Protein AF-A0A6M2ABF3-F1 (afdb_monomer_lite)

Sequence (379 aa):
MICTHTTIELETRDGAFVCQGKQFASQEKVHEYLRSSCLFDTIKVVEETKTYFLHQNEAEFTRYETRGSLRKALAREIGGAWVELSGKKVQYLVDKGWILSSIRKVSKEEYLSRLEPQAAKVAGVVLGMLAVAPGAMELGRLLGYSQVVTGLALYKYPTLGLALTMMTKVEAQAVGSEFQVNTYTTSNQGRPSVAPLNDGGLVVTWGSSGQDGDSYGIYGQRYESNGVKSGIEFQVNTYTTSSQDTPSVAPLNDGGFVVTWQSNGPDGDRYGVYGQRYDSSGVKSGVEFQVNTYTTSYQWNPSVAPLNDGGFVVTWQSNVQDGDLYGVYGQGYGSSGVRSGVEFQVNTYTTSDQQDPSVAPLNDGGFVVTWGSSGQDGD

Foldseek 3Di:
DPLDADAWEWEQDPNWTATPNDIDNDPVRVLVVVVVDPRHQKYWYDYPHAIWIFGNPDPDTDTGRDPVVVVVLQVPACKDWDWDDDDPDIWTWIAHGGNDGDTDTDDPVVSVVVCVVVVVPDPDDADDDDDDDDCPVVVCVVPVDLDHDDDDDDDDDPDDDDDPPPPPPSDPDPPDDDDDFAPDDPDDKDQKEKEQFPQLKIKIKIWDQCPVNEGTFIKMWIAGNVRHTQDHIDTFDPDDYHHWGNKEKYYFPQRWIKIKTWDQAPVNEGIFIKMWIAGNSRHTDDDIDTFDPDRHYDWHQKEKEAFPQRKIKIKTWDQCPVPHGIFIKMWIAGNSRHTDDHIDTDDPDDYYDWHNKYKYADPVRRIDIDTDDPCPVPD

Radius of gyration: 32.05 Å; chains: 1; bounding box: 72×95×56 Å

Secondary structure (DSSP, 8-state):
------EEEEEEETTEEEETTEEESSHHHHHHHHHT----SEEEEEETTEEEEEETTSSS--EESSHHHHHHHHHHHT--EEEEEETTEEEEEE--SSTTPPPEEE-HHHHHHHHTTTTTT-----------SSTHHHHHHHH------------S--S---------------SS------S--SS-EEEEEEEE-TTS-EEEEEEEESTTSSSEEEEEEEE-TTS-EEEEEEE--S--SS-EEEEEEEE-TTS-EEEEEEEESTTSSSEEEEEEEE-TTS-EEEEEEE--S--SS-EEEEEEEE-TTS-EEEEEEEESTTSSSEEEEEEEE-TTS-EEEEEEE--S--SSBEEEEEEEE-TTS-EEEEEEESSTT--

Structure (mmCIF, N/CA/C/O backbone):
data_AF-A0A6M2ABF3-F1
#
_entry.id   AF-A0A6M2ABF3-F1
#
loop_
_atom_site.group_PDB
_atom_site.id
_atom_site.type_symbol
_atom_site.label_atom_id
_atom_site.label_alt_id
_atom_site.label_comp_id
_atom_site.label_asym_id
_atom_site.label_entity_id
_atom_site.label_seq_id
_atom_site.pdbx_PDB_ins_code
_atom_site.Cartn_x
_atom_site.Cartn_y
_atom_site.Cartn_z
_atom_site.occupancy
_atom_site.B_iso_or_equiv
_atom_site.auth_seq_id
_atom_site.auth_comp_id
_atom_site.auth_asym_id
_atom_site.auth_atom_id
_atom_site.pdbx_PDB_model_num
ATOM 1 N N . MET A 1 1 ? -35.199 35.692 -15.104 1.00 33.72 1 MET A N 1
ATOM 2 C CA . MET A 1 1 ? -34.736 37.089 -15.221 1.00 33.72 1 MET A CA 1
ATOM 3 C C . MET A 1 1 ? -33.589 37.229 -14.236 1.00 33.72 1 MET A C 1
ATOM 5 O O . MET A 1 1 ? -33.811 37.011 -13.053 1.00 33.72 1 MET A O 1
ATOM 9 N N . ILE A 1 2 ? -32.361 37.394 -14.731 1.00 30.02 2 ILE A N 1
ATOM 10 C CA . ILE A 1 2 ? -31.157 37.488 -13.896 1.00 30.02 2 ILE A CA 1
ATOM 11 C C . ILE A 1 2 ? -31.336 38.736 -13.027 1.00 30.02 2 ILE A C 1
ATOM 13 O O . ILE A 1 2 ? -31.245 39.848 -13.538 1.00 30.02 2 ILE A O 1
ATOM 17 N N . CYS A 1 3 ? -31.676 38.562 -11.748 1.00 33.06 3 CYS A N 1
ATOM 18 C CA . CYS A 1 3 ? -31.694 39.671 -10.802 1.00 33.06 3 CYS A CA 1
ATOM 19 C C . CYS A 1 3 ? -30.239 40.001 -10.485 1.00 33.06 3 CYS A C 1
ATOM 21 O O . CYS A 1 3 ? -29.618 39.422 -9.599 1.00 33.06 3 CYS A O 1
ATOM 23 N N . THR A 1 4 ? -29.661 40.885 -11.290 1.00 35.53 4 THR A N 1
ATOM 24 C CA . THR A 1 4 ? -28.394 41.527 -10.974 1.00 35.53 4 THR A CA 1
ATOM 25 C C . THR A 1 4 ? -28.585 42.350 -9.705 1.00 35.53 4 THR A C 1
ATOM 27 O O . THR A 1 4 ? -29.398 43.277 -9.686 1.00 35.53 4 THR A O 1
ATOM 30 N N . HIS A 1 5 ? -27.852 41.977 -8.652 1.00 49.44 5 HIS A N 1
ATOM 31 C CA . HIS A 1 5 ? -27.732 42.688 -7.379 1.00 49.44 5 HIS A CA 1
ATOM 32 C C . HIS A 1 5 ? -27.738 44.202 -7.600 1.00 49.44 5 HIS A C 1
ATOM 34 O O . HIS A 1 5 ? -26.795 44.755 -8.169 1.00 49.44 5 HIS A O 1
ATOM 40 N N . THR A 1 6 ? -28.806 44.873 -7.177 1.00 49.78 6 THR A N 1
ATOM 41 C CA . THR A 1 6 ? -28.914 46.324 -7.327 1.00 49.78 6 THR A CA 1
ATOM 42 C C . THR A 1 6 ? -28.580 46.967 -5.989 1.00 49.78 6 THR A C 1
ATOM 44 O O . THR A 1 6 ? -29.329 46.849 -5.023 1.00 49.78 6 THR A O 1
ATOM 47 N N . THR A 1 7 ? -27.423 47.628 -5.917 1.00 51.66 7 THR A N 1
ATOM 48 C CA . THR A 1 7 ? -27.146 48.597 -4.853 1.00 51.66 7 THR A CA 1
ATOM 49 C C . THR A 1 7 ? -27.881 49.878 -5.205 1.00 51.66 7 THR A C 1
ATOM 51 O O . THR A 1 7 ? -27.687 50.422 -6.291 1.00 51.66 7 THR A O 1
ATOM 54 N N . ILE A 1 8 ? -28.722 50.357 -4.295 1.00 56.78 8 ILE A N 1
ATOM 55 C CA . ILE A 1 8 ? -29.379 51.650 -4.461 1.00 56.78 8 ILE A CA 1
ATOM 56 C C . ILE A 1 8 ? -28.500 52.709 -3.800 1.00 56.78 8 ILE A C 1
ATOM 58 O O . ILE A 1 8 ? -28.174 52.594 -2.615 1.00 56.78 8 ILE A O 1
ATOM 62 N N . GLU A 1 9 ? -28.101 53.712 -4.582 1.00 57.19 9 GLU A N 1
ATOM 63 C CA . GLU A 1 9 ? -27.422 54.903 -4.078 1.00 57.19 9 GLU A CA 1
ATOM 64 C C . GLU A 1 9 ? -28.450 55.959 -3.673 1.00 57.19 9 GLU A C 1
ATOM 66 O O . GLU A 1 9 ? -29.359 56.294 -4.438 1.00 57.19 9 GLU A O 1
ATOM 71 N N . LEU A 1 10 ? -28.300 56.454 -2.446 1.00 60.19 10 LEU A N 1
ATOM 72 C CA . LEU A 1 10 ? -29.004 57.623 -1.939 1.00 60.19 10 LEU A CA 1
ATOM 73 C C . LEU A 1 10 ? -28.018 58.786 -1.891 1.00 60.19 10 LEU A C 1
ATOM 75 O O . LEU A 1 10 ? -27.021 58.711 -1.170 1.00 60.19 10 LEU A O 1
ATOM 79 N N . GLU A 1 11 ? -28.311 59.846 -2.640 1.00 59.47 11 GLU A N 1
ATOM 80 C CA . GLU A 1 11 ? -27.604 61.122 -2.531 1.00 59.47 11 GLU A CA 1
ATOM 81 C C . GLU A 1 11 ? -28.471 62.123 -1.768 1.00 59.47 11 GLU A C 1
ATOM 83 O O . GLU A 1 11 ? -29.656 62.306 -2.072 1.00 59.47 11 GLU A O 1
ATOM 88 N N . THR A 1 12 ? -27.862 62.801 -0.799 1.00 56.41 12 THR A N 1
ATOM 89 C CA . THR A 1 12 ? -28.439 63.980 -0.152 1.00 56.41 12 THR A CA 1
ATOM 90 C C . THR A 1 12 ? -27.781 65.224 -0.739 1.00 56.41 12 THR A C 1
ATOM 92 O O . THR A 1 12 ? -26.601 65.479 -0.491 1.00 56.41 12 THR A O 1
ATOM 95 N N . ARG A 1 13 ? -28.528 66.004 -1.524 1.00 57.09 13 ARG A N 1
ATOM 96 C CA . ARG A 1 13 ? -28.089 67.324 -2.009 1.00 57.09 13 ARG A CA 1
ATOM 97 C C . ARG A 1 13 ? -29.076 68.372 -1.528 1.00 57.09 13 ARG A C 1
ATOM 99 O O . ARG A 1 13 ? -30.277 68.194 -1.709 1.00 57.09 13 ARG A O 1
ATOM 106 N N . ASP A 1 14 ? -28.570 69.424 -0.890 1.00 53.91 14 ASP A N 1
ATOM 107 C CA . ASP A 1 14 ? -29.351 70.591 -0.457 1.00 53.91 14 ASP A CA 1
ATOM 108 C C . ASP A 1 14 ? -30.648 70.232 0.301 1.00 53.91 14 ASP A C 1
ATOM 110 O O . ASP A 1 14 ? -31.710 70.811 0.083 1.00 53.91 14 ASP A O 1
ATOM 114 N N . GLY A 1 15 ? -30.571 69.226 1.181 1.00 54.09 15 GLY A N 1
ATOM 115 C CA . GLY A 1 15 ? -31.694 68.779 2.015 1.00 54.09 15 GLY A CA 1
ATOM 116 C C . GLY A 1 15 ? -32.752 67.918 1.309 1.00 54.09 15 GLY A C 1
ATOM 117 O O . GLY A 1 15 ? -33.753 67.572 1.933 1.00 54.09 15 GLY A O 1
ATOM 118 N N . ALA A 1 16 ? -32.549 67.539 0.043 1.00 56.06 16 ALA A N 1
ATOM 119 C CA . ALA A 1 16 ? -33.427 66.626 -0.684 1.00 56.06 16 ALA A CA 1
ATOM 120 C C . ALA A 1 16 ? -32.850 65.203 -0.758 1.00 56.06 16 ALA A C 1
ATOM 122 O O . ALA A 1 16 ? -31.662 65.018 -1.027 1.00 56.06 16 ALA A O 1
ATOM 123 N N . PHE A 1 17 ? -33.710 64.193 -0.578 1.00 58.59 17 PHE A N 1
ATOM 124 C CA . PHE A 1 17 ? -33.339 62.783 -0.716 1.00 58.59 17 PHE A CA 1
ATOM 125 C C . PHE A 1 17 ? -33.664 62.290 -2.126 1.00 58.59 17 PHE A C 1
ATOM 127 O O . PHE A 1 17 ? -34.830 62.311 -2.532 1.00 58.59 17 PHE A O 1
ATOM 134 N N . VAL A 1 18 ? -32.659 61.825 -2.870 1.00 60.41 18 VAL A N 1
ATOM 135 C CA . VAL A 1 18 ? -32.857 61.249 -4.209 1.00 60.41 18 VAL A CA 1
ATOM 136 C C . VAL A 1 18 ? -32.583 59.749 -4.178 1.00 60.41 18 VAL A C 1
ATOM 138 O O . VAL A 1 18 ? -31.508 59.315 -3.777 1.00 60.41 18 VAL A O 1
ATOM 141 N N . CYS A 1 19 ? -33.560 58.955 -4.622 1.00 60.09 19 CYS A N 1
ATOM 142 C CA . CYS A 1 19 ? -33.479 57.497 -4.704 1.00 60.09 19 CYS A CA 1
ATOM 143 C C . CYS A 1 19 ? -33.893 57.040 -6.105 1.00 60.09 19 CYS A C 1
ATOM 145 O O . CYS A 1 19 ? -35.004 57.339 -6.547 1.00 60.09 19 CYS A O 1
ATOM 147 N N . GLN A 1 20 ? -32.998 56.348 -6.820 1.00 64.50 20 GLN A N 1
ATOM 148 C CA . GLN A 1 20 ? -33.223 55.894 -8.206 1.00 64.50 20 GLN A CA 1
ATOM 149 C C . GLN A 1 20 ? -33.736 57.010 -9.148 1.00 64.50 20 GLN A C 1
ATOM 151 O O . GLN A 1 20 ? -34.605 56.784 -9.988 1.00 64.50 20 GLN A O 1
ATOM 156 N N . GLY A 1 21 ? -33.238 58.241 -8.982 1.00 60.38 21 GLY A N 1
ATOM 157 C CA . GLY A 1 21 ? -33.630 59.399 -9.798 1.00 60.38 21 GLY A CA 1
ATOM 158 C C . GLY A 1 21 ? -34.967 60.058 -9.426 1.00 60.38 21 GLY A C 1
ATOM 159 O O . GLY A 1 21 ? -35.358 61.022 -10.080 1.00 60.38 21 GLY A O 1
ATOM 160 N N . LYS A 1 22 ? -35.665 59.592 -8.379 1.00 63.94 22 LYS A N 1
ATOM 161 C CA . LYS A 1 22 ? -36.856 60.256 -7.819 1.00 63.94 22 LYS A CA 1
ATOM 162 C C . LYS A 1 22 ? -36.495 61.048 -6.567 1.00 63.94 22 LYS A C 1
ATOM 164 O O . LYS A 1 22 ? -35.749 60.555 -5.724 1.00 63.94 22 LYS A O 1
ATOM 169 N N . GLN A 1 23 ? -37.044 62.254 -6.443 1.00 72.12 23 GLN A N 1
ATOM 170 C CA . GLN A 1 23 ? -36.829 63.140 -5.299 1.00 72.12 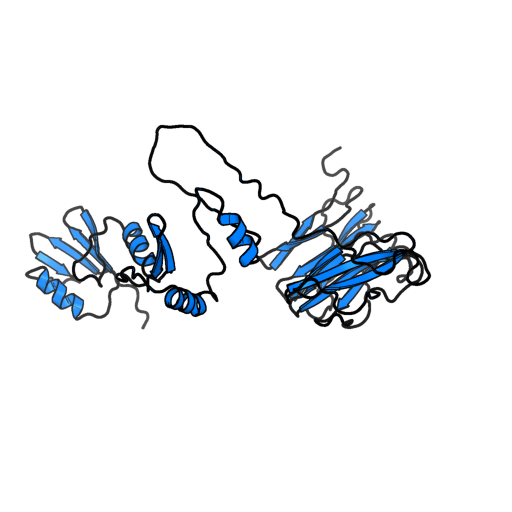23 GLN A CA 1
ATOM 171 C C . GLN A 1 23 ? -37.941 62.964 -4.260 1.00 72.12 23 GLN A C 1
ATOM 173 O O . GLN A 1 23 ? -39.121 62.892 -4.607 1.00 72.12 23 GLN A O 1
ATOM 178 N N . PHE A 1 24 ? -37.564 62.918 -2.985 1.00 65.31 24 PHE A N 1
ATOM 179 C CA . PHE A 1 24 ? -38.470 62.712 -1.860 1.00 65.31 24 PHE A CA 1
ATOM 180 C C . PHE A 1 24 ? -38.345 63.855 -0.852 1.00 65.31 24 PHE A C 1
ATOM 182 O O . PHE A 1 24 ? -37.255 64.365 -0.595 1.00 65.31 24 PHE A O 1
ATOM 189 N N . ALA A 1 25 ? -39.487 64.248 -0.281 1.00 59.44 25 ALA A N 1
ATOM 190 C CA . ALA A 1 25 ? -39.592 65.392 0.626 1.00 59.44 25 ALA A CA 1
ATOM 191 C C . ALA A 1 25 ? -39.067 65.112 2.047 1.00 59.44 25 ALA A C 1
ATOM 193 O O . ALA A 1 25 ? -38.802 66.049 2.791 1.00 59.44 25 ALA A O 1
ATOM 194 N N . SER A 1 26 ? -38.935 63.840 2.434 1.00 58.09 26 SER A N 1
ATOM 195 C CA . SER A 1 26 ? -38.343 63.432 3.710 1.00 58.09 26 SER A CA 1
ATOM 196 C C . SER A 1 26 ? -37.769 62.019 3.630 1.00 58.09 26 SER A C 1
ATOM 198 O O . SER A 1 26 ? -38.099 61.244 2.723 1.00 58.09 26 SER A O 1
ATOM 200 N N . GLN A 1 27 ? -36.940 61.675 4.614 1.00 52.72 27 GLN A N 1
ATOM 201 C CA . GLN A 1 27 ? -36.350 60.350 4.758 1.00 52.72 27 GLN A CA 1
ATOM 202 C C . GLN A 1 27 ? -37.420 59.257 4.931 1.00 52.72 27 GLN A C 1
ATOM 204 O O . GLN A 1 27 ? -37.331 58.209 4.290 1.00 52.72 27 GLN A O 1
ATOM 209 N N . GLU A 1 28 ? -38.490 59.502 5.700 1.00 53.06 28 GLU A N 1
ATOM 210 C CA . GLU A 1 28 ? -39.576 58.523 5.868 1.00 53.06 28 GLU A CA 1
ATOM 211 C C . GLU A 1 28 ? -40.266 58.167 4.544 1.00 53.06 28 GLU A C 1
ATOM 213 O O . GLU A 1 28 ? -40.663 57.018 4.340 1.00 53.06 28 GLU A O 1
ATOM 218 N N . LYS A 1 29 ? -40.381 59.119 3.608 1.00 59.62 29 LYS A N 1
ATOM 219 C CA . LYS A 1 29 ? -41.002 58.865 2.299 1.00 59.62 29 LYS A CA 1
ATOM 220 C C . LYS A 1 29 ? -40.133 58.002 1.387 1.00 59.62 29 LYS A C 1
ATOM 222 O O . LYS A 1 29 ? -40.669 57.203 0.620 1.00 59.62 29 LYS A O 1
ATOM 227 N N . VAL A 1 30 ? -38.809 58.093 1.517 1.00 60.56 30 VAL A N 1
ATOM 228 C CA . VAL A 1 30 ? -37.882 57.153 0.867 1.00 60.56 30 VAL A CA 1
ATOM 229 C C . VAL A 1 30 ? -38.064 55.748 1.444 1.00 60.56 30 VAL A C 1
ATOM 231 O O . VAL A 1 30 ? -38.101 54.774 0.694 1.00 60.56 30 VAL A O 1
ATOM 234 N N . HIS A 1 31 ? -38.231 55.631 2.766 1.00 54.56 31 HIS A N 1
ATOM 235 C CA . HIS A 1 31 ? -38.411 54.342 3.441 1.00 54.56 31 HIS A CA 1
ATOM 236 C C . HIS A 1 31 ? -39.697 53.633 2.998 1.00 54.56 31 HIS A C 1
ATOM 238 O O . HIS A 1 31 ? -39.689 52.424 2.768 1.00 54.56 31 HIS A O 1
ATOM 244 N N . GLU A 1 32 ? -40.796 54.374 2.852 1.00 58.03 32 GLU A N 1
ATOM 245 C CA . GLU A 1 32 ? -42.071 53.842 2.363 1.00 58.03 32 GLU A CA 1
ATOM 246 C C . GLU A 1 32 ? -41.945 53.324 0.916 1.00 58.03 32 GLU A C 1
ATOM 248 O O . GLU A 1 32 ? -42.371 52.208 0.613 1.00 58.03 32 GLU A O 1
ATOM 253 N N . TYR A 1 33 ? -41.257 54.078 0.047 1.00 63.78 33 TYR A N 1
ATOM 254 C CA . TYR A 1 33 ? -40.984 53.682 -1.338 1.00 63.78 33 TYR A CA 1
ATOM 255 C C . TYR A 1 33 ? -40.136 52.403 -1.429 1.00 63.78 33 TYR A C 1
ATOM 257 O O . TYR A 1 33 ? -40.490 51.462 -2.145 1.00 63.78 33 TYR A O 1
ATOM 265 N N . LEU A 1 34 ? -39.052 52.334 -0.657 1.00 58.22 34 LEU A N 1
ATOM 266 C CA . LEU A 1 34 ? -38.133 51.198 -0.633 1.00 58.22 34 LEU A CA 1
ATOM 267 C C . LEU A 1 34 ? -38.779 49.926 -0.061 1.00 58.22 34 LEU A C 1
ATOM 269 O O . LEU A 1 34 ? -38.572 48.847 -0.607 1.00 58.22 34 LEU A O 1
ATOM 273 N N . ARG A 1 35 ? -39.626 50.028 0.972 1.00 55.66 35 ARG A N 1
ATOM 274 C CA . ARG A 1 35 ? -40.362 48.867 1.516 1.00 55.66 35 ARG A CA 1
ATOM 275 C C . ARG A 1 35 ? -41.341 48.247 0.520 1.00 55.66 35 ARG A C 1
ATOM 277 O O . ARG A 1 35 ? -41.597 47.051 0.589 1.00 55.66 35 ARG A O 1
ATOM 284 N N . SER A 1 36 ? -41.878 49.046 -0.401 1.00 54.53 36 SER A N 1
ATOM 285 C CA . SER A 1 36 ? -42.794 48.566 -1.444 1.00 54.53 36 SER A CA 1
ATOM 286 C C . SER A 1 36 ? -42.091 47.954 -2.668 1.00 54.53 36 SER A C 1
ATOM 288 O O . SER A 1 36 ? -42.757 47.379 -3.525 1.00 54.53 36 SER A O 1
ATOM 290 N N . SER A 1 37 ? -40.756 48.052 -2.755 1.00 54.00 37 SER A N 1
ATOM 291 C CA . SER A 1 37 ? -39.960 47.606 -3.906 1.00 54.00 37 SER A CA 1
ATOM 292 C C . SER A 1 37 ? -39.114 46.377 -3.549 1.00 54.00 37 SER A C 1
ATOM 294 O O . SER A 1 37 ? -38.147 46.474 -2.804 1.00 54.00 37 SER A O 1
ATOM 296 N N . CYS A 1 38 ? -39.444 45.203 -4.092 1.00 48.97 38 CYS A N 1
ATOM 297 C CA . CYS A 1 38 ? -38.872 43.908 -3.684 1.00 48.97 38 CYS A CA 1
ATOM 298 C C . CYS A 1 38 ? -37.442 43.602 -4.197 1.00 48.97 38 CYS A C 1
ATOM 300 O O . CYS A 1 38 ? -37.109 42.431 -4.360 1.00 48.97 3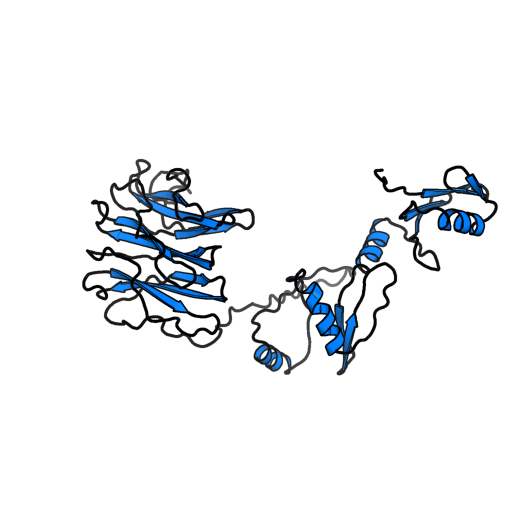8 CYS A O 1
ATOM 302 N N . LEU A 1 39 ? -36.620 44.598 -4.551 1.00 50.91 39 LEU A N 1
ATOM 303 C CA . LEU A 1 39 ? -35.443 44.371 -5.412 1.00 50.91 39 LEU A CA 1
ATOM 304 C C . LEU A 1 39 ? -34.172 45.139 -5.003 1.00 50.91 39 LEU A C 1
ATOM 306 O O . LEU A 1 39 ? -33.552 45.798 -5.837 1.00 50.91 39 LEU A O 1
ATOM 310 N N . PHE A 1 40 ? -33.747 45.046 -3.741 1.00 50.91 40 PHE A N 1
ATOM 311 C CA . PHE A 1 40 ? -32.390 45.448 -3.341 1.00 50.91 40 PHE A CA 1
ATOM 312 C C . PHE A 1 40 ? -31.966 44.787 -2.024 1.00 50.91 40 PHE A C 1
ATOM 314 O O . PHE A 1 40 ? -32.777 44.666 -1.115 1.00 50.91 40 PHE A O 1
ATOM 321 N N . ASP A 1 41 ? -30.682 44.426 -1.915 1.00 51.03 41 ASP A N 1
ATOM 322 C CA . ASP A 1 41 ? -30.125 43.736 -0.735 1.00 51.03 41 ASP A CA 1
ATOM 323 C C . ASP A 1 41 ? -29.358 44.683 0.210 1.00 51.03 41 ASP A C 1
ATOM 325 O O . ASP A 1 41 ? -29.138 44.384 1.382 1.00 51.03 41 ASP A O 1
ATOM 329 N N . THR A 1 42 ? -28.890 45.832 -0.297 1.00 52.84 42 THR A N 1
ATOM 330 C CA . THR A 1 42 ? -28.085 46.810 0.461 1.00 52.84 42 THR A CA 1
ATOM 331 C C . THR A 1 42 ? -28.328 48.234 -0.030 1.00 52.84 42 THR A C 1
ATOM 333 O O . THR A 1 42 ? -28.513 48.461 -1.228 1.00 52.84 42 THR A O 1
ATOM 336 N N . ILE A 1 43 ? -28.273 49.201 0.891 1.00 58.44 43 ILE A N 1
ATOM 337 C CA . ILE A 1 43 ? -28.374 50.631 0.571 1.00 58.44 43 ILE A CA 1
ATOM 338 C C . ILE A 1 43 ? -27.015 51.283 0.819 1.00 58.44 43 ILE A C 1
ATOM 340 O O . ILE A 1 43 ? -26.440 51.139 1.902 1.00 58.44 43 ILE A O 1
ATOM 344 N N . LYS A 1 44 ? -26.502 52.001 -0.184 1.00 62.59 44 LYS A N 1
ATOM 345 C CA . LYS A 1 44 ? -25.303 52.837 -0.070 1.00 62.59 44 LYS A CA 1
ATOM 346 C C . LYS A 1 44 ? -25.750 54.292 0.022 1.00 62.59 44 LYS A C 1
ATOM 348 O O . LYS A 1 44 ? -26.457 54.775 -0.857 1.00 62.59 44 LYS A O 1
ATOM 353 N N . VAL A 1 45 ? -25.334 54.987 1.072 1.00 57.31 45 VAL A N 1
ATOM 354 C CA . VAL A 1 45 ? -25.662 56.401 1.281 1.00 57.31 45 VAL A CA 1
ATOM 355 C C . VAL A 1 45 ? -24.409 57.234 1.074 1.00 57.31 45 VAL A C 1
ATOM 357 O O . VAL A 1 45 ? -23.355 56.918 1.635 1.00 57.31 45 VAL A O 1
ATOM 360 N N . VAL A 1 46 ? -24.534 58.275 0.253 1.00 59.38 46 VAL A N 1
ATOM 361 C CA . VAL A 1 46 ? -23.493 59.270 0.008 1.00 59.38 46 VAL A CA 1
ATOM 362 C C . VAL A 1 46 ? -24.013 60.625 0.471 1.00 59.38 46 VAL A C 1
ATOM 364 O O . VAL A 1 46 ? -24.961 61.175 -0.089 1.00 59.38 46 VAL A O 1
ATOM 367 N N . GLU A 1 47 ? -23.382 61.148 1.514 1.00 56.56 47 GLU A N 1
ATOM 368 C CA . GLU A 1 47 ? -23.731 62.417 2.144 1.00 56.56 47 GLU A CA 1
ATOM 369 C C . GLU A 1 47 ? -22.498 63.318 2.122 1.00 56.56 47 GLU A C 1
ATOM 371 O O . GLU A 1 47 ? -21.476 63.004 2.740 1.00 56.56 47 GLU A O 1
ATOM 376 N N . GLU A 1 48 ? -22.582 64.408 1.355 1.00 64.94 48 GLU A N 1
ATOM 377 C CA . GLU A 1 48 ? -21.465 65.306 1.039 1.00 64.94 48 GLU A CA 1
ATOM 378 C C . GLU A 1 48 ? -20.222 64.553 0.513 1.00 64.94 48 GLU A C 1
ATOM 380 O O . GLU A 1 48 ? -20.132 64.247 -0.673 1.00 64.94 48 GLU A O 1
ATOM 385 N N . THR A 1 49 ? -19.262 64.245 1.398 1.00 52.53 49 THR A N 1
ATOM 386 C CA . THR A 1 49 ? -17.997 63.540 1.106 1.00 52.53 49 THR A CA 1
ATOM 387 C C . THR A 1 49 ? -17.885 62.166 1.780 1.00 52.53 49 THR A C 1
ATOM 389 O O . THR A 1 49 ? -16.879 61.475 1.610 1.00 52.53 49 THR A O 1
ATOM 392 N N . LYS A 1 50 ? -18.895 61.737 2.551 1.00 50.41 50 LYS A N 1
ATOM 393 C CA . LYS A 1 50 ? -18.887 60.470 3.300 1.00 50.41 50 LYS A CA 1
ATOM 394 C C . LYS A 1 50 ? -19.769 59.427 2.624 1.00 50.41 50 LYS A C 1
ATOM 396 O O . LYS A 1 50 ? -20.874 59.721 2.186 1.00 50.41 50 LYS A O 1
ATOM 401 N N . THR A 1 51 ? -19.285 58.187 2.579 1.00 53.97 51 THR A N 1
ATOM 402 C CA . THR A 1 51 ? -20.020 57.031 2.047 1.00 53.97 51 THR A CA 1
ATOM 403 C C . THR A 1 51 ? -20.155 55.956 3.118 1.00 53.97 51 THR A C 1
ATOM 405 O O . THR A 1 51 ? -19.150 55.547 3.693 1.00 53.97 51 THR A O 1
ATOM 408 N N . TYR A 1 52 ? -21.371 55.464 3.349 1.00 54.84 52 TYR A N 1
ATOM 409 C CA . TYR A 1 52 ? -21.653 54.390 4.308 1.00 54.84 52 TYR A CA 1
ATOM 410 C C . TYR A 1 52 ? -22.750 53.440 3.803 1.00 54.84 52 TYR A C 1
ATOM 412 O O . TYR A 1 52 ? -23.448 53.731 2.831 1.00 54.84 52 TYR A O 1
ATOM 420 N N . PHE A 1 53 ? -22.870 52.272 4.439 1.00 57.72 53 PHE A N 1
ATOM 421 C CA . PHE A 1 53 ? -23.791 51.203 4.038 1.00 57.72 53 PHE A CA 1
ATOM 422 C C . PHE A 1 53 ? -24.784 50.870 5.149 1.00 57.72 53 PHE A C 1
ATOM 424 O O . PHE A 1 53 ? -24.418 50.888 6.325 1.00 57.72 53 PHE A O 1
ATOM 431 N N . LEU A 1 54 ? -26.012 50.524 4.760 1.00 50.06 54 LEU A N 1
ATOM 432 C CA . LEU A 1 54 ? -27.111 50.162 5.657 1.00 50.06 54 LEU A CA 1
ATOM 433 C C . LEU A 1 54 ? -27.715 48.803 5.264 1.00 50.06 54 LEU A C 1
ATOM 435 O O . LEU A 1 54 ? -27.759 48.456 4.078 1.00 50.06 54 LEU A O 1
ATOM 439 N N . HIS A 1 55 ? -28.185 48.048 6.263 1.00 53.44 55 HIS A N 1
ATOM 440 C CA . HIS A 1 55 ? -28.824 46.739 6.091 1.00 53.44 55 HIS A CA 1
ATOM 441 C C . HIS A 1 55 ? -30.356 46.839 6.183 1.00 53.44 55 HIS A C 1
ATOM 443 O O . HIS A 1 55 ? -30.877 47.564 7.025 1.00 53.44 55 HIS A O 1
ATOM 449 N N . GLN A 1 56 ? -31.077 46.122 5.317 1.00 49.41 56 GLN A N 1
ATOM 450 C CA . GLN A 1 56 ? -32.514 46.324 5.078 1.00 49.41 56 GLN A CA 1
ATOM 451 C C . GLN A 1 56 ? -33.433 45.817 6.205 1.00 49.41 56 GLN A C 1
ATOM 453 O O . GLN A 1 56 ? -34.527 46.352 6.372 1.00 49.41 56 GLN A O 1
ATOM 458 N N . ASN A 1 57 ? -33.015 44.801 6.969 1.00 45.16 57 ASN A N 1
ATOM 459 C CA . ASN A 1 57 ? -33.919 44.066 7.867 1.00 45.16 57 ASN A CA 1
ATOM 460 C C . ASN A 1 57 ? -33.935 44.536 9.329 1.00 45.16 57 ASN A C 1
ATOM 462 O O . ASN A 1 57 ? -34.640 43.931 10.131 1.00 45.16 57 ASN A O 1
ATOM 466 N N . GLU A 1 58 ? -33.223 45.604 9.695 1.00 41.88 58 GLU A N 1
ATOM 467 C CA . GLU A 1 58 ? -33.290 46.140 11.061 1.00 41.88 58 GLU A CA 1
ATOM 468 C C . GLU A 1 58 ? -34.343 47.249 11.192 1.00 41.88 58 GLU A C 1
ATOM 470 O O . GLU A 1 58 ? -34.498 48.097 10.314 1.00 41.88 58 GLU A O 1
ATOM 475 N N . ALA A 1 59 ? -35.099 47.228 12.297 1.00 38.19 59 ALA A N 1
ATOM 476 C CA . ALA A 1 59 ? -36.115 48.240 12.600 1.00 38.19 59 ALA A CA 1
ATOM 477 C C . ALA A 1 59 ? -35.513 49.657 12.721 1.00 38.19 59 ALA A C 1
ATOM 479 O O . ALA A 1 59 ? -36.216 50.642 12.494 1.00 38.19 59 ALA A O 1
ATOM 480 N N . GLU A 1 60 ? -34.209 49.737 12.999 1.00 42.62 60 GLU A N 1
ATOM 481 C CA . GLU A 1 60 ? -33.376 50.932 12.923 1.00 42.62 60 GLU A CA 1
ATOM 482 C C . GLU A 1 60 ? -32.147 50.620 12.057 1.00 42.62 60 GLU A C 1
ATOM 484 O O . GLU A 1 60 ? -31.505 49.586 12.224 1.00 42.62 60 GLU A O 1
ATOM 489 N N . PHE A 1 61 ? -31.823 51.485 11.093 1.00 50.53 61 PHE A N 1
ATOM 490 C CA . PHE A 1 61 ? -30.724 51.237 10.160 1.00 50.53 61 PHE A CA 1
ATOM 491 C C . PHE A 1 61 ? -29.365 51.393 10.853 1.00 50.53 61 PHE A C 1
ATOM 493 O O . PHE A 1 61 ? -28.885 52.508 11.061 1.00 50.53 61 PHE A O 1
ATOM 500 N N . THR A 1 62 ? -28.703 50.278 11.158 1.00 48.94 62 THR A N 1
ATOM 501 C CA . THR A 1 62 ? -27.330 50.307 11.673 1.00 48.94 62 THR A CA 1
ATOM 502 C C . THR A 1 62 ? -26.356 50.781 10.584 1.00 48.94 62 THR A C 1
ATOM 504 O O . THR A 1 62 ? -26.301 50.227 9.482 1.00 48.94 62 THR A O 1
ATOM 507 N N . ARG A 1 63 ? -25.577 51.827 10.893 1.00 51.59 63 ARG A N 1
ATOM 508 C CA . ARG A 1 63 ? -24.595 52.441 9.986 1.00 51.59 63 ARG A CA 1
ATOM 509 C C . ARG A 1 63 ? -23.276 51.677 9.978 1.00 51.59 63 ARG A C 1
ATOM 511 O O . ARG A 1 63 ? -22.636 51.514 11.015 1.00 51.59 63 ARG A O 1
ATOM 518 N N . TYR A 1 64 ? -22.820 51.293 8.786 1.00 55.88 64 TYR A N 1
ATOM 519 C CA . TYR A 1 64 ? -21.522 50.651 8.591 1.00 55.88 64 TYR A CA 1
ATOM 520 C C . TYR A 1 64 ? -20.611 51.506 7.712 1.00 55.88 64 TYR A C 1
ATOM 522 O O . TYR A 1 64 ? -20.900 51.758 6.544 1.00 55.88 64 TYR A O 1
ATOM 530 N N . GLU A 1 65 ? -19.461 51.891 8.266 1.00 55.47 65 GLU A N 1
ATOM 531 C CA . GLU A 1 65 ? -18.468 52.729 7.574 1.00 55.47 65 GLU A CA 1
ATOM 532 C C . GLU A 1 65 ? -17.749 51.996 6.424 1.00 55.47 65 GLU A C 1
ATOM 534 O O . GLU A 1 65 ? -17.130 52.627 5.575 1.00 55.47 65 GLU A O 1
ATOM 539 N N . THR A 1 66 ? -17.808 50.656 6.359 1.00 50.81 66 THR A N 1
ATOM 540 C CA . THR A 1 66 ? -17.201 49.880 5.264 1.00 50.81 66 THR A CA 1
ATOM 541 C C . THR A 1 66 ? -18.052 48.673 4.865 1.00 50.81 66 THR A C 1
ATOM 543 O O . THR A 1 66 ? -18.776 48.094 5.675 1.00 50.81 66 THR A O 1
ATOM 546 N N . ARG A 1 67 ? -17.888 48.200 3.624 1.00 44.12 67 ARG A N 1
ATOM 547 C CA . ARG A 1 67 ? -18.538 46.967 3.138 1.00 44.12 67 ARG A CA 1
ATOM 548 C C . ARG A 1 67 ? -18.050 45.706 3.874 1.00 44.12 67 ARG A C 1
ATOM 550 O O . ARG A 1 67 ? -18.778 44.723 3.965 1.00 44.12 67 ARG A O 1
ATOM 557 N N . GLY A 1 68 ? -16.826 45.725 4.411 1.00 46.00 68 GLY A N 1
ATOM 558 C CA . GLY A 1 68 ? -16.240 44.611 5.164 1.00 46.00 68 GLY A CA 1
ATOM 559 C C . GLY A 1 68 ? -16.833 44.433 6.567 1.00 46.00 68 GLY A C 1
ATOM 560 O O . GLY A 1 68 ? -17.052 43.300 6.993 1.00 46.00 68 GLY A O 1
ATOM 561 N N . SER A 1 69 ? -17.143 45.527 7.272 1.00 49.56 69 SER A N 1
ATOM 562 C CA . SER A 1 69 ? -17.807 45.466 8.584 1.00 49.56 69 SER A CA 1
ATOM 563 C C . SER A 1 69 ? -19.260 45.005 8.470 1.00 49.56 69 SER A C 1
ATOM 565 O O . SER A 1 69 ? -19.697 44.200 9.288 1.00 49.56 69 SER A O 1
ATOM 567 N N . LEU A 1 70 ? -19.958 45.413 7.406 1.00 45.28 70 LEU A N 1
ATOM 568 C CA . LEU A 1 70 ? -21.290 44.906 7.071 1.00 45.28 70 LEU A CA 1
ATOM 569 C C . LEU A 1 70 ? -21.270 43.388 6.798 1.00 45.28 70 LEU A C 1
ATOM 571 O O . LEU A 1 70 ? -22.068 42.651 7.363 1.00 45.28 70 LEU A O 1
ATOM 575 N N . ARG A 1 71 ? -20.307 42.884 6.011 1.00 48.41 71 ARG A N 1
ATOM 576 C CA . ARG A 1 71 ? -20.164 41.438 5.733 1.00 48.41 71 ARG A CA 1
ATOM 577 C C . ARG A 1 71 ? -19.876 40.594 6.978 1.00 48.41 71 ARG A C 1
ATOM 579 O O . ARG A 1 71 ? -20.374 39.482 7.083 1.00 48.41 71 ARG A O 1
ATOM 586 N N . LYS A 1 72 ? -19.088 41.107 7.930 1.00 51.31 72 LYS A N 1
ATOM 587 C CA . LYS A 1 72 ? -18.854 40.424 9.217 1.00 51.31 72 LYS A CA 1
ATOM 588 C C . LYS A 1 72 ? -20.099 40.391 10.100 1.00 51.31 72 LYS A C 1
ATOM 590 O O . LYS A 1 72 ? -20.246 39.446 10.868 1.00 51.31 72 LYS A O 1
ATOM 595 N N . ALA A 1 73 ? -20.960 41.404 10.019 1.00 48.41 73 ALA A N 1
ATOM 596 C CA . ALA A 1 73 ? -22.265 41.365 10.669 1.00 48.41 73 ALA A CA 1
ATOM 597 C C . ALA A 1 73 ? -23.150 40.299 10.001 1.00 48.41 73 ALA A C 1
ATOM 599 O O . ALA A 1 73 ? -23.639 39.423 10.705 1.00 48.41 73 ALA A O 1
ATOM 600 N N . LEU A 1 74 ? -23.184 40.277 8.659 1.00 41.78 74 LEU A N 1
ATOM 601 C CA . LEU A 1 74 ? -23.947 39.324 7.836 1.00 41.78 74 LEU A CA 1
ATOM 602 C C . LEU A 1 74 ? -23.523 37.851 7.937 1.00 41.78 74 LEU A C 1
ATOM 604 O O . LEU A 1 74 ? -24.243 36.968 7.491 1.00 41.78 74 LEU A O 1
ATOM 608 N N . ALA A 1 75 ? -22.335 37.567 8.465 1.00 44.16 75 ALA A N 1
ATOM 609 C CA . ALA A 1 75 ? -21.844 36.201 8.640 1.00 44.16 75 ALA A CA 1
ATOM 610 C C . ALA A 1 75 ? -22.166 35.620 10.028 1.00 44.16 75 ALA A C 1
ATOM 612 O O . ALA A 1 75 ? -22.198 34.403 10.175 1.00 44.16 75 ALA A O 1
ATOM 613 N N . ARG A 1 76 ? -22.385 36.470 11.047 1.00 46.09 76 ARG A N 1
ATOM 614 C CA . ARG A 1 76 ? -22.737 36.022 12.413 1.00 46.09 76 ARG A CA 1
ATOM 615 C C . ARG A 1 76 ? -24.131 35.471 12.503 1.00 46.09 76 ARG A C 1
ATOM 617 O O . ARG A 1 76 ? -24.339 34.507 13.212 1.00 46.09 76 ARG A O 1
ATOM 624 N N . GLU A 1 77 ? -25.004 36.131 11.771 1.00 39.03 77 GLU A N 1
ATOM 625 C CA . GLU A 1 77 ? -26.177 35.589 11.135 1.00 39.03 77 GLU A CA 1
ATOM 626 C C . GLU A 1 77 ? -26.111 34.098 10.896 1.00 39.03 77 GLU A C 1
ATOM 628 O O . GLU A 1 77 ? -26.325 33.448 11.883 1.00 39.03 77 GLU A O 1
ATOM 633 N N . ILE A 1 78 ? -25.881 33.542 9.694 1.00 45.03 78 ILE A N 1
ATOM 634 C CA . ILE A 1 78 ? -26.290 32.202 9.181 1.00 45.03 78 ILE A CA 1
ATOM 635 C C . ILE A 1 78 ? -26.200 30.942 10.094 1.00 45.03 78 ILE A C 1
ATOM 637 O O . ILE A 1 78 ? -26.699 29.890 9.706 1.00 45.03 78 ILE A O 1
ATOM 641 N N . GLY A 1 79 ? -25.691 31.047 11.319 1.00 40.72 79 GLY A N 1
ATOM 642 C CA . GLY A 1 79 ? -26.261 30.397 12.502 1.00 40.72 79 GLY A CA 1
ATOM 643 C C . GLY A 1 79 ? -25.294 29.419 13.150 1.00 40.72 79 GLY A C 1
ATOM 644 O O . GLY A 1 79 ? -25.025 28.369 12.578 1.00 40.72 79 GLY A O 1
ATOM 645 N N . GLY A 1 80 ? -24.779 29.743 14.342 1.00 47.62 80 GLY A N 1
ATOM 646 C CA . GLY A 1 80 ? -23.866 28.889 15.115 1.00 47.62 80 GLY A CA 1
ATOM 647 C C . GLY A 1 80 ? -24.374 28.599 16.532 1.00 47.62 80 GLY A C 1
ATOM 648 O O . GLY A 1 80 ? -25.109 29.393 17.112 1.00 47.62 80 GLY A O 1
ATOM 649 N N . ALA A 1 81 ? -23.982 27.463 17.116 1.00 40.72 81 ALA A N 1
ATOM 650 C CA . ALA A 1 81 ? -24.300 27.086 18.497 1.00 40.72 81 ALA A CA 1
ATOM 651 C C . ALA A 1 81 ? -23.016 26.995 19.340 1.00 40.72 81 ALA A C 1
ATOM 653 O O . ALA A 1 81 ? -22.036 26.400 18.898 1.00 40.72 81 ALA A O 1
ATOM 654 N N . TRP A 1 82 ? -23.003 27.548 20.557 1.00 41.75 82 TRP A N 1
ATOM 655 C CA . TRP A 1 82 ? -21.832 27.512 21.448 1.00 41.75 82 TRP A CA 1
ATOM 656 C C . TRP A 1 82 ? -22.212 27.467 22.935 1.00 41.75 82 TRP A C 1
ATOM 658 O O . TRP A 1 82 ? -23.368 27.646 23.316 1.00 41.75 82 TRP A O 1
ATOM 668 N N . VAL A 1 83 ? -21.226 27.193 23.790 1.00 34.44 83 VAL A N 1
ATOM 669 C CA . VAL A 1 83 ? -21.391 27.051 25.243 1.00 34.44 83 VAL A CA 1
ATOM 670 C C . VAL A 1 83 ? -20.586 28.135 25.952 1.00 34.44 83 VAL A C 1
ATOM 672 O O . VAL A 1 83 ? -19.431 28.371 25.608 1.00 34.44 83 VAL A O 1
ATOM 675 N N . GLU A 1 84 ? -21.181 28.780 26.954 1.00 37.41 84 GLU A N 1
ATOM 676 C CA . GLU A 1 84 ? -20.536 29.814 27.766 1.00 37.41 84 GLU A CA 1
ATOM 677 C C . GLU A 1 84 ? -20.493 29.400 29.245 1.00 37.41 84 GLU A C 1
ATOM 679 O O . GLU A 1 84 ? -21.472 28.903 29.812 1.00 37.41 84 GLU A O 1
ATOM 684 N N . LEU A 1 85 ? -19.342 29.608 29.885 1.00 29.78 85 LEU A N 1
ATOM 685 C CA . LEU A 1 85 ? -19.132 29.377 31.312 1.00 29.78 85 LEU A CA 1
ATOM 686 C C . LEU A 1 85 ? -19.083 30.719 32.041 1.00 29.78 85 LEU A C 1
ATOM 688 O O . LEU A 1 85 ? -18.204 31.539 31.795 1.00 29.78 85 LEU A O 1
ATOM 692 N N . SER A 1 86 ? -20.000 30.918 32.988 1.00 38.06 86 SER A N 1
ATOM 693 C CA . SER A 1 86 ? -19.975 32.062 33.902 1.00 38.06 86 SER A CA 1
ATOM 694 C C . SER A 1 86 ? -19.848 31.532 35.331 1.00 38.06 86 SER A C 1
ATOM 696 O O . SER A 1 86 ? -20.812 31.047 35.934 1.00 38.06 86 SER A O 1
ATOM 698 N N . GLY A 1 87 ? -18.617 31.514 35.852 1.00 48.66 87 GLY A N 1
ATOM 699 C CA . GLY A 1 87 ? -18.286 30.841 37.113 1.00 48.66 87 GLY A CA 1
ATOM 700 C C . GLY A 1 87 ? -18.442 29.312 37.025 1.00 48.66 87 GLY A C 1
ATOM 701 O O . GLY A 1 87 ? -17.956 28.695 36.085 1.00 48.66 87 GLY A O 1
ATOM 702 N N . LYS A 1 88 ? -19.130 28.681 37.995 1.00 37.78 88 LYS A N 1
ATOM 703 C CA . LYS A 1 88 ? -19.387 27.217 38.025 1.00 37.78 88 LYS A CA 1
ATOM 704 C C . LYS A 1 88 ? -20.620 26.761 37.219 1.00 37.78 88 LYS A C 1
ATOM 706 O O . LYS A 1 88 ? -20.988 25.592 37.291 1.00 37.78 88 LYS A O 1
ATOM 711 N N . LYS A 1 89 ? -21.315 27.660 36.510 1.00 36.31 89 LYS A N 1
ATOM 712 C CA . LYS A 1 89 ? -22.551 27.336 35.771 1.00 36.31 89 LYS A CA 1
ATOM 713 C C . LYS A 1 89 ? -22.309 27.348 34.260 1.00 36.31 89 LYS A C 1
ATOM 715 O O . LYS A 1 89 ? -21.840 28.347 33.720 1.00 36.31 89 LYS A O 1
ATOM 720 N N . VAL A 1 90 ? -22.691 26.252 33.600 1.00 40.56 90 VAL A N 1
ATOM 721 C CA . VAL A 1 90 ? -22.661 26.083 32.137 1.00 40.56 90 VAL A CA 1
ATOM 722 C C . VAL A 1 90 ? -23.943 26.646 31.522 1.00 40.56 90 VAL A C 1
ATOM 724 O O . VAL A 1 90 ? -25.040 26.387 32.027 1.00 40.56 90 VAL A O 1
ATOM 727 N N . GLN A 1 91 ? -23.820 27.413 30.440 1.00 43.72 91 GLN A N 1
ATOM 728 C CA . GLN A 1 91 ? -24.940 27.948 29.665 1.00 43.72 91 GLN A CA 1
ATOM 729 C C . GLN A 1 91 ? -24.820 27.527 28.194 1.00 43.72 91 GLN A C 1
ATOM 731 O O . GLN A 1 91 ? -23.754 27.674 27.606 1.00 43.72 91 GLN A O 1
ATOM 736 N N . TYR A 1 92 ? -25.904 27.019 27.602 1.00 45.91 92 TYR A N 1
ATOM 737 C CA . TYR A 1 92 ? -25.952 26.586 26.199 1.00 45.91 92 TYR A CA 1
ATOM 738 C C . TYR A 1 92 ? -26.666 27.643 25.360 1.00 45.91 92 TYR A C 1
ATOM 740 O O . TYR A 1 92 ? -27.758 28.074 25.736 1.00 45.91 92 TYR A O 1
ATOM 748 N N . LEU A 1 93 ? -26.052 28.071 24.258 1.00 45.06 93 LEU A N 1
ATOM 749 C CA . LEU A 1 93 ? -26.490 29.208 23.452 1.00 45.06 93 LEU A CA 1
ATOM 750 C C . LEU A 1 93 ? -26.590 28.811 21.971 1.00 45.06 93 LEU A C 1
ATOM 752 O O . LEU A 1 93 ? -25.764 28.051 21.465 1.00 45.06 93 LEU A O 1
ATOM 756 N N . VAL A 1 94 ? -27.606 29.319 21.271 1.00 46.03 94 VAL A N 1
ATOM 757 C CA . VAL A 1 94 ? -27.819 29.065 19.835 1.00 46.03 94 VAL A CA 1
ATOM 758 C C . VAL A 1 94 ? -28.129 30.368 19.105 1.00 46.03 94 VAL A C 1
ATOM 760 O O . VAL A 1 94 ? -28.909 31.185 19.604 1.00 46.03 94 VAL A O 1
ATOM 763 N N . ASP A 1 95 ? -27.562 30.510 17.907 1.00 48.91 95 ASP A N 1
ATOM 764 C CA . ASP A 1 95 ? -27.815 31.571 16.939 1.00 48.91 95 ASP A CA 1
ATOM 765 C C . ASP A 1 95 ? -28.361 30.967 15.629 1.00 48.91 95 ASP A C 1
ATOM 767 O O . ASP A 1 95 ? -27.870 29.946 15.150 1.00 48.91 95 ASP A O 1
ATOM 771 N N . LYS A 1 96 ? -29.453 31.518 15.091 1.00 43.22 96 LYS A N 1
ATOM 772 C CA . LYS A 1 96 ? -30.264 30.872 14.027 1.00 43.22 96 LYS A CA 1
ATOM 773 C C . LYS A 1 96 ? -29.913 31.287 12.616 1.00 43.22 96 LYS A C 1
ATOM 775 O O . LYS A 1 96 ? -30.271 30.612 11.660 1.00 43.22 96 LYS A O 1
ATOM 780 N N . GLY A 1 97 ? -29.332 32.449 12.514 1.00 46.81 97 GLY A N 1
ATOM 781 C CA . GLY A 1 97 ? -28.800 32.955 11.308 1.00 46.81 97 GLY A CA 1
ATOM 782 C C . GLY A 1 97 ? -29.641 33.370 10.161 1.00 46.81 97 GLY A C 1
ATOM 783 O O . GLY A 1 97 ? -29.711 32.664 9.166 1.00 46.81 97 GLY A O 1
ATOM 784 N N . TRP A 1 98 ? -30.107 34.609 10.311 1.00 33.56 98 TRP A N 1
ATOM 785 C CA . TRP A 1 98 ? -29.797 35.763 9.461 1.00 33.56 98 TRP A CA 1
ATOM 786 C C . TRP A 1 98 ? -29.791 37.059 10.346 1.00 33.56 98 TRP A C 1
ATOM 788 O O . TRP A 1 98 ? -29.851 36.896 11.566 1.00 33.56 98 TRP A O 1
ATOM 798 N N . ILE A 1 99 ? -29.630 38.309 9.839 1.00 36.44 99 ILE A N 1
ATOM 799 C CA . ILE A 1 99 ? -29.241 39.519 10.642 1.00 36.44 99 ILE A CA 1
ATOM 800 C C . ILE A 1 99 ? -30.480 39.712 11.439 1.00 36.44 99 ILE A C 1
ATOM 802 O O . ILE A 1 99 ? -31.555 39.864 10.858 1.00 36.44 99 ILE A O 1
ATOM 806 N N . LEU A 1 100 ? -30.285 39.643 12.756 1.00 36.06 100 LEU A N 1
ATOM 807 C CA . LEU A 1 100 ? -31.293 39.572 13.805 1.00 36.06 100 LEU A CA 1
ATOM 808 C C . LEU A 1 100 ? -31.716 38.177 14.286 1.00 36.06 100 LEU A C 1
ATOM 810 O O . LEU A 1 100 ? -32.873 37.985 14.664 1.00 36.06 100 LEU A O 1
ATOM 814 N N . SER A 1 101 ? -30.804 37.220 14.438 1.00 39.06 101 SER A N 1
ATOM 815 C CA . SER A 1 101 ? -31.008 36.193 15.465 1.00 39.06 101 SER A CA 1
ATOM 816 C C . SER A 1 101 ? -30.372 36.614 16.798 1.00 39.06 101 SER A C 1
ATOM 818 O O . SER A 1 101 ? -29.196 36.944 16.894 1.00 39.06 101 SER A O 1
ATOM 820 N N . SER A 1 102 ? -31.195 36.674 17.851 1.00 38.41 102 SER A N 1
ATOM 821 C CA . SER A 1 102 ? -30.740 36.926 19.220 1.00 38.41 102 SER A CA 1
ATOM 822 C C . SER A 1 102 ? -30.269 35.621 19.852 1.00 38.41 102 SER A C 1
ATOM 824 O O . SER A 1 102 ? -31.032 34.648 19.881 1.00 38.41 102 SER A O 1
ATOM 826 N N . ILE A 1 103 ? -29.072 35.646 20.432 1.00 45.84 103 ILE A N 1
ATOM 827 C CA . ILE A 1 103 ? -28.504 34.554 21.222 1.00 45.84 103 ILE A CA 1
ATOM 828 C C . ILE A 1 103 ? -29.514 34.143 22.296 1.00 45.84 103 ILE A C 1
ATOM 830 O O . ILE A 1 103 ? -29.862 34.936 23.174 1.00 45.84 103 ILE A O 1
ATOM 834 N N . ARG A 1 104 ? -30.002 32.902 22.228 1.00 46.38 104 ARG A N 1
ATOM 835 C CA . ARG A 1 104 ? -30.966 32.382 23.201 1.00 46.38 104 ARG A CA 1
ATOM 836 C C . ARG A 1 104 ? -30.320 31.295 24.045 1.00 46.38 104 ARG A C 1
ATOM 838 O O . ARG A 1 104 ? -29.711 30.374 23.507 1.00 46.38 104 ARG A O 1
ATOM 845 N N . LYS A 1 105 ? -30.498 31.387 25.365 1.00 51.47 105 LYS A N 1
ATOM 846 C CA . LYS A 1 105 ? -30.158 30.301 26.282 1.00 51.47 105 LYS A CA 1
ATOM 847 C C . LYS A 1 105 ? -31.172 29.179 26.136 1.00 51.47 105 LYS A C 1
ATOM 849 O O . LYS A 1 105 ? -32.371 29.414 26.273 1.00 51.47 105 LYS A O 1
ATOM 854 N N . VAL A 1 106 ? -30.680 27.985 25.864 1.00 53.28 106 VAL A N 1
ATOM 855 C CA . VAL A 1 106 ? -31.494 26.791 25.631 1.00 53.28 106 VAL A CA 1
ATOM 856 C C . VAL A 1 106 ? -31.124 25.693 26.627 1.00 53.28 106 VAL A C 1
ATOM 858 O O . VAL A 1 106 ? -30.111 25.790 27.331 1.00 53.28 106 VAL A O 1
ATOM 861 N N . SER A 1 107 ? -31.961 24.659 26.731 1.00 53.84 107 SER A N 1
ATOM 862 C CA . SER A 1 107 ? -31.586 23.451 27.470 1.00 53.84 107 SER A CA 1
ATOM 863 C C . SER A 1 107 ? -30.466 22.707 26.738 1.00 53.84 107 SER A C 1
ATOM 865 O O . SER A 1 107 ? -30.244 22.897 25.538 1.00 53.84 107 SER A O 1
ATOM 867 N N . LYS A 1 108 ? -29.753 21.840 27.462 1.00 47.28 108 LYS A N 1
ATOM 868 C CA . LYS A 1 108 ? -28.702 20.995 26.883 1.00 47.28 108 LYS A CA 1
ATOM 869 C C . LYS A 1 108 ? -29.275 20.081 25.792 1.00 47.28 108 LYS A C 1
ATOM 871 O O . LYS A 1 108 ? -28.641 19.873 24.765 1.00 47.28 108 LYS A O 1
ATOM 876 N N . GLU A 1 109 ? -30.484 19.577 26.000 1.00 52.19 109 GLU A N 1
ATOM 877 C CA . GLU A 1 109 ? -31.185 18.673 25.091 1.00 52.19 109 GLU A CA 1
ATOM 878 C C . GLU A 1 109 ? -31.608 19.393 23.798 1.00 52.19 109 GLU A C 1
ATOM 880 O O . GLU A 1 109 ? -31.414 18.860 22.707 1.00 52.19 109 GLU A O 1
ATOM 885 N N . GLU A 1 110 ? -32.097 20.639 23.890 1.00 51.06 110 GLU A N 1
ATOM 886 C CA . GLU A 1 110 ? -32.409 21.449 22.703 1.00 51.06 110 GLU A CA 1
ATOM 887 C C . GLU A 1 110 ? -31.132 21.819 21.932 1.00 51.06 110 GLU A C 1
ATOM 889 O O . GLU A 1 110 ? -31.112 21.737 20.703 1.00 51.06 110 GLU A O 1
ATOM 894 N N . TYR A 1 111 ? -30.053 22.171 22.637 1.00 48.94 111 TYR A N 1
ATOM 895 C CA . TYR A 1 111 ? -28.744 22.444 22.038 1.00 48.94 111 TYR A CA 1
ATOM 896 C C . TYR A 1 111 ? -28.228 21.252 21.212 1.00 48.94 111 TYR A C 1
ATOM 898 O O . TYR A 1 111 ? -27.859 21.424 20.051 1.00 48.94 111 TYR A O 1
ATOM 906 N N . LEU A 1 112 ? -28.274 20.037 21.771 1.00 46.50 112 LEU A N 1
ATOM 907 C CA . LEU A 1 112 ? -27.832 18.813 21.093 1.00 46.50 112 LEU A CA 1
ATOM 908 C C . LEU A 1 112 ? -28.711 18.461 19.881 1.00 46.50 112 LEU A C 1
ATOM 910 O O . LEU A 1 112 ? -28.184 18.134 18.822 1.00 46.50 112 LEU A O 1
ATOM 914 N N . SER A 1 113 ? -30.034 18.629 19.982 1.00 52.09 113 SER A N 1
ATOM 915 C CA . SER A 1 113 ? -30.960 18.350 18.869 1.00 52.09 113 SER A CA 1
ATOM 916 C C . SER A 1 113 ? -30.749 19.239 17.635 1.00 52.09 113 SER A C 1
ATOM 918 O O . SER A 1 113 ? -31.110 18.865 16.523 1.00 52.09 113 SER A O 1
ATOM 920 N N . ARG A 1 114 ? -30.162 20.432 17.810 1.00 51.53 114 ARG A N 1
ATOM 921 C CA . ARG A 1 114 ? -29.862 21.371 16.716 1.00 51.53 114 ARG A CA 1
ATOM 922 C C . ARG A 1 114 ? -28.489 21.148 16.091 1.00 51.53 114 ARG A C 1
ATOM 924 O O . ARG A 1 114 ? -28.253 21.637 14.987 1.00 51.53 114 ARG A O 1
ATOM 931 N N . LEU A 1 115 ? -27.611 20.416 16.772 1.00 45.75 115 LEU A N 1
ATOM 932 C CA . LEU A 1 115 ? -26.365 19.937 16.191 1.00 45.75 115 LEU A CA 1
ATOM 933 C C . LEU A 1 115 ? -26.636 18.799 15.208 1.00 45.75 115 LEU A C 1
ATOM 935 O O . LEU A 1 115 ? -25.990 18.775 14.175 1.00 45.75 115 LEU A O 1
ATOM 939 N N . GLU A 1 116 ? -27.618 17.922 15.431 1.00 40.38 116 GLU A N 1
ATOM 940 C CA . GLU A 1 116 ? -27.846 16.764 14.545 1.00 40.38 116 GLU A CA 1
ATOM 941 C C . GLU A 1 116 ? -28.116 17.102 13.059 1.00 40.38 116 GLU A C 1
ATOM 943 O O . GLU A 1 116 ? -27.546 16.433 12.198 1.00 40.38 116 GLU A O 1
ATOM 948 N N . PRO A 1 117 ? -28.863 18.166 12.692 1.00 38.84 117 PRO A N 1
ATOM 949 C CA . PRO A 1 117 ? -29.019 18.555 11.287 1.00 38.84 117 PRO A CA 1
ATOM 950 C C . PRO A 1 117 ? -27.789 19.259 10.680 1.00 38.84 117 PRO A C 1
ATOM 952 O O . PRO A 1 117 ? -27.659 19.307 9.458 1.00 38.84 117 PRO A O 1
ATOM 955 N N . GLN A 1 118 ? -26.897 19.834 11.500 1.00 36.66 118 GLN A N 1
ATOM 956 C CA . GLN A 1 118 ? -25.700 20.578 11.058 1.00 36.66 118 GLN A CA 1
ATOM 957 C C . GLN A 1 118 ? -24.381 19.800 11.228 1.00 36.66 118 GLN A C 1
ATOM 959 O O . GLN A 1 118 ? -23.384 20.119 1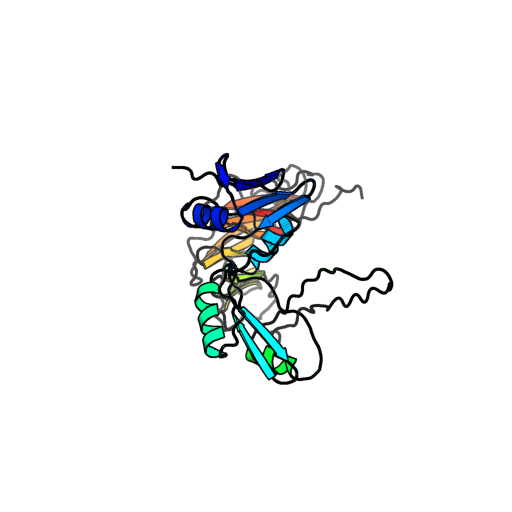0.577 1.00 36.66 118 GLN A O 1
ATOM 964 N N . ALA A 1 119 ? -24.382 18.736 12.029 1.00 35.12 119 ALA A N 1
ATOM 965 C CA . ALA A 1 119 ? -23.267 17.818 12.245 1.00 35.12 119 ALA A CA 1
ATOM 966 C C . ALA A 1 119 ? -22.843 17.124 10.943 1.00 35.12 119 ALA A C 1
ATOM 968 O O . ALA A 1 119 ? -21.675 16.795 10.776 1.00 35.12 119 ALA A O 1
ATOM 969 N N . ALA A 1 120 ? -23.757 17.009 9.973 1.00 31.81 120 ALA A N 1
ATOM 970 C CA . ALA A 1 120 ? -23.456 16.522 8.630 1.00 31.81 120 ALA A CA 1
ATOM 971 C C . ALA A 1 120 ? -22.633 17.504 7.761 1.00 31.81 120 ALA A C 1
ATOM 973 O O . ALA A 1 120 ? -22.218 17.127 6.669 1.00 31.81 120 ALA A O 1
ATOM 974 N N . LYS A 1 121 ? -22.397 18.757 8.192 1.00 29.66 121 LYS A N 1
ATOM 975 C CA . LYS A 1 121 ? -21.659 19.766 7.400 1.00 29.66 121 LYS A CA 1
ATOM 976 C C . LYS A 1 121 ? -20.480 20.448 8.099 1.00 29.66 121 LYS A C 1
ATOM 978 O O . LYS A 1 121 ? -19.689 21.079 7.407 1.00 29.66 121 LYS A O 1
ATOM 983 N N . VAL A 1 122 ? -20.316 20.326 9.418 1.00 28.55 122 VAL A N 1
ATOM 984 C CA . VAL A 1 122 ? -19.230 21.000 10.164 1.00 28.55 122 VAL A CA 1
ATOM 985 C C . VAL A 1 122 ? -18.459 20.001 11.028 1.00 28.55 122 VAL A C 1
ATOM 987 O O . VAL A 1 122 ? -18.293 20.161 12.235 1.00 28.55 122 VAL A O 1
ATOM 990 N N . ALA A 1 123 ? -17.938 18.956 10.389 1.00 25.88 123 ALA A N 1
ATOM 991 C CA . ALA A 1 123 ? -16.745 18.283 10.886 1.00 25.88 123 ALA A CA 1
ATOM 992 C C . ALA A 1 123 ? -15.545 19.235 10.695 1.00 25.88 123 ALA A C 1
ATOM 994 O O . ALA A 1 123 ? -14.796 19.127 9.730 1.00 25.88 123 ALA A O 1
ATOM 995 N N . GLY A 1 124 ? -15.411 20.237 11.571 1.00 26.17 124 GLY A N 1
ATOM 996 C CA . GLY A 1 124 ? -14.263 21.147 11.581 1.00 26.17 124 GLY A CA 1
ATOM 997 C C . GLY A 1 124 ? -14.511 22.483 12.291 1.00 26.17 124 GLY A C 1
ATOM 998 O O . GLY A 1 124 ? -15.381 23.239 11.880 1.00 26.17 124 GLY A O 1
ATOM 999 N N . VAL A 1 125 ? -13.644 22.798 13.271 1.00 25.36 125 VAL A N 1
ATOM 1000 C CA . VAL A 1 125 ? -13.394 24.105 13.948 1.00 25.36 125 VAL A CA 1
ATOM 1001 C C . VAL A 1 125 ? -13.928 24.295 15.402 1.00 25.36 125 VAL A C 1
ATOM 1003 O O . VAL A 1 125 ? -14.855 25.050 15.662 1.00 25.36 125 VAL A O 1
ATOM 1006 N N . VAL A 1 126 ? -13.292 23.577 16.347 1.00 27.72 126 VAL A N 1
ATOM 1007 C CA . VAL A 1 126 ? -12.435 24.004 17.504 1.00 27.72 126 VAL A CA 1
ATOM 1008 C C . VAL A 1 126 ? -12.896 24.963 18.645 1.00 27.72 126 VAL A C 1
ATOM 1010 O O . VAL A 1 126 ? -13.250 26.119 18.436 1.00 27.72 126 VAL A O 1
ATOM 1013 N N . LEU A 1 127 ? -12.681 24.467 19.887 1.00 25.28 127 LEU A N 1
ATOM 1014 C CA . LEU A 1 127 ? -12.719 25.079 21.238 1.00 25.28 127 LEU A CA 1
ATOM 1015 C C . LEU A 1 127 ? -11.545 26.043 21.573 1.00 25.28 127 LEU A C 1
ATOM 1017 O O . LEU A 1 127 ? -10.399 25.782 21.215 1.00 25.28 127 LEU A O 1
ATOM 1021 N N . GLY A 1 128 ? -11.809 27.091 22.375 1.00 25.47 128 GLY A N 1
ATOM 1022 C CA . GLY A 1 128 ? -10.815 28.005 22.984 1.00 25.47 128 GLY A CA 1
ATOM 1023 C C . GLY A 1 128 ? -10.562 27.752 24.491 1.00 25.47 128 GLY A C 1
ATOM 1024 O O . GLY A 1 128 ? -11.472 27.366 25.218 1.00 25.47 128 GLY A O 1
ATOM 1025 N N . MET A 1 129 ? -9.314 27.950 24.941 1.00 28.48 129 MET A N 1
ATOM 1026 C CA . MET A 1 129 ? -8.638 27.331 26.108 1.00 28.48 129 MET A CA 1
ATOM 1027 C C . MET A 1 129 ? -8.820 27.939 27.529 1.00 28.48 129 MET A C 1
ATOM 1029 O O . MET A 1 129 ? -8.791 29.153 27.684 1.00 28.48 129 MET A O 1
ATOM 1033 N N . LEU A 1 130 ? -8.865 27.017 28.524 1.00 25.27 130 LEU A N 1
ATOM 1034 C CA . LEU A 1 130 ? -8.182 26.875 29.857 1.00 25.27 130 LEU A CA 1
ATOM 1035 C C . LEU A 1 130 ? -8.011 28.098 30.798 1.00 25.27 130 LEU A C 1
ATOM 1037 O O . LEU A 1 130 ? -7.622 29.170 30.367 1.00 25.27 130 LEU A O 1
ATOM 1041 N N . ALA A 1 131 ? -8.194 28.024 32.131 1.00 24.09 131 ALA A N 1
ATOM 1042 C CA . ALA A 1 131 ? -7.832 27.003 33.141 1.00 24.09 131 ALA A CA 1
ATOM 1043 C C . ALA A 1 131 ? -8.800 27.075 34.370 1.00 24.09 131 ALA A C 1
ATOM 1045 O O . ALA A 1 131 ? -9.484 28.081 34.526 1.00 24.09 131 ALA A O 1
ATOM 1046 N N . VAL A 1 132 ? -8.983 26.096 35.279 1.00 25.44 132 VAL A N 1
ATOM 1047 C CA . VAL A 1 132 ? -8.016 25.488 36.226 1.00 25.44 132 VAL A CA 1
ATOM 1048 C C . VAL A 1 132 ? -8.578 24.162 36.829 1.00 25.44 132 VAL A C 1
ATOM 1050 O O . VAL A 1 132 ? -9.679 24.159 37.373 1.00 25.44 132 VAL A O 1
ATOM 1053 N N . ALA A 1 133 ? -7.762 23.091 36.820 1.00 28.86 133 ALA A N 1
ATOM 1054 C CA . ALA A 1 133 ? -7.778 21.871 37.672 1.00 28.86 133 ALA A CA 1
ATOM 1055 C C . ALA A 1 133 ? -8.978 20.867 37.595 1.00 28.86 133 ALA A C 1
ATOM 1057 O O . ALA A 1 133 ? -9.938 21.061 36.855 1.00 28.86 133 ALA A O 1
ATOM 1058 N N . PRO A 1 134 ? -8.928 19.732 38.327 1.00 30.28 134 PRO A N 1
ATOM 1059 C CA . PRO A 1 134 ? -8.652 18.342 37.903 1.00 30.28 134 PRO A CA 1
ATOM 1060 C C . PRO A 1 134 ? -9.754 17.629 37.085 1.00 30.28 134 PRO A C 1
ATOM 1062 O O . PRO A 1 134 ? -9.646 16.437 36.816 1.00 30.28 134 PRO A O 1
ATOM 1065 N N . GLY A 1 135 ? -10.819 18.327 36.684 1.00 30.11 135 GLY A N 1
ATOM 1066 C CA . GLY A 1 135 ? -11.993 17.721 36.035 1.00 30.11 135 GLY A CA 1
ATOM 1067 C C . GLY A 1 135 ? -11.848 17.419 34.538 1.00 30.11 135 GLY A C 1
ATOM 1068 O O . GLY A 1 135 ? -12.689 16.727 33.973 1.00 30.11 135 GLY A O 1
ATOM 1069 N N . ALA A 1 136 ? -10.798 17.917 33.879 1.00 35.66 136 ALA A N 1
ATOM 1070 C CA . ALA A 1 136 ? -10.612 17.750 32.434 1.00 35.66 136 ALA A CA 1
ATOM 1071 C C . ALA A 1 136 ? -10.207 16.318 32.020 1.00 35.66 136 ALA A C 1
ATOM 1073 O O . ALA A 1 136 ? -10.527 15.899 30.911 1.00 35.66 136 ALA A O 1
ATOM 1074 N N . MET A 1 137 ? -9.567 15.543 32.907 1.00 34.53 137 MET A N 1
ATOM 1075 C CA . MET A 1 137 ? -9.196 14.145 32.622 1.00 34.53 137 MET A CA 1
ATOM 1076 C C . MET A 1 137 ? -10.396 13.187 32.655 1.00 34.53 137 MET A C 1
ATOM 1078 O O . MET A 1 137 ? -10.448 12.244 31.869 1.00 34.53 137 MET A O 1
ATOM 1082 N N . GLU A 1 138 ? -11.386 13.446 33.514 1.00 35.56 138 GLU A N 1
ATOM 1083 C CA . GLU A 1 138 ? -12.559 12.574 33.667 1.00 35.56 138 GLU A CA 1
ATOM 1084 C C . GLU A 1 138 ? -13.478 12.644 32.432 1.00 35.56 138 GLU A C 1
ATOM 1086 O O . GLU A 1 138 ? -14.025 11.633 31.996 1.00 35.56 138 GLU A O 1
ATOM 1091 N N . LEU A 1 139 ? -13.599 13.828 31.812 1.00 34.97 139 LEU A N 1
ATOM 1092 C CA . LEU A 1 139 ? -14.441 14.041 30.628 1.00 34.97 139 LEU A CA 1
ATOM 1093 C C . LEU A 1 139 ? -13.837 13.452 29.343 1.00 34.97 139 LEU A C 1
ATOM 1095 O O . LEU A 1 139 ? -14.576 12.933 28.511 1.00 34.97 139 LEU A O 1
ATOM 1099 N N . GLY A 1 140 ? -12.508 13.495 29.194 1.00 37.78 140 GLY A N 1
ATOM 1100 C CA . GLY A 1 140 ? -11.811 12.852 28.073 1.00 37.78 140 GLY A CA 1
ATOM 1101 C C . GLY A 1 140 ? -11.944 11.326 28.107 1.00 37.78 140 GLY A C 1
ATOM 1102 O O . GLY A 1 140 ? -12.182 10.696 27.080 1.00 37.78 140 GLY A O 1
ATOM 1103 N N . ARG A 1 141 ? -11.908 10.734 29.308 1.00 37.09 141 ARG A N 1
ATOM 1104 C CA . ARG A 1 141 ? -12.095 9.290 29.513 1.00 37.09 141 ARG A CA 1
ATOM 1105 C C . ARG A 1 141 ? -13.537 8.822 29.262 1.00 37.09 141 ARG A C 1
ATOM 1107 O O . ARG A 1 141 ? -13.737 7.690 28.836 1.00 37.09 141 ARG A O 1
ATOM 1114 N N . LEU A 1 142 ? -14.529 9.684 29.502 1.00 33.75 142 LEU A N 1
ATOM 1115 C CA . LEU A 1 142 ? -15.959 9.401 29.302 1.00 33.75 142 LEU A CA 1
ATOM 1116 C C . LEU A 1 142 ? -16.430 9.525 27.843 1.00 33.75 142 LEU A C 1
ATOM 1118 O O . LEU A 1 142 ? -17.490 8.998 27.516 1.00 33.75 142 LEU A O 1
ATOM 1122 N N . LEU A 1 143 ? -15.677 10.222 26.984 1.00 34.50 143 LEU A N 1
ATOM 1123 C CA . LEU A 1 143 ? -16.084 10.518 25.604 1.00 34.50 143 LEU A CA 1
ATOM 1124 C C . LEU A 1 143 ? -15.202 9.862 24.527 1.00 34.50 143 LEU A C 1
ATOM 1126 O O . LEU A 1 143 ? -15.542 9.952 23.356 1.00 34.50 143 LEU A O 1
ATOM 1130 N N . GLY A 1 144 ? -14.101 9.192 24.887 1.00 31.70 144 GLY A N 1
ATOM 1131 C CA . GLY A 1 144 ? -13.316 8.375 23.947 1.00 31.70 144 GLY A CA 1
ATOM 1132 C C . GLY A 1 144 ? -12.564 9.142 22.848 1.00 31.70 144 GLY A C 1
ATOM 1133 O O . GLY A 1 144 ? -12.089 8.523 21.902 1.00 31.70 144 GLY A O 1
ATOM 1134 N N . TYR A 1 145 ? -12.427 10.468 22.954 1.00 34.16 145 TYR A N 1
ATOM 1135 C CA . TYR A 1 145 ? -11.723 11.299 21.968 1.00 34.16 145 TYR A CA 1
ATOM 1136 C C . TYR A 1 145 ? -10.289 11.621 22.407 1.00 34.16 145 TYR A C 1
ATOM 1138 O O . TYR A 1 145 ? -10.063 12.037 23.543 1.00 34.16 145 TYR A O 1
ATOM 1146 N N . SER A 1 146 ? -9.329 11.479 21.486 1.00 31.38 146 SER A N 1
ATOM 1147 C CA . SER A 1 146 ? -7.893 11.683 21.736 1.00 31.38 146 SER A CA 1
ATOM 1148 C C . SER A 1 146 ? -7.345 13.061 21.341 1.00 31.38 146 SER A C 1
ATOM 1150 O O . SER A 1 146 ? -6.164 13.304 21.574 1.00 31.38 146 SER A O 1
ATOM 1152 N N . GLN A 1 147 ? -8.136 13.982 20.765 1.00 34.06 147 GLN A N 1
ATOM 1153 C CA . GLN A 1 147 ? -7.592 15.256 20.262 1.00 34.06 147 GLN A CA 1
ATOM 1154 C C . GLN A 1 147 ? -8.408 16.508 20.607 1.00 34.06 147 GLN A C 1
ATOM 1156 O O . GLN A 1 147 ? -9.612 16.589 20.374 1.00 34.06 147 GLN A O 1
ATOM 1161 N N . VAL A 1 148 ? -7.690 17.527 21.096 1.00 27.28 148 VAL A N 1
ATOM 1162 C CA . VAL A 1 148 ? -8.111 18.930 21.196 1.00 27.28 148 VAL A CA 1
ATOM 1163 C C . VAL A 1 148 ? -7.181 19.732 20.283 1.00 27.28 148 VAL A C 1
ATOM 1165 O O . VAL A 1 148 ? -5.989 19.833 20.554 1.00 27.28 148 VAL A O 1
ATOM 1168 N N . VAL A 1 149 ? -7.707 20.286 19.190 1.00 26.70 149 VAL A N 1
ATOM 1169 C CA . VAL A 1 149 ? -6.973 21.212 18.308 1.00 26.70 149 VAL A CA 1
ATOM 1170 C C . VAL A 1 149 ? -7.230 22.642 18.788 1.00 26.70 149 VAL A C 1
ATOM 1172 O O . VAL A 1 149 ? -8.351 22.943 19.179 1.00 26.70 149 VAL A O 1
ATOM 1175 N N . THR A 1 150 ? -6.226 23.522 18.741 1.00 28.30 150 THR A N 1
ATOM 1176 C CA . THR A 1 150 ? -6.352 24.976 18.977 1.00 28.30 150 THR A CA 1
ATOM 1177 C C . THR A 1 150 ? -5.819 25.796 17.807 1.00 28.30 150 THR A C 1
ATOM 1179 O O . THR A 1 150 ? -4.787 25.445 17.244 1.00 28.30 150 THR A O 1
ATOM 1182 N N . GLY A 1 151 ? -6.473 26.925 17.494 1.00 26.17 151 GLY A N 1
ATOM 1183 C CA . GLY A 1 151 ? -6.031 27.925 16.509 1.00 26.17 151 GLY A CA 1
ATOM 1184 C C . GLY A 1 151 ? -6.163 29.367 17.032 1.00 26.17 151 GLY A C 1
ATOM 1185 O O . GLY A 1 151 ? -7.076 29.673 17.795 1.00 26.17 151 GLY A O 1
ATOM 1186 N N . LEU A 1 152 ? -5.230 30.242 16.634 1.00 28.64 152 LEU A N 1
ATOM 1187 C CA . LEU A 1 152 ? -4.949 31.593 17.163 1.00 28.64 152 LEU A CA 1
ATOM 1188 C C . LEU A 1 152 ? -5.066 32.660 16.050 1.00 28.64 152 LEU A C 1
ATOM 1190 O O . LEU A 1 152 ? -4.609 32.393 14.943 1.00 28.64 152 LEU A O 1
ATOM 1194 N N . ALA A 1 153 ? -5.554 33.879 16.354 1.00 23.06 153 ALA A N 1
ATOM 1195 C CA . ALA A 1 153 ? -5.054 35.152 15.783 1.00 23.06 153 ALA A CA 1
ATOM 1196 C C . ALA A 1 153 ? -5.568 36.408 16.538 1.00 23.06 153 ALA A C 1
ATOM 1198 O O . ALA A 1 153 ? -6.750 36.539 16.848 1.00 23.06 153 ALA A O 1
ATOM 1199 N N . LEU A 1 154 ? -4.634 37.331 16.800 1.00 25.08 154 LEU A N 1
ATOM 1200 C CA . LEU A 1 154 ? -4.682 38.545 17.635 1.00 25.08 154 LEU A CA 1
ATOM 1201 C C . LEU A 1 154 ? -5.296 39.789 16.957 1.00 25.08 154 LEU A C 1
ATOM 1203 O O . LEU A 1 154 ? -5.145 39.969 15.751 1.00 25.08 154 LEU A O 1
ATOM 1207 N N . TYR A 1 155 ? -5.808 40.742 17.758 1.00 23.56 155 TYR A N 1
ATOM 1208 C CA . TYR A 1 155 ? -5.634 42.183 17.489 1.00 23.56 155 TYR A CA 1
ATOM 1209 C C . TYR A 1 155 ? -5.743 43.044 18.764 1.00 23.56 155 TYR A C 1
ATOM 1211 O O . TYR A 1 155 ? -6.659 42.856 19.558 1.00 23.56 155 TYR A O 1
ATOM 1219 N N . LYS A 1 156 ? -4.865 44.059 18.849 1.00 27.06 156 LYS A N 1
ATOM 1220 C CA . LYS A 1 156 ? -4.650 45.083 19.901 1.00 27.06 156 LYS A CA 1
ATOM 1221 C C . LYS A 1 156 ? -3.752 44.649 21.062 1.00 27.06 156 LYS A C 1
ATOM 1223 O O . LYS A 1 156 ? -4.223 43.985 21.960 1.00 27.06 156 LYS A O 1
ATOM 1228 N N . TYR A 1 157 ? -2.478 45.050 21.026 1.00 27.84 157 TYR A N 1
ATOM 1229 C CA . TYR A 1 157 ? -1.775 45.883 22.027 1.00 27.84 157 TYR A CA 1
ATOM 1230 C C . TYR A 1 157 ? -0.274 45.917 21.658 1.00 27.84 157 TYR A C 1
ATOM 1232 O O . TYR A 1 157 ? 0.405 44.900 21.785 1.00 27.84 157 TYR A O 1
ATOM 1240 N N . PRO A 1 158 ? 0.271 47.046 21.165 1.00 33.00 158 PRO A N 1
ATOM 1241 C CA . PRO A 1 158 ? 1.672 47.149 20.781 1.00 33.00 158 PRO A CA 1
ATOM 1242 C C . PRO A 1 158 ? 2.486 47.717 21.948 1.00 33.00 158 PRO A C 1
ATOM 1244 O O . PRO A 1 158 ? 2.752 48.902 21.946 1.00 33.00 158 PRO A O 1
ATOM 1247 N N . THR A 1 159 ? 2.823 46.912 22.958 1.00 30.91 159 THR A N 1
ATOM 1248 C CA . THR A 1 159 ? 3.944 47.134 23.907 1.00 30.91 159 THR A CA 1
ATOM 1249 C C . THR A 1 159 ? 3.845 46.100 25.024 1.00 30.91 159 THR A C 1
ATOM 1251 O O . THR A 1 159 ? 3.249 46.362 26.063 1.00 30.91 159 THR A O 1
ATOM 1254 N N . LEU A 1 160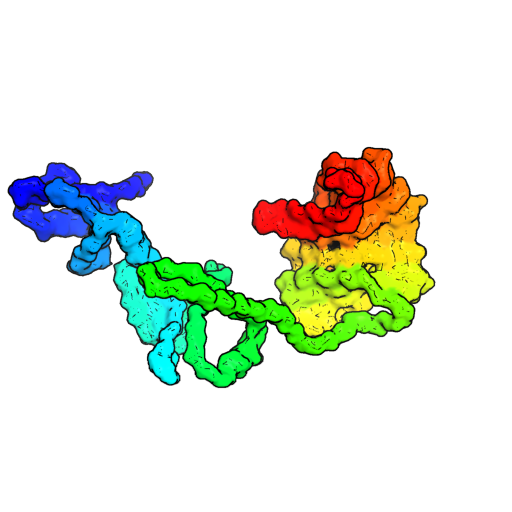 ? 4.378 44.909 24.779 1.00 29.36 160 LEU A N 1
ATOM 1255 C CA . LEU A 1 160 ? 4.935 43.980 25.768 1.00 29.36 160 LEU A CA 1
ATOM 1256 C C . LEU A 1 160 ? 5.363 42.755 24.967 1.00 29.36 160 LEU A C 1
ATOM 1258 O O . LEU A 1 160 ? 4.586 41.843 24.696 1.00 29.36 160 LEU A O 1
ATOM 1262 N N . GLY A 1 161 ? 6.609 42.797 24.503 1.00 31.09 161 GLY A N 1
ATOM 1263 C CA . GLY A 1 161 ? 7.280 41.594 24.054 1.00 31.09 161 GLY A CA 1
ATOM 1264 C C . GLY A 1 161 ? 7.446 40.665 25.250 1.00 31.09 161 GLY A C 1
ATOM 1265 O O . GLY A 1 161 ? 8.087 41.036 26.223 1.00 31.09 161 GLY A O 1
ATOM 1266 N N . LEU A 1 162 ? 6.839 39.487 25.168 1.00 27.67 162 LEU A N 1
ATOM 1267 C CA . LEU A 1 162 ? 7.444 38.202 25.504 1.00 27.67 162 LEU A CA 1
ATOM 1268 C C . LEU A 1 162 ? 6.525 37.134 24.896 1.00 27.67 162 LEU A C 1
ATOM 1270 O O . LEU A 1 162 ? 5.395 36.938 25.338 1.00 27.67 162 LEU A O 1
ATOM 1274 N N . ALA A 1 163 ? 6.988 36.485 23.830 1.00 28.31 163 ALA A N 1
ATOM 1275 C CA . ALA A 1 163 ? 6.334 35.301 23.300 1.00 28.31 163 ALA A CA 1
ATOM 1276 C C . ALA A 1 163 ? 6.430 34.192 24.356 1.00 28.31 163 ALA A C 1
ATOM 1278 O O . ALA A 1 163 ? 7.518 33.684 24.613 1.00 28.31 163 ALA A O 1
ATOM 1279 N N . LEU A 1 164 ? 5.308 33.812 24.970 1.00 27.95 164 LEU A N 1
ATOM 1280 C CA . LEU A 1 164 ? 5.206 32.522 25.643 1.00 27.95 164 LEU A CA 1
ATOM 1281 C C . LEU A 1 164 ? 4.616 31.532 24.643 1.00 27.95 164 LEU A C 1
ATOM 1283 O O . LEU A 1 164 ? 3.414 31.283 24.601 1.00 27.95 164 LEU A O 1
ATOM 1287 N N . THR A 1 165 ? 5.487 31.006 23.789 1.00 31.58 165 THR A N 1
ATOM 1288 C CA . THR A 1 165 ? 5.190 29.841 22.963 1.00 31.58 165 THR A CA 1
ATOM 1289 C C . THR A 1 165 ? 5.054 28.637 23.894 1.00 31.58 165 THR A C 1
ATOM 1291 O O . THR A 1 165 ? 6.036 27.963 24.185 1.00 31.58 165 THR A O 1
ATOM 1294 N N . MET A 1 166 ? 3.851 28.347 24.390 1.00 31.83 166 MET A N 1
ATOM 1295 C CA . MET A 1 166 ? 3.550 26.988 24.838 1.00 31.83 166 MET A CA 1
ATOM 1296 C C . MET A 1 166 ? 3.132 26.191 23.605 1.00 31.83 166 MET A C 1
ATOM 1298 O O . MET A 1 166 ? 1.954 26.097 23.276 1.00 31.83 166 MET A O 1
ATOM 1302 N N . MET A 1 167 ? 4.121 25.643 22.895 1.00 33.97 167 MET A N 1
ATOM 1303 C CA . MET A 1 167 ? 3.888 24.459 22.076 1.00 33.97 167 MET A CA 1
ATOM 1304 C C . MET A 1 167 ? 3.401 23.380 23.042 1.00 33.97 167 MET A C 1
ATOM 1306 O O . MET A 1 167 ? 4.197 22.816 23.792 1.00 33.97 167 MET A O 1
ATOM 1310 N N . THR A 1 168 ? 2.096 23.113 23.087 1.00 36.78 168 THR A N 1
ATOM 1311 C CA . THR A 1 168 ? 1.634 21.856 23.667 1.00 36.78 168 THR A CA 1
ATOM 1312 C C . THR A 1 168 ? 2.218 20.772 22.788 1.00 36.78 168 THR A C 1
ATOM 1314 O O . THR A 1 168 ? 1.820 20.616 21.633 1.00 36.78 168 THR A O 1
ATOM 1317 N N . LYS A 1 169 ? 3.212 20.068 23.319 1.00 36.88 169 LYS A N 1
ATOM 1318 C CA . LYS A 1 169 ? 3.674 18.813 22.758 1.00 36.88 169 LYS A CA 1
ATOM 1319 C C . LYS A 1 169 ? 2.438 17.913 22.730 1.00 36.88 169 LYS A C 1
ATOM 1321 O O . LYS A 1 169 ? 1.996 17.443 23.774 1.00 36.88 169 LYS A O 1
ATOM 1326 N N . VAL A 1 170 ? 1.812 17.771 21.561 1.00 41.88 170 VAL A N 1
ATOM 1327 C CA . VAL A 1 170 ? 0.890 16.664 21.318 1.00 41.88 170 VAL A CA 1
ATOM 1328 C C . VAL A 1 170 ? 1.802 15.458 21.293 1.00 41.88 170 VAL A C 1
ATOM 1330 O O . VAL A 1 170 ? 2.407 15.121 20.279 1.00 41.88 170 VAL A O 1
ATOM 1333 N N . GLU A 1 171 ? 2.026 14.900 22.471 1.00 50.22 171 GLU A N 1
ATOM 1334 C CA . GLU A 1 171 ? 2.633 13.595 22.556 1.00 50.22 171 GLU A CA 1
ATOM 1335 C C . GLU A 1 171 ? 1.590 12.636 22.002 1.00 50.22 171 GLU A C 1
ATOM 1337 O O . GLU A 1 171 ? 0.449 12.615 22.468 1.00 50.22 171 GLU A O 1
ATOM 1342 N N . ALA A 1 172 ? 1.958 11.895 20.958 1.00 53.28 172 ALA A N 1
ATOM 1343 C CA . ALA A 1 172 ? 1.188 10.736 20.556 1.00 53.28 172 ALA A CA 1
ATOM 1344 C C . ALA A 1 172 ? 1.055 9.846 21.797 1.00 53.28 172 ALA A C 1
ATOM 1346 O O . ALA A 1 172 ? 2.033 9.259 22.259 1.00 53.28 172 ALA A O 1
ATOM 1347 N N . GLN A 1 173 ? -0.135 9.828 22.393 1.00 66.25 173 GLN A N 1
ATOM 1348 C CA . GLN A 1 173 ? -0.400 9.012 23.560 1.00 66.25 173 GLN A CA 1
ATOM 1349 C C . GLN A 1 173 ? -0.922 7.669 23.069 1.00 66.25 173 GLN A C 1
ATOM 1351 O O . GLN A 1 173 ? -1.952 7.611 22.396 1.00 66.25 173 GLN A O 1
ATOM 1356 N N . ALA A 1 174 ? -0.201 6.598 23.397 1.00 73.56 174 ALA A N 1
ATOM 1357 C CA . ALA A 1 174 ? -0.655 5.246 23.117 1.00 73.56 174 ALA A CA 1
ATOM 1358 C C . ALA A 1 174 ? -2.053 5.040 23.721 1.00 73.56 174 ALA A C 1
ATOM 1360 O O . ALA A 1 174 ? -2.274 5.261 24.918 1.00 73.56 174 ALA A O 1
ATOM 1361 N N . VAL A 1 175 ? -3.008 4.638 22.882 1.00 71.00 175 VAL A N 1
ATOM 1362 C CA . VAL A 1 175 ? -4.358 4.284 23.321 1.00 71.00 175 VAL A CA 1
ATOM 1363 C C . VAL A 1 175 ? -4.313 2.831 23.788 1.00 71.00 175 VAL A C 1
ATOM 1365 O O . VAL A 1 175 ? -4.598 1.911 23.031 1.00 71.00 175 VAL A O 1
ATOM 1368 N N . GLY A 1 176 ? -3.900 2.630 25.039 1.00 78.75 176 GLY A N 1
ATOM 1369 C CA . GLY A 1 176 ? -3.756 1.304 25.644 1.00 78.75 176 GLY A CA 1
ATOM 1370 C C . GLY A 1 176 ? -2.333 0.748 25.595 1.00 78.75 176 GLY A C 1
ATOM 1371 O O . GLY A 1 176 ? -1.389 1.421 25.183 1.00 78.75 176 GLY A O 1
ATOM 1372 N N . SER A 1 177 ? -2.178 -0.477 26.096 1.00 87.06 177 SER A N 1
ATOM 1373 C CA . SER A 1 177 ? -0.920 -1.217 26.021 1.00 87.06 177 SER A CA 1
ATOM 1374 C C . SER A 1 177 ? -0.723 -1.806 24.629 1.00 87.06 177 SER A C 1
ATOM 1376 O O . SER A 1 177 ? -1.693 -2.109 23.932 1.00 87.06 177 SER A O 1
ATOM 1378 N N . GLU A 1 178 ? 0.533 -2.050 24.267 1.00 90.50 178 GLU A N 1
ATOM 1379 C CA . GLU A 1 178 ? 0.860 -2.898 23.124 1.00 90.50 178 GLU A CA 1
ATOM 1380 C C . GLU A 1 178 ? 0.159 -4.257 23.251 1.00 90.50 178 GLU A C 1
ATOM 1382 O O . GLU A 1 178 ? -0.039 -4.786 24.352 1.00 90.50 178 GLU A O 1
ATOM 1387 N N . PHE A 1 179 ? -0.231 -4.816 22.112 1.00 91.00 179 PHE A N 1
ATOM 1388 C CA . PHE A 1 179 ? -0.842 -6.131 22.030 1.00 91.00 179 PHE A CA 1
ATOM 1389 C C . PHE A 1 179 ? -0.291 -6.877 20.823 1.00 91.00 179 PHE A C 1
ATOM 1391 O O . PHE A 1 179 ? 0.120 -6.287 19.824 1.00 91.00 179 PHE A O 1
ATOM 1398 N N . GLN A 1 180 ? -0.286 -8.200 20.924 1.00 94.00 180 GLN A N 1
ATOM 1399 C CA . GLN A 1 180 ? 0.244 -9.055 19.881 1.00 94.00 180 GLN A CA 1
ATOM 1400 C C . GLN A 1 180 ? -0.777 -9.255 18.754 1.00 94.00 180 GLN A C 1
ATOM 1402 O O . GLN A 1 180 ? -1.939 -9.593 19.005 1.00 94.00 180 GLN A O 1
ATOM 1407 N N . VAL A 1 181 ? -0.335 -9.065 17.507 1.00 95.69 181 VAL A N 1
ATOM 1408 C CA . VAL A 1 181 ? -1.204 -9.193 16.327 1.00 95.69 181 VAL A CA 1
ATOM 1409 C C . VAL A 1 181 ? -1.246 -10.613 15.768 1.00 95.69 181 VAL A C 1
ATOM 1411 O O . VAL A 1 181 ? -2.324 -11.123 15.458 1.00 95.69 181 VAL A O 1
ATOM 1414 N N . ASN A 1 182 ? -0.101 -11.290 15.738 1.00 96.50 182 ASN A N 1
ATOM 1415 C CA . ASN A 1 182 ? 0.056 -12.648 15.232 1.00 96.50 182 ASN A CA 1
ATOM 1416 C C . ASN A 1 182 ? -0.331 -13.717 16.267 1.00 96.50 182 ASN A C 1
ATOM 1418 O O . ASN A 1 182 ? -0.355 -13.487 17.476 1.00 96.50 182 ASN A O 1
ATOM 1422 N N . THR A 1 183 ? -0.633 -14.907 15.766 1.00 96.31 183 THR A N 1
ATOM 1423 C CA . THR A 1 183 ? -0.883 -16.137 16.527 1.00 96.31 183 THR A CA 1
ATOM 1424 C C . THR A 1 183 ? 0.225 -17.166 16.320 1.00 96.31 183 THR A C 1
ATOM 1426 O O . THR A 1 183 ? 0.549 -17.902 17.250 1.00 96.31 183 THR A O 1
ATOM 1429 N N . TYR A 1 184 ? 0.853 -17.182 15.142 1.00 96.69 184 TYR A N 1
ATOM 1430 C CA . TYR A 1 184 ? 2.060 -17.957 14.878 1.00 96.69 184 TYR A CA 1
ATOM 1431 C C . TYR A 1 184 ? 3.307 -17.168 15.291 1.00 96.69 184 TYR A C 1
ATOM 1433 O O . TYR A 1 184 ? 3.519 -16.052 14.821 1.00 96.69 184 TYR A O 1
ATOM 1441 N N . THR A 1 185 ? 4.131 -17.743 16.169 1.00 96.81 185 THR A N 1
ATOM 1442 C CA . THR A 1 185 ? 5.269 -17.046 16.805 1.00 96.81 185 THR A CA 1
ATOM 1443 C C . THR A 1 185 ? 6.598 -17.786 16.673 1.00 96.81 185 THR A C 1
ATOM 1445 O O . THR A 1 185 ? 7.547 -17.504 17.403 1.00 96.81 185 THR A O 1
ATOM 1448 N N . THR A 1 186 ? 6.656 -18.821 15.838 1.00 97.25 186 THR A N 1
ATOM 1449 C CA . THR A 1 186 ? 7.890 -19.577 15.615 1.00 97.25 186 THR A CA 1
ATOM 1450 C C . THR A 1 186 ? 8.750 -18.836 14.599 1.00 97.25 186 THR A C 1
ATOM 1452 O O . THR A 1 186 ? 8.238 -18.392 13.580 1.00 97.25 186 THR A O 1
ATOM 1455 N N . SER A 1 187 ? 10.057 -18.723 14.843 1.00 97.12 187 SER A N 1
ATOM 1456 C CA . SER A 1 187 ? 10.980 -17.963 13.981 1.00 97.12 187 SER A CA 1
ATOM 1457 C C . SER A 1 187 ? 10.608 -16.472 13.883 1.00 97.12 187 SER A C 1
ATOM 1459 O O . SER A 1 187 ? 10.001 -15.921 14.797 1.00 97.12 187 SER A O 1
ATOM 1461 N N . ASN A 1 188 ? 11.040 -15.790 12.819 1.00 97.19 188 ASN A N 1
ATOM 1462 C CA . ASN A 1 188 ? 10.869 -14.348 12.676 1.00 97.19 188 ASN A CA 1
ATOM 1463 C C . ASN A 1 188 ? 9.506 -13.986 12.076 1.00 97.19 188 ASN A C 1
ATOM 1465 O O . ASN A 1 188 ? 9.128 -14.493 11.018 1.00 97.19 188 ASN A O 1
ATOM 1469 N N . GLN A 1 189 ? 8.832 -13.027 12.706 1.00 97.31 189 GLN A N 1
ATOM 1470 C CA . GLN A 1 189 ? 7.718 -12.272 12.136 1.00 97.31 189 GLN A CA 1
ATOM 1471 C C . GLN A 1 189 ? 8.130 -10.801 12.085 1.00 97.31 189 GLN A C 1
ATOM 1473 O O . GLN A 1 189 ? 8.583 -10.254 13.092 1.00 97.31 189 GLN A O 1
ATOM 1478 N N . GLY A 1 190 ? 8.024 -10.158 10.926 1.00 97.06 190 GLY A N 1
ATOM 1479 C CA . GLY A 1 190 ? 8.578 -8.819 10.739 1.00 97.06 190 GLY A CA 1
ATOM 1480 C C . GLY A 1 190 ? 8.001 -8.062 9.552 1.00 97.06 190 GLY A C 1
ATOM 1481 O O . GLY A 1 190 ? 7.121 -8.549 8.850 1.00 97.06 190 GLY A O 1
ATOM 1482 N N . ARG A 1 191 ? 8.508 -6.839 9.356 1.00 97.12 191 ARG A N 1
ATOM 1483 C CA . ARG A 1 191 ? 8.073 -5.894 8.309 1.00 97.12 191 ARG A CA 1
ATOM 1484 C C . ARG A 1 191 ? 6.550 -5.664 8.308 1.00 97.12 191 ARG A C 1
ATOM 1486 O O . ARG A 1 191 ? 5.905 -5.886 7.286 1.00 97.12 191 ARG A O 1
ATOM 1493 N N . PRO A 1 192 ? 5.950 -5.277 9.452 1.00 98.12 192 PRO A N 1
ATOM 1494 C CA . PRO A 1 192 ? 4.517 -5.063 9.507 1.00 98.12 192 PRO A CA 1
ATOM 1495 C C . PRO A 1 192 ? 4.111 -3.827 8.695 1.00 98.12 192 PRO A C 1
ATOM 1497 O O . PRO A 1 192 ? 4.812 -2.817 8.679 1.00 98.12 192 PRO A O 1
ATOM 1500 N N . SER A 1 193 ? 2.929 -3.889 8.098 1.00 98.69 193 SER A N 1
ATOM 1501 C CA . SER A 1 193 ? 2.225 -2.762 7.496 1.00 98.69 193 SER A CA 1
ATOM 1502 C C . SER A 1 193 ? 0.794 -2.737 8.023 1.00 98.69 193 SER A C 1
ATOM 1504 O O . SER A 1 193 ? 0.224 -3.785 8.329 1.00 98.69 193 SER A O 1
ATOM 1506 N N . VAL A 1 194 ? 0.228 -1.543 8.192 1.00 98.25 194 VAL A N 1
ATOM 1507 C CA . VAL A 1 194 ? -1.101 -1.349 8.779 1.00 98.25 194 VAL A CA 1
ATOM 1508 C C . VAL A 1 194 ? -1.901 -0.344 7.965 1.00 98.25 194 VAL A C 1
ATOM 1510 O O . VAL A 1 194 ? -1.389 0.715 7.609 1.00 98.25 194 VAL A O 1
ATOM 1513 N N . ALA A 1 195 ? -3.170 -0.661 7.719 1.00 97.75 195 ALA A N 1
ATOM 1514 C CA . ALA A 1 195 ? -4.120 0.229 7.065 1.00 97.75 195 ALA A CA 1
ATOM 1515 C C . ALA A 1 195 ? -5.399 0.368 7.907 1.00 97.75 195 ALA A C 1
ATOM 1517 O O . ALA A 1 195 ? -5.981 -0.655 8.286 1.00 97.75 195 ALA A O 1
ATOM 1518 N N . PRO A 1 196 ? -5.870 1.600 8.184 1.00 95.94 196 PRO A N 1
ATOM 1519 C CA . PRO A 1 196 ? -7.217 1.812 8.704 1.00 95.94 196 PRO A CA 1
ATOM 1520 C C . PRO A 1 196 ? -8.245 1.507 7.608 1.00 95.94 196 PRO A C 1
ATOM 1522 O O . PRO A 1 196 ? -8.039 1.871 6.454 1.00 95.94 196 PRO A O 1
ATOM 1525 N N . LEU A 1 197 ? -9.351 0.860 7.965 1.00 94.81 197 LEU A N 1
ATOM 1526 C CA . LEU A 1 197 ? -10.432 0.501 7.046 1.00 94.81 197 LEU A CA 1
ATOM 1527 C C . LEU A 1 197 ? -11.626 1.455 7.201 1.00 94.81 197 LEU A C 1
ATOM 1529 O O . LEU A 1 197 ? -11.830 2.069 8.249 1.00 94.81 197 LEU A O 1
ATOM 1533 N N . ASN A 1 198 ? -12.447 1.567 6.153 1.00 90.50 198 ASN A N 1
ATOM 1534 C CA . ASN A 1 198 ? -13.575 2.511 6.114 1.00 90.50 198 ASN A CA 1
ATOM 1535 C C . ASN A 1 198 ? -14.686 2.201 7.133 1.00 90.50 198 ASN A C 1
ATOM 1537 O O . ASN A 1 198 ? -15.501 3.068 7.436 1.00 90.50 198 ASN A O 1
ATOM 1541 N N . ASP A 1 199 ? -14.728 0.982 7.668 1.00 88.06 199 ASP A N 1
ATOM 1542 C CA . ASP A 1 199 ? -15.650 0.571 8.732 1.00 88.06 199 ASP A CA 1
ATOM 1543 C C . ASP A 1 199 ? -15.141 0.917 10.147 1.00 88.06 199 ASP A C 1
ATOM 1545 O O . ASP A 1 199 ? -15.760 0.553 11.150 1.00 88.06 199 ASP A O 1
ATOM 1549 N N . GLY A 1 200 ? -14.018 1.637 10.234 1.00 92.25 200 GLY A N 1
ATOM 1550 C CA . GLY A 1 200 ? -13.350 2.011 11.476 1.00 92.25 200 GLY A CA 1
ATOM 1551 C C . GLY A 1 200 ? -12.430 0.926 12.031 1.00 92.25 200 GLY A C 1
ATOM 1552 O O . GLY A 1 200 ? -11.785 1.161 13.051 1.00 92.25 200 GLY A O 1
ATOM 1553 N N . GLY A 1 201 ? -12.372 -0.244 11.391 1.00 93.88 201 GLY A N 1
ATOM 1554 C CA . GLY A 1 201 ? -11.418 -1.296 11.699 1.00 93.88 201 GLY A CA 1
ATOM 1555 C C . GLY A 1 201 ? -10.013 -0.996 11.179 1.00 93.88 201 GLY A C 1
ATOM 1556 O O . GLY A 1 201 ? -9.710 0.090 10.681 1.00 93.88 201 GLY A O 1
ATOM 1557 N N . LEU A 1 202 ? -9.138 -1.992 11.276 1.00 96.19 202 LEU A N 1
ATOM 1558 C CA . LEU A 1 202 ? -7.812 -1.954 10.665 1.00 96.19 202 LEU A CA 1
ATOM 1559 C C . LEU A 1 202 ? -7.407 -3.338 10.168 1.00 96.19 202 LEU A C 1
ATOM 1561 O O . LEU A 1 202 ? -7.904 -4.360 10.641 1.00 96.19 202 LEU A O 1
ATOM 1565 N N . VAL A 1 203 ? -6.468 -3.378 9.235 1.00 98.38 203 VAL A N 1
ATOM 1566 C CA . VAL A 1 203 ? -5.775 -4.602 8.835 1.00 98.38 203 VAL A CA 1
ATOM 1567 C C . VAL A 1 203 ? -4.286 -4.427 9.081 1.00 98.38 203 VAL A C 1
ATOM 1569 O O . VAL A 1 203 ? -3.719 -3.386 8.756 1.00 98.38 203 VAL A O 1
ATOM 1572 N N . VAL A 1 204 ? -3.665 -5.442 9.677 1.00 98.44 204 VAL A N 1
ATOM 1573 C CA . VAL A 1 204 ? -2.211 -5.531 9.835 1.00 98.44 204 VAL A CA 1
ATOM 1574 C C . VAL A 1 204 ? -1.721 -6.687 8.979 1.00 98.44 204 VAL A C 1
ATOM 1576 O O . VAL A 1 204 ? -2.292 -7.771 9.057 1.00 98.44 204 VAL A O 1
ATOM 1579 N N . THR A 1 205 ? -0.672 -6.471 8.192 1.00 98.75 205 THR A N 1
ATOM 1580 C CA . THR A 1 205 ? 0.007 -7.496 7.389 1.00 98.75 205 THR A CA 1
ATOM 1581 C C . THR A 1 205 ? 1.482 -7.567 7.753 1.00 98.75 205 THR A C 1
ATOM 1583 O O . THR A 1 205 ? 2.059 -6.537 8.081 1.00 98.75 205 THR A O 1
ATOM 1586 N N . TRP A 1 206 ? 2.113 -8.734 7.688 1.00 98.81 206 TRP A N 1
ATOM 1587 C CA . TRP A 1 206 ? 3.532 -8.922 8.017 1.00 98.81 206 TRP A CA 1
ATOM 1588 C C . TRP A 1 206 ? 4.138 -10.102 7.247 1.00 98.81 206 TRP A C 1
ATOM 1590 O O . TRP A 1 206 ? 3.416 -10.973 6.763 1.00 98.81 206 TRP A O 1
ATOM 1600 N N . GLY A 1 207 ? 5.467 -10.137 7.151 1.00 98.62 207 GLY A N 1
ATOM 1601 C CA . GLY A 1 207 ? 6.214 -11.313 6.710 1.00 98.62 207 GLY A CA 1
ATOM 1602 C C . GLY A 1 207 ? 6.384 -12.304 7.864 1.00 98.62 207 GLY A C 1
ATOM 1603 O O . GLY A 1 207 ? 6.744 -11.906 8.975 1.00 98.62 207 GLY A O 1
ATOM 1604 N N . SER A 1 208 ? 6.133 -13.590 7.622 1.00 98.56 208 SER A N 1
ATOM 1605 C CA . SER A 1 208 ? 6.220 -14.662 8.619 1.00 98.56 208 SER A CA 1
ATOM 1606 C C . SER A 1 208 ? 7.081 -15.818 8.124 1.00 98.56 208 SER A C 1
ATOM 1608 O O . SER A 1 208 ? 6.790 -16.414 7.089 1.00 98.56 208 SER A O 1
ATOM 1610 N N . SER A 1 209 ? 8.136 -16.143 8.873 1.00 98.31 209 SER A N 1
ATOM 1611 C CA . SER A 1 209 ? 9.088 -17.192 8.509 1.00 98.31 209 SER A CA 1
ATOM 1612 C C . SER A 1 209 ? 8.615 -18.587 8.934 1.00 98.31 209 SER A C 1
ATOM 1614 O O . SER A 1 209 ? 8.350 -18.837 10.113 1.00 98.31 209 SER A O 1
ATOM 1616 N N . GLY A 1 210 ? 8.560 -19.523 7.987 1.00 97.38 210 GLY A N 1
ATOM 1617 C CA . GLY A 1 210 ? 8.257 -20.935 8.225 1.00 97.38 210 GLY A CA 1
ATOM 1618 C C . GLY A 1 210 ? 6.772 -21.270 8.324 1.00 97.38 210 GLY A C 1
ATOM 1619 O O . GLY A 1 210 ? 6.432 -22.440 8.483 1.00 97.38 210 GLY A O 1
ATOM 1620 N N . GLN A 1 211 ? 5.882 -20.278 8.268 1.00 97.81 211 GLN A N 1
ATOM 1621 C CA . GLN A 1 211 ? 4.471 -20.487 8.591 1.00 97.81 211 GLN A CA 1
ATOM 1622 C C . GLN A 1 211 ? 3.691 -21.211 7.486 1.00 97.81 211 GLN A C 1
ATOM 1624 O O . GLN A 1 211 ? 2.784 -21.984 7.789 1.00 97.81 211 GLN A O 1
ATOM 1629 N N . ASP A 1 212 ? 4.055 -21.000 6.219 1.00 97.06 212 ASP A N 1
ATOM 1630 C CA . ASP A 1 212 ? 3.487 -21.715 5.066 1.00 97.06 212 ASP A CA 1
ATOM 1631 C C . ASP A 1 212 ? 4.249 -23.006 4.721 1.00 97.06 212 ASP A C 1
ATOM 1633 O O . ASP A 1 212 ? 3.912 -23.688 3.753 1.00 97.06 212 ASP A O 1
ATOM 1637 N N . GLY A 1 213 ? 5.247 -23.373 5.531 1.00 96.50 213 GLY A N 1
ATOM 1638 C CA . GLY A 1 213 ? 6.096 -24.543 5.317 1.00 96.50 213 GLY A CA 1
ATOM 1639 C C . GLY A 1 213 ? 7.352 -24.289 4.476 1.00 96.50 213 GLY A C 1
ATOM 1640 O O . GLY A 1 213 ? 8.096 -25.244 4.253 1.00 96.50 213 GLY A O 1
ATOM 1641 N N . ASP A 1 214 ? 7.615 -23.049 4.048 1.00 96.25 214 ASP A N 1
ATOM 1642 C CA . ASP A 1 214 ? 8.849 -22.646 3.353 1.00 96.25 214 ASP A CA 1
ATOM 1643 C C . ASP A 1 214 ? 9.500 -21.426 4.052 1.00 96.25 214 ASP A C 1
ATOM 1645 O O . ASP A 1 214 ? 9.535 -21.373 5.283 1.00 96.25 214 ASP A O 1
ATOM 1649 N N . SER A 1 215 ? 10.098 -20.486 3.311 1.00 97.00 215 SER A N 1
ATOM 1650 C CA . SER A 1 215 ? 10.848 -19.341 3.835 1.00 97.00 215 SER A CA 1
ATOM 1651 C C . SER A 1 215 ? 9.932 -18.283 4.466 1.00 97.00 215 SER A C 1
ATOM 1653 O O . SER A 1 215 ? 9.411 -18.521 5.549 1.00 97.00 215 SER A O 1
ATOM 1655 N N . TYR A 1 216 ? 9.782 -17.085 3.895 1.00 98.31 216 TYR A N 1
ATOM 1656 C CA . TYR A 1 216 ? 8.792 -16.110 4.365 1.00 98.31 216 TYR A CA 1
ATOM 1657 C C . TYR A 1 216 ? 7.521 -16.193 3.525 1.00 98.31 216 TYR A C 1
ATOM 1659 O O . TYR A 1 216 ? 7.608 -16.185 2.303 1.00 98.31 216 TYR A O 1
ATOM 1667 N N . GLY A 1 217 ? 6.368 -16.172 4.190 1.00 98.62 217 GLY A N 1
ATOM 1668 C CA . GLY A 1 217 ? 5.068 -15.884 3.586 1.00 98.62 217 GLY A CA 1
ATOM 1669 C C . GLY A 1 217 ? 4.498 -14.560 4.103 1.00 98.62 217 GLY A C 1
ATOM 1670 O O . GLY A 1 217 ? 4.918 -14.059 5.148 1.00 98.62 217 GLY A O 1
ATOM 1671 N N . ILE A 1 218 ? 3.504 -14.002 3.412 1.00 98.81 218 ILE A N 1
ATOM 1672 C CA . ILE A 1 218 ? 2.777 -12.807 3.857 1.00 98.81 218 ILE A CA 1
ATOM 1673 C C . ILE A 1 218 ? 1.508 -13.227 4.584 1.00 98.81 218 ILE A C 1
ATOM 1675 O O . ILE A 1 218 ? 0.679 -13.955 4.041 1.00 98.81 218 ILE A O 1
ATOM 1679 N N . TYR A 1 219 ? 1.325 -12.711 5.791 1.00 98.75 219 TYR A N 1
ATOM 1680 C CA . TYR A 1 219 ? 0.173 -12.987 6.641 1.00 98.75 219 TYR A CA 1
ATOM 1681 C C . TYR A 1 219 ? -0.505 -11.695 7.065 1.00 98.75 219 TYR A C 1
ATOM 1683 O O . TYR A 1 219 ? 0.091 -10.620 6.999 1.00 98.75 219 TYR A O 1
ATOM 1691 N N . GLY A 1 220 ? -1.760 -11.796 7.493 1.00 98.19 220 GLY A N 1
ATOM 1692 C CA . GLY A 1 220 ? -2.507 -10.657 7.992 1.00 98.19 220 GLY A CA 1
ATOM 1693 C C . GLY A 1 220 ? -3.570 -11.005 9.023 1.00 98.19 220 GLY A C 1
ATOM 1694 O O . GLY A 1 220 ? -4.009 -12.146 9.159 1.00 98.19 220 GLY A O 1
ATOM 1695 N N . GLN A 1 221 ? -3.994 -9.979 9.754 1.00 98.06 221 GLN A N 1
ATOM 1696 C CA . GLN A 1 221 ? -5.097 -10.021 10.705 1.00 98.06 221 GLN A CA 1
ATOM 1697 C C . GLN A 1 221 ? -5.930 -8.748 10.557 1.00 98.06 221 GLN A C 1
ATOM 1699 O O . GLN A 1 221 ? -5.416 -7.631 10.659 1.00 98.06 221 GLN A O 1
ATOM 1704 N N . ARG A 1 222 ? -7.237 -8.928 10.358 1.00 97.19 222 ARG A N 1
ATOM 1705 C CA . ARG A 1 222 ? -8.225 -7.846 10.364 1.00 97.19 222 ARG A CA 1
ATOM 1706 C C . ARG A 1 222 ? -8.761 -7.642 11.777 1.00 97.19 222 ARG A C 1
ATOM 1708 O O . ARG A 1 222 ? -8.904 -8.601 12.539 1.00 97.19 222 ARG A O 1
ATOM 1715 N N . TYR A 1 223 ? -9.071 -6.403 12.109 1.00 95.38 223 TYR A N 1
ATOM 1716 C CA . TYR A 1 223 ? -9.635 -5.973 13.377 1.00 95.38 223 TYR A CA 1
ATOM 1717 C C . TYR A 1 223 ? -10.874 -5.133 13.111 1.00 95.38 223 TYR A C 1
ATOM 1719 O O . TYR A 1 223 ? -10.877 -4.295 12.213 1.00 95.38 223 TYR A O 1
ATOM 1727 N N . GLU A 1 224 ? -11.907 -5.356 13.909 1.00 93.50 224 GLU A N 1
ATOM 1728 C CA . GLU A 1 224 ? -13.102 -4.520 13.939 1.00 93.50 224 GLU A CA 1
ATOM 1729 C C . GLU A 1 224 ? -12.795 -3.164 14.599 1.00 93.50 224 GLU A C 1
ATOM 1731 O O . GLU A 1 224 ? -11.777 -2.992 15.275 1.00 93.50 224 GLU A O 1
ATOM 1736 N N . SER A 1 225 ? -13.708 -2.201 14.473 1.00 92.00 225 SER A N 1
ATOM 1737 C CA . SER A 1 225 ? -13.550 -0.841 15.022 1.00 92.00 225 SER A CA 1
ATOM 1738 C C . SER A 1 225 ? -13.405 -0.759 16.546 1.00 92.00 225 SER A C 1
ATOM 1740 O O . SER A 1 225 ? -12.940 0.244 17.084 1.00 92.00 225 SER A O 1
ATOM 1742 N N . ASN A 1 226 ? -13.770 -1.823 17.262 1.00 87.94 226 ASN A N 1
ATOM 1743 C CA . ASN A 1 226 ? -13.571 -1.960 18.705 1.00 87.94 226 ASN A CA 1
ATOM 1744 C C . ASN A 1 226 ? -12.232 -2.631 19.080 1.00 87.94 226 ASN A C 1
ATOM 1746 O O . ASN A 1 226 ? -12.009 -2.916 20.257 1.00 87.94 226 ASN A O 1
ATOM 1750 N N . GLY A 1 227 ? -11.365 -2.920 18.104 1.00 88.88 227 GLY A N 1
ATOM 1751 C CA . GLY A 1 227 ? -10.076 -3.581 18.306 1.00 88.88 227 GLY A CA 1
ATOM 1752 C C . GLY A 1 227 ? -10.156 -5.099 18.504 1.00 88.88 227 GLY A C 1
ATOM 1753 O O . GLY A 1 227 ? -9.151 -5.722 18.845 1.00 88.88 227 GLY A O 1
ATOM 1754 N N . VAL A 1 228 ? -11.320 -5.724 18.302 1.00 91.88 228 VAL A N 1
ATOM 1755 C CA . VAL A 1 228 ? -11.461 -7.189 18.335 1.00 91.88 228 VAL A CA 1
ATOM 1756 C C . VAL A 1 228 ? -11.019 -7.780 16.998 1.00 91.88 228 VAL A C 1
ATOM 1758 O O . VAL A 1 228 ? -11.341 -7.244 15.941 1.00 91.88 228 VAL A O 1
ATOM 1761 N N . LYS A 1 229 ? -10.295 -8.906 17.032 1.00 94.19 229 LYS A N 1
ATOM 1762 C CA . LYS A 1 229 ? -9.914 -9.652 15.824 1.00 94.19 229 LYS A CA 1
ATOM 1763 C C . LYS A 1 229 ? -11.156 -10.078 15.035 1.00 94.19 229 LYS A C 1
ATOM 1765 O O . LYS A 1 229 ? -12.048 -10.732 15.573 1.00 94.19 229 LYS A O 1
ATOM 1770 N N . SER A 1 230 ? -11.174 -9.737 13.755 1.00 94.44 230 SER A N 1
ATOM 1771 C CA . SER A 1 230 ? -12.150 -10.210 12.781 1.00 94.44 230 SER A CA 1
ATOM 1772 C C . SER A 1 230 ? -11.628 -11.510 12.169 1.00 94.44 230 SER A C 1
ATOM 1774 O O . SER A 1 230 ? -10.666 -11.498 11.402 1.00 94.44 230 SER A O 1
ATOM 1776 N N . GLY A 1 231 ? -12.209 -12.643 12.567 1.00 92.81 231 GLY A N 1
ATOM 1777 C CA . GLY A 1 231 ? -11.742 -13.965 12.147 1.00 92.81 231 GLY A CA 1
ATOM 1778 C C . GLY A 1 231 ? -10.364 -14.345 12.706 1.00 92.81 231 GLY A C 1
ATOM 1779 O O . GLY A 1 231 ? -9.893 -13.790 13.701 1.00 92.81 231 GLY A O 1
ATOM 1780 N N . ILE A 1 232 ? -9.737 -15.334 12.068 1.00 93.94 232 ILE A N 1
ATOM 1781 C CA . ILE A 1 232 ? -8.367 -15.762 12.370 1.00 93.94 232 ILE A CA 1
ATOM 1782 C C . ILE A 1 232 ? -7.360 -15.016 11.493 1.00 93.94 232 ILE A C 1
ATOM 1784 O O . ILE A 1 232 ? -7.715 -14.396 10.492 1.00 93.94 232 ILE A O 1
ATOM 1788 N N . GLU A 1 233 ? -6.093 -15.132 11.861 1.00 96.38 233 GLU A N 1
ATOM 1789 C CA . GLU A 1 233 ? -4.977 -14.783 10.996 1.00 96.38 233 GLU A CA 1
ATOM 1790 C C . GLU A 1 233 ? -5.043 -15.563 9.674 1.00 96.38 233 GLU A C 1
ATOM 1792 O O . GLU A 1 233 ? -5.371 -16.752 9.662 1.00 96.38 233 GLU A O 1
ATOM 1797 N N . PHE A 1 234 ? -4.733 -14.895 8.564 1.00 97.50 234 PHE A N 1
ATOM 1798 C CA . PHE A 1 234 ? -4.859 -15.450 7.219 1.00 97.50 234 PHE A CA 1
ATOM 1799 C C . PHE A 1 234 ? -3.599 -15.217 6.384 1.00 97.50 234 PHE A C 1
ATOM 1801 O O . PHE A 1 234 ? -2.918 -14.204 6.532 1.00 97.50 234 PHE A O 1
ATOM 1808 N N . GLN A 1 235 ? -3.313 -16.146 5.472 1.00 98.19 235 GLN A N 1
ATOM 1809 C CA . GLN A 1 235 ? -2.233 -16.006 4.499 1.00 98.19 235 GLN A CA 1
ATOM 1810 C C . GLN A 1 235 ? -2.683 -15.141 3.313 1.00 98.19 235 GLN A C 1
ATOM 1812 O O . GLN A 1 235 ? -3.773 -15.325 2.757 1.00 98.19 235 GLN A O 1
ATOM 1817 N N . VAL A 1 236 ? -1.839 -14.190 2.922 1.00 98.75 236 VAL A N 1
ATOM 1818 C CA . VAL A 1 236 ? -2.087 -13.258 1.820 1.00 98.75 236 VAL A CA 1
ATOM 1819 C C . VAL A 1 236 ? -1.626 -13.844 0.491 1.00 98.75 236 VAL A C 1
ATOM 1821 O O . VAL A 1 236 ? -2.442 -13.979 -0.427 1.00 98.75 236 VAL A O 1
ATOM 1824 N N . ASN A 1 237 ? -0.354 -14.237 0.398 1.00 98.56 237 ASN A N 1
ATOM 1825 C CA . ASN A 1 237 ? 0.213 -14.852 -0.801 1.00 98.56 237 ASN A CA 1
ATOM 1826 C C . ASN A 1 237 ? -0.406 -16.232 -1.068 1.00 98.56 237 ASN A C 1
ATOM 1828 O O . ASN A 1 237 ? -0.838 -16.938 -0.159 1.00 98.56 237 ASN A O 1
ATOM 1832 N N . THR A 1 238 ? -0.472 -16.602 -2.341 1.00 97.44 238 THR A N 1
ATOM 1833 C CA . THR A 1 238 ? -0.868 -17.937 -2.810 1.00 97.44 238 THR A CA 1
ATOM 1834 C C . THR A 1 238 ? 0.359 -18.729 -3.252 1.00 97.44 238 THR A C 1
ATOM 1836 O O . THR A 1 238 ? 0.414 -19.938 -3.044 1.00 97.44 238 THR A O 1
ATOM 1839 N N . TYR A 1 239 ? 1.349 -18.060 -3.847 1.00 97.62 239 TYR A N 1
ATOM 1840 C CA . TYR A 1 239 ? 2.643 -18.659 -4.156 1.00 97.62 239 TYR A CA 1
ATOM 1841 C C . TYR A 1 239 ? 3.507 -18.740 -2.895 1.00 97.62 239 TYR A C 1
ATOM 1843 O O . TYR A 1 239 ? 3.737 -17.712 -2.263 1.00 97.62 239 TYR A O 1
ATOM 1851 N N . THR A 1 240 ? 3.978 -19.937 -2.539 1.00 97.69 240 THR A N 1
ATOM 1852 C CA . THR A 1 240 ? 4.671 -20.207 -1.261 1.00 97.69 240 THR A CA 1
ATOM 1853 C C . THR A 1 240 ? 6.121 -20.644 -1.417 1.00 97.69 240 THR A C 1
ATOM 1855 O O . THR A 1 240 ? 6.802 -20.872 -0.429 1.00 97.69 240 THR A O 1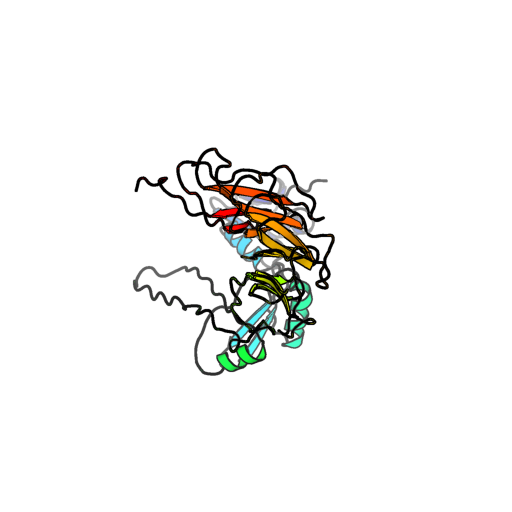
ATOM 1858 N N . THR A 1 241 ? 6.603 -20.858 -2.643 1.00 97.94 241 THR A N 1
ATOM 1859 C CA . THR A 1 241 ? 7.988 -21.294 -2.839 1.00 97.94 241 THR A CA 1
ATOM 1860 C C . THR A 1 241 ? 8.934 -20.126 -2.580 1.00 97.94 241 THR A C 1
ATOM 1862 O O . THR A 1 241 ? 8.712 -19.020 -3.071 1.00 97.94 241 THR A O 1
ATOM 1865 N N . SER A 1 242 ? 10.035 -20.378 -1.874 1.00 97.81 242 SER A N 1
ATOM 1866 C CA . SER A 1 242 ? 11.002 -19.335 -1.504 1.00 97.81 242 SER A CA 1
ATOM 1867 C C . SER A 1 242 ? 10.366 -18.226 -0.651 1.00 97.81 242 SER A C 1
ATOM 1869 O O . SER A 1 242 ? 9.631 -18.527 0.278 1.00 97.81 242 SER A O 1
ATOM 1871 N N . SER A 1 243 ? 10.736 -16.958 -0.862 1.00 98.19 243 SER A N 1
ATOM 1872 C CA . SER A 1 243 ? 10.434 -15.865 0.067 1.00 98.19 243 SER A CA 1
ATOM 1873 C C . SER A 1 243 ? 9.468 -14.855 -0.542 1.00 98.19 243 SER A C 1
ATOM 1875 O O . SER A 1 243 ? 9.747 -14.277 -1.594 1.00 98.19 243 SER A O 1
ATOM 1877 N N . GLN A 1 244 ? 8.386 -14.586 0.179 1.00 98.50 244 GLN A N 1
ATOM 1878 C CA . GLN A 1 244 ? 7.447 -13.488 -0.010 1.00 98.50 244 GLN A CA 1
ATOM 1879 C C . GLN A 1 244 ? 7.554 -12.564 1.202 1.00 98.50 244 GLN A C 1
ATOM 1881 O O . GLN A 1 244 ? 7.370 -12.999 2.336 1.00 98.50 244 GLN A O 1
ATOM 1886 N N . ASP A 1 245 ? 7.902 -11.298 0.987 1.00 97.12 245 ASP A N 1
ATOM 1887 C CA . ASP A 1 245 ? 8.287 -10.412 2.089 1.00 97.12 245 ASP A CA 1
ATOM 1888 C C . ASP A 1 245 ? 7.948 -8.937 1.810 1.00 97.12 245 ASP A C 1
ATOM 1890 O O . ASP A 1 245 ? 7.489 -8.588 0.724 1.00 97.12 245 ASP A O 1
ATOM 1894 N N . THR A 1 246 ? 8.177 -8.070 2.800 1.00 98.25 246 THR A N 1
ATOM 1895 C CA . THR A 1 246 ? 7.960 -6.611 2.742 1.00 98.25 246 THR A CA 1
ATOM 1896 C C . THR A 1 246 ? 6.548 -6.241 2.259 1.00 98.25 246 THR A C 1
ATOM 1898 O O . THR A 1 246 ? 6.396 -5.635 1.195 1.00 98.25 246 THR A O 1
ATOM 1901 N N . PRO A 1 247 ? 5.491 -6.622 3.001 1.00 98.75 247 PRO A N 1
ATOM 1902 C CA . PRO A 1 247 ? 4.139 -6.264 2.616 1.00 98.75 247 PRO A CA 1
ATOM 1903 C C . PRO A 1 247 ? 3.863 -4.770 2.815 1.00 98.75 247 PRO A C 1
ATOM 1905 O O . PRO A 1 247 ? 4.329 -4.153 3.772 1.00 98.75 247 PRO A O 1
ATOM 1908 N N . SER A 1 248 ? 3.021 -4.216 1.953 1.00 98.88 248 SER A N 1
ATOM 1909 C CA . SER A 1 248 ? 2.424 -2.890 2.073 1.00 98.88 248 SER A CA 1
ATOM 1910 C C . SER A 1 248 ? 0.915 -3.015 1.885 1.00 98.88 248 SER A C 1
ATOM 1912 O O . SER A 1 248 ? 0.464 -3.744 1.003 1.00 98.88 248 SER A O 1
ATOM 1914 N N . VAL A 1 249 ? 0.118 -2.352 2.725 1.00 98.88 249 VAL A N 1
ATOM 1915 C CA . VAL A 1 249 ? -1.347 -2.436 2.670 1.00 98.88 249 VAL A CA 1
ATOM 1916 C C . VAL A 1 249 ? -1.984 -1.053 2.586 1.00 98.88 249 VAL A C 1
ATOM 1918 O O . VAL A 1 249 ? -1.582 -0.129 3.289 1.00 98.88 249 VAL A O 1
ATOM 1921 N N . ALA A 1 250 ? -3.006 -0.925 1.739 1.00 98.38 250 ALA A N 1
ATOM 1922 C CA . ALA A 1 250 ? -3.801 0.290 1.580 1.00 98.38 250 ALA A CA 1
ATOM 1923 C C . ALA A 1 250 ? -5.307 -0.024 1.611 1.00 98.38 250 ALA A C 1
ATOM 1925 O O . ALA A 1 250 ? -5.731 -1.017 1.009 1.00 98.38 250 ALA A O 1
ATOM 1926 N N . PRO A 1 251 ? -6.133 0.816 2.263 1.00 97.50 251 PRO A N 1
ATOM 1927 C CA . PRO A 1 251 ? -7.586 0.698 2.173 1.00 97.50 251 PRO A CA 1
ATOM 1928 C C . PRO A 1 251 ? -8.079 1.148 0.798 1.00 97.50 251 PRO A C 1
ATOM 1930 O O . PRO A 1 251 ? -7.414 1.931 0.132 1.00 97.50 251 PRO A O 1
ATOM 1933 N N . LEU A 1 252 ? -9.257 0.693 0.379 1.00 95.75 252 LEU A N 1
ATOM 1934 C CA . LEU A 1 252 ? -9.884 1.075 -0.887 1.00 95.75 252 LEU A CA 1
ATOM 1935 C C . LEU A 1 252 ? -11.250 1.731 -0.651 1.00 95.75 252 LEU A C 1
ATOM 1937 O O . LEU A 1 252 ? -11.927 1.477 0.346 1.00 95.75 252 LEU A O 1
ATOM 1941 N N . ASN A 1 253 ? -11.688 2.569 -1.594 1.00 92.50 253 ASN A N 1
ATOM 1942 C CA . ASN A 1 253 ? -12.934 3.339 -1.457 1.00 92.50 253 ASN A CA 1
ATOM 1943 C C . ASN A 1 253 ? -14.201 2.466 -1.432 1.00 92.50 253 ASN A C 1
ATOM 1945 O O . ASN A 1 253 ? -15.226 2.900 -0.913 1.00 92.50 253 ASN A O 1
ATOM 1949 N N . ASP A 1 254 ? -14.143 1.233 -1.944 1.00 90.12 254 ASP A N 1
ATOM 1950 C CA . ASP A 1 254 ? -15.238 0.256 -1.849 1.00 90.12 254 ASP A CA 1
ATOM 1951 C C . ASP A 1 254 ? -15.309 -0.453 -0.481 1.00 90.12 254 ASP A C 1
ATOM 1953 O O . ASP A 1 254 ? -16.130 -1.347 -0.279 1.00 90.12 254 ASP A O 1
ATOM 1957 N N . GLY A 1 255 ? -14.463 -0.042 0.469 1.00 93.75 255 GLY A N 1
ATOM 1958 C CA . GLY A 1 255 ? -14.352 -0.619 1.805 1.00 93.75 255 GLY A CA 1
ATOM 1959 C C . GLY A 1 255 ? -13.421 -1.826 1.878 1.00 93.75 255 GLY A C 1
ATOM 1960 O O . GLY A 1 255 ? -13.176 -2.311 2.980 1.00 93.75 255 GLY A O 1
ATOM 1961 N N . GLY A 1 256 ? -12.908 -2.303 0.741 1.00 96.12 256 GLY A N 1
ATOM 1962 C CA . GLY A 1 256 ? -11.879 -3.330 0.685 1.00 96.12 256 GLY A CA 1
ATOM 1963 C C . GLY A 1 256 ? -10.486 -2.799 1.015 1.00 96.12 256 GLY A C 1
ATOM 1964 O O . GLY A 1 256 ? -10.306 -1.679 1.496 1.00 96.12 256 GLY A O 1
ATOM 1965 N N . PHE A 1 257 ? -9.480 -3.617 0.731 1.00 98.19 257 PHE A N 1
ATOM 1966 C CA . PHE A 1 257 ? -8.072 -3.242 0.842 1.00 98.19 257 PHE A CA 1
ATOM 1967 C C . PHE A 1 257 ? -7.236 -3.991 -0.197 1.00 98.19 257 PHE A C 1
ATOM 1969 O O . PHE A 1 257 ? -7.657 -5.007 -0.751 1.00 98.19 257 PHE A O 1
ATOM 1976 N N . VAL A 1 258 ? -6.041 -3.490 -0.478 1.00 98.62 258 VAL A N 1
ATOM 1977 C CA . VAL A 1 258 ? -5.049 -4.160 -1.322 1.00 98.62 258 VAL A CA 1
ATOM 1978 C C . VAL A 1 258 ? -3.773 -4.354 -0.526 1.00 98.62 258 VAL A C 1
ATOM 1980 O O . VAL A 1 258 ? -3.346 -3.451 0.191 1.00 98.62 258 VAL A O 1
ATOM 1983 N N . VAL A 1 259 ? -3.179 -5.537 -0.649 1.00 98.88 259 VAL A N 1
ATOM 1984 C CA . VAL A 1 259 ? -1.859 -5.846 -0.100 1.00 98.88 259 VAL A CA 1
ATOM 1985 C C . VAL A 1 259 ? -0.912 -6.062 -1.269 1.00 98.88 259 VAL A C 1
ATOM 1987 O O . VAL A 1 259 ? -1.252 -6.809 -2.185 1.00 98.88 259 VAL A O 1
ATOM 1990 N N . THR A 1 260 ? 0.253 -5.427 -1.240 1.00 98.88 260 THR A N 1
ATOM 1991 C CA . THR A 1 260 ? 1.359 -5.659 -2.174 1.00 98.88 260 THR A CA 1
ATOM 1992 C C . THR A 1 260 ? 2.581 -6.171 -1.428 1.00 98.88 260 THR A C 1
ATOM 1994 O O . THR A 1 260 ? 2.724 -5.918 -0.238 1.00 98.88 260 THR A O 1
ATOM 1997 N N . TRP A 1 261 ? 3.439 -6.942 -2.089 1.00 98.94 261 TRP A N 1
ATOM 1998 C CA . TRP A 1 261 ? 4.658 -7.508 -1.501 1.00 98.94 261 TRP A CA 1
ATOM 1999 C C . TRP A 1 261 ? 5.676 -7.846 -2.593 1.00 98.94 261 TRP A C 1
ATOM 2001 O O . TRP A 1 261 ? 5.343 -7.855 -3.780 1.00 98.94 261 TRP A O 1
ATOM 2011 N N . GLN A 1 262 ? 6.917 -8.132 -2.198 1.00 98.75 262 GLN A N 1
ATOM 2012 C CA . GLN A 1 262 ? 7.930 -8.680 -3.105 1.00 98.75 262 GLN A CA 1
ATOM 2013 C C . GLN A 1 262 ? 7.983 -10.207 -2.981 1.00 98.75 262 GLN A C 1
ATOM 2015 O O . GLN A 1 262 ? 7.924 -10.740 -1.873 1.00 98.75 262 GLN A O 1
ATOM 2020 N N . SER A 1 263 ? 8.106 -10.924 -4.098 1.00 98.69 263 SER A N 1
ATOM 2021 C CA . SER A 1 263 ? 8.099 -12.394 -4.138 1.00 98.69 263 SER A CA 1
ATOM 2022 C C . SER A 1 263 ? 9.243 -12.937 -4.980 1.00 98.69 263 SER A C 1
ATOM 2024 O O . SER A 1 263 ? 9.432 -12.482 -6.105 1.00 98.69 263 SER A O 1
ATOM 2026 N N . ASN A 1 264 ? 9.969 -13.926 -4.452 1.00 98.31 264 ASN A N 1
ATOM 2027 C CA . ASN A 1 264 ? 11.079 -14.578 -5.139 1.00 98.31 264 ASN A CA 1
ATOM 2028 C C . ASN A 1 264 ? 10.617 -15.768 -5.996 1.00 98.31 264 ASN A C 1
ATOM 2030 O O . ASN A 1 264 ? 10.190 -16.791 -5.454 1.00 98.31 264 ASN A O 1
ATOM 2034 N N . GLY A 1 265 ? 10.755 -15.660 -7.317 1.00 95.75 265 GLY A N 1
ATOM 2035 C CA . GLY A 1 265 ? 10.620 -16.769 -8.259 1.00 95.75 265 GLY A CA 1
ATOM 2036 C C . GLY A 1 265 ? 9.365 -16.854 -9.144 1.00 95.75 265 GLY A C 1
ATOM 2037 O O . GLY A 1 265 ? 9.503 -17.470 -10.203 1.00 95.75 265 GLY A O 1
ATOM 2038 N N . PRO A 1 266 ? 8.173 -16.297 -8.821 1.00 95.81 266 PRO A N 1
ATOM 2039 C CA . PRO A 1 266 ? 6.988 -16.559 -9.646 1.00 95.81 266 PRO A CA 1
ATOM 2040 C C . PRO A 1 266 ? 7.061 -16.020 -11.087 1.00 95.81 266 PRO A C 1
ATOM 2042 O O . PRO A 1 266 ? 6.389 -16.564 -11.960 1.00 95.81 266 PRO A O 1
ATOM 2045 N N . ASP A 1 267 ? 7.880 -15.002 -11.360 1.00 96.44 267 ASP A N 1
ATOM 2046 C CA . ASP A 1 267 ? 8.105 -14.427 -12.698 1.00 96.44 267 ASP A CA 1
ATOM 2047 C C . ASP A 1 267 ? 9.320 -15.022 -13.424 1.00 96.44 267 ASP A C 1
ATOM 2049 O O . ASP A 1 267 ? 9.608 -14.656 -14.564 1.00 96.44 267 ASP A O 1
ATOM 2053 N N . GLY A 1 268 ? 10.000 -15.985 -12.799 1.00 96.12 268 GLY A N 1
ATOM 2054 C CA . GLY A 1 268 ? 11.132 -16.701 -13.377 1.00 96.12 268 GLY A CA 1
ATOM 2055 C C . GLY A 1 268 ? 12.493 -16.029 -13.190 1.00 96.12 268 GLY A C 1
ATOM 2056 O O . GLY A 1 268 ? 13.490 -16.630 -13.594 1.00 96.12 268 GLY A O 1
ATOM 2057 N N . ASP A 1 269 ? 12.573 -14.854 -12.557 1.00 95.75 269 ASP A N 1
ATOM 2058 C CA . ASP A 1 269 ? 13.849 -14.213 -12.227 1.00 95.75 269 ASP A CA 1
ATOM 2059 C C . ASP A 1 269 ? 13.775 -13.438 -10.906 1.00 95.75 269 ASP A C 1
ATOM 2061 O O . ASP A 1 269 ? 13.085 -12.435 -10.787 1.00 95.75 269 ASP A O 1
ATOM 2065 N N . ARG A 1 270 ? 14.546 -13.897 -9.910 1.00 96.69 270 ARG A N 1
ATOM 2066 C CA . ARG A 1 270 ? 14.728 -13.226 -8.611 1.00 96.69 270 ARG A CA 1
ATOM 2067 C C . ARG A 1 270 ? 13.399 -12.713 -8.031 1.00 96.69 270 ARG A C 1
ATOM 2069 O O . ARG A 1 270 ? 12.507 -13.522 -7.813 1.00 96.69 270 ARG A O 1
ATOM 2076 N N . TYR A 1 271 ? 13.306 -11.428 -7.671 1.00 98.44 271 TYR A N 1
ATOM 2077 C CA . TYR A 1 271 ? 12.151 -10.859 -6.977 1.00 98.44 271 TYR A CA 1
ATOM 2078 C C . TYR A 1 271 ? 11.320 -9.988 -7.910 1.00 98.44 271 TYR A C 1
ATOM 2080 O O . TYR A 1 271 ? 11.845 -9.011 -8.431 1.00 98.44 271 TYR A O 1
ATOM 2088 N N . GLY A 1 272 ? 10.020 -10.267 -7.976 1.00 98.69 272 GLY A N 1
ATOM 2089 C CA . GLY A 1 272 ? 9.009 -9.392 -8.567 1.00 98.69 272 GLY A CA 1
ATOM 2090 C C . GLY A 1 272 ? 8.102 -8.756 -7.511 1.00 98.69 272 GLY A C 1
ATOM 2091 O O . GLY A 1 272 ? 8.119 -9.144 -6.340 1.00 98.69 272 GLY A O 1
ATOM 2092 N N . VAL A 1 273 ? 7.250 -7.820 -7.933 1.00 98.88 273 VAL A N 1
ATOM 2093 C CA . VAL A 1 273 ? 6.226 -7.187 -7.085 1.00 98.88 273 VAL A CA 1
ATOM 2094 C C . VAL A 1 273 ? 4.864 -7.786 -7.399 1.00 98.88 273 VAL A C 1
ATOM 2096 O O . VAL A 1 273 ? 4.464 -7.869 -8.557 1.00 98.88 273 VAL A O 1
ATOM 2099 N N . TYR A 1 274 ? 4.127 -8.167 -6.362 1.00 98.81 274 TYR A N 1
ATOM 2100 C CA . TYR A 1 274 ? 2.838 -8.847 -6.460 1.00 98.81 274 TYR A CA 1
ATOM 2101 C C . TYR A 1 274 ? 1.804 -8.166 -5.573 1.00 98.81 274 TYR A C 1
ATOM 2103 O O . TYR A 1 274 ? 2.149 -7.380 -4.688 1.00 98.81 274 TYR A O 1
ATOM 2111 N N . GLY A 1 275 ? 0.531 -8.454 -5.824 1.00 98.44 275 GLY A N 1
ATOM 2112 C CA . GLY A 1 275 ? -0.570 -7.942 -5.031 1.00 98.44 275 GLY A CA 1
ATOM 2113 C C . GLY A 1 275 ? -1.778 -8.868 -4.973 1.00 98.44 275 GLY A C 1
ATOM 2114 O O . GLY A 1 275 ? -1.985 -9.735 -5.821 1.00 98.44 275 GLY A O 1
ATOM 2115 N N . GLN A 1 276 ? -2.602 -8.653 -3.951 1.00 98.50 276 GLN A N 1
ATOM 2116 C CA . GLN A 1 276 ? -3.896 -9.296 -3.756 1.00 98.50 276 GLN A CA 1
ATOM 2117 C C . GLN A 1 276 ? -4.884 -8.255 -3.238 1.00 98.50 276 GLN A C 1
ATOM 2119 O O . GLN A 1 276 ? -4.637 -7.568 -2.243 1.00 98.50 276 GLN A O 1
ATOM 2124 N N . ARG A 1 277 ? -6.032 -8.164 -3.907 1.00 97.88 277 ARG A N 1
ATOM 2125 C CA . ARG A 1 277 ? -7.149 -7.316 -3.487 1.00 97.88 277 ARG A CA 1
ATOM 2126 C C . ARG A 1 277 ? -8.091 -8.109 -2.588 1.00 97.88 277 ARG A C 1
ATOM 2128 O O . ARG A 1 277 ? -8.282 -9.308 -2.793 1.00 97.88 277 ARG A O 1
ATOM 2135 N N . TYR A 1 278 ? -8.701 -7.434 -1.631 1.00 97.44 278 TYR A N 1
ATOM 2136 C CA . TYR A 1 278 ? -9.691 -7.970 -0.710 1.00 97.44 278 TYR A CA 1
ATOM 2137 C C . TYR A 1 278 ? -10.937 -7.099 -0.741 1.00 97.44 278 TYR A C 1
ATOM 2139 O O . TYR A 1 278 ? -10.845 -5.883 -0.911 1.00 97.44 278 TYR A O 1
ATOM 2147 N N . ASP A 1 279 ? -12.099 -7.721 -0.590 1.00 94.94 279 ASP A N 1
ATOM 2148 C CA . ASP A 1 279 ? -13.343 -6.995 -0.375 1.00 94.94 279 ASP A CA 1
ATOM 2149 C C . ASP A 1 279 ? -13.466 -6.496 1.076 1.00 94.94 279 ASP A C 1
ATOM 2151 O O . ASP A 1 279 ? -12.612 -6.752 1.930 1.00 94.94 279 ASP A O 1
ATOM 2155 N N . SER A 1 280 ? -14.544 -5.767 1.366 1.00 92.81 280 SER A N 1
ATOM 2156 C CA . SER A 1 280 ? -14.787 -5.178 2.687 1.00 92.81 280 SER A CA 1
ATOM 2157 C C . SER A 1 280 ? -14.970 -6.201 3.810 1.00 92.81 280 SER A C 1
ATOM 2159 O O . SER A 1 280 ? -14.766 -5.864 4.978 1.00 92.81 280 SER A O 1
ATOM 2161 N N . SER A 1 281 ? -15.295 -7.454 3.473 1.00 89.19 281 SER A N 1
ATOM 2162 C CA . SER A 1 281 ? -15.389 -8.566 4.424 1.00 89.19 281 SER A CA 1
ATOM 2163 C C . SER A 1 281 ? -14.047 -9.259 4.683 1.00 89.19 281 SER A C 1
ATOM 2165 O O . SER A 1 281 ? -13.965 -10.139 5.537 1.00 89.19 281 SER A O 1
ATOM 2167 N N . GLY A 1 282 ? -12.983 -8.855 3.980 1.00 92.44 282 GLY A N 1
ATOM 2168 C CA . GLY A 1 282 ? -11.670 -9.488 4.067 1.00 92.44 282 GLY A CA 1
ATOM 2169 C C . GLY A 1 282 ? -11.555 -10.772 3.247 1.00 92.44 282 GLY A C 1
ATOM 2170 O O . GLY A 1 282 ? -10.653 -11.571 3.494 1.00 92.44 282 GLY A O 1
ATOM 2171 N N . VAL A 1 283 ? -12.429 -10.982 2.258 1.00 94.38 283 VAL A N 1
ATOM 2172 C CA . VAL A 1 283 ? -12.322 -12.101 1.313 1.00 94.38 283 VAL A CA 1
ATOM 2173 C C . VAL A 1 283 ? -11.523 -11.661 0.086 1.00 94.38 283 VAL A C 1
ATOM 2175 O O . VAL A 1 283 ? -11.663 -10.534 -0.388 1.00 94.38 283 VAL A O 1
ATOM 2178 N N . LYS A 1 284 ? -10.666 -12.549 -0.439 1.00 95.94 284 LYS A N 1
ATOM 2179 C CA . LYS A 1 284 ? -9.879 -12.292 -1.655 1.00 95.94 284 LYS A CA 1
ATOM 2180 C C . LYS A 1 284 ? -10.809 -11.923 -2.820 1.00 95.94 284 LYS A C 1
ATOM 2182 O O . LYS A 1 284 ? -11.674 -12.702 -3.215 1.00 95.94 284 LYS A O 1
ATOM 2187 N N . SER A 1 285 ? -10.601 -10.739 -3.384 1.00 95.44 285 SER A N 1
ATOM 2188 C CA . SER A 1 285 ? -11.281 -10.241 -4.576 1.00 95.44 285 SER A CA 1
ATOM 2189 C C . SER A 1 285 ? -10.395 -10.511 -5.793 1.00 95.44 285 SER A C 1
ATOM 2191 O O . SER A 1 285 ? -9.424 -9.798 -6.039 1.00 95.44 285 SER A O 1
ATOM 2193 N N . GLY A 1 286 ? -10.704 -11.578 -6.533 1.00 93.69 286 GLY A N 1
ATOM 2194 C CA . GLY A 1 286 ? -9.864 -12.057 -7.633 1.00 93.69 286 GLY A CA 1
ATOM 2195 C C . GLY A 1 286 ? -8.646 -12.859 -7.160 1.00 93.69 286 GLY A C 1
ATOM 2196 O O . GLY A 1 286 ? -8.561 -13.271 -6.002 1.00 93.69 286 GLY A O 1
ATOM 2197 N N . VAL A 1 287 ? -7.721 -13.108 -8.086 1.00 94.44 287 VAL A N 1
ATOM 2198 C CA . VAL A 1 287 ? -6.479 -13.853 -7.833 1.00 94.44 287 VAL A CA 1
ATOM 2199 C C . VAL A 1 287 ? -5.322 -12.913 -7.506 1.00 94.44 287 VAL A C 1
ATOM 2201 O O . VAL A 1 287 ? -5.383 -11.717 -7.794 1.00 94.44 287 VAL A O 1
ATOM 2204 N N . GLU A 1 288 ? -4.258 -13.477 -6.945 1.00 96.81 288 GLU A N 1
ATOM 2205 C CA . GLU A 1 288 ? -2.954 -12.825 -6.863 1.00 96.81 288 GLU A CA 1
ATOM 2206 C C . GLU A 1 288 ? -2.492 -12.384 -8.258 1.00 96.81 288 GLU A C 1
ATOM 2208 O O . GLU A 1 288 ? -2.638 -13.125 -9.235 1.00 96.81 288 GLU A O 1
ATOM 2213 N N . PHE A 1 289 ? -1.947 -11.174 -8.353 1.00 97.31 289 PHE A N 1
ATOM 2214 C CA . PHE A 1 289 ? -1.505 -10.582 -9.611 1.00 97.31 289 PHE A CA 1
ATOM 2215 C C . PHE A 1 289 ? -0.107 -9.981 -9.482 1.00 97.31 289 PHE A C 1
ATOM 2217 O O . PHE A 1 289 ? 0.244 -9.397 -8.460 1.00 97.31 289 PHE A O 1
ATOM 2224 N N . GLN A 1 290 ? 0.686 -10.090 -10.545 1.00 98.25 290 GLN A N 1
ATOM 2225 C CA . GLN A 1 290 ? 1.969 -9.402 -10.647 1.00 98.25 290 GLN A CA 1
ATOM 2226 C C . GLN A 1 290 ? 1.741 -7.914 -10.941 1.00 98.25 290 GLN A C 1
ATOM 2228 O O . GLN A 1 290 ? 0.842 -7.562 -11.712 1.00 98.25 290 GLN A O 1
ATOM 2233 N N . VAL A 1 291 ? 2.555 -7.042 -10.350 1.00 98.75 291 VAL A N 1
ATOM 2234 C CA . VAL A 1 291 ? 2.482 -5.581 -10.478 1.00 98.75 291 VAL A CA 1
ATOM 2235 C C . VAL A 1 291 ? 3.464 -5.049 -11.512 1.00 98.75 291 VAL A C 1
ATOM 2237 O O . VAL A 1 291 ? 3.055 -4.273 -12.376 1.00 98.75 291 VAL A O 1
ATOM 2240 N N . ASN A 1 292 ? 4.726 -5.479 -11.454 1.00 98.56 292 ASN A N 1
ATOM 2241 C CA . ASN A 1 292 ? 5.735 -5.118 -12.446 1.00 98.56 292 ASN A CA 1
ATOM 2242 C C . ASN A 1 292 ? 5.429 -5.765 -13.810 1.00 98.56 292 ASN A C 1
ATOM 2244 O O . ASN A 1 292 ? 4.699 -6.754 -13.919 1.00 98.56 292 ASN A O 1
ATOM 2248 N N . THR A 1 293 ? 5.933 -5.151 -14.876 1.00 97.69 293 THR A N 1
ATOM 2249 C CA . THR A 1 293 ? 6.048 -5.733 -16.225 1.00 97.69 293 THR A CA 1
ATOM 2250 C C . THR A 1 293 ? 7.488 -6.071 -16.573 1.00 97.69 293 THR A C 1
ATOM 2252 O O . THR A 1 293 ? 7.726 -7.032 -17.300 1.00 97.69 293 THR A O 1
ATOM 2255 N N . TYR A 1 294 ? 8.443 -5.292 -16.066 1.00 98.12 294 TYR A N 1
ATOM 2256 C CA . TYR A 1 294 ? 9.861 -5.584 -16.192 1.00 98.12 294 TYR A CA 1
ATOM 2257 C C . TYR A 1 294 ? 10.268 -6.623 -15.151 1.00 98.12 294 TYR A C 1
ATOM 2259 O O . TYR A 1 294 ? 10.062 -6.402 -13.960 1.00 98.12 294 TYR A O 1
ATOM 2267 N N . THR A 1 295 ? 10.822 -7.748 -15.599 1.00 98.19 295 THR A N 1
ATOM 2268 C CA . THR A 1 295 ? 11.115 -8.914 -14.746 1.00 98.19 295 THR A CA 1
ATOM 2269 C C . THR A 1 295 ? 12.601 -9.217 -14.619 1.00 98.19 295 THR A C 1
ATOM 2271 O O . THR A 1 295 ? 12.964 -10.181 -13.968 1.00 98.19 295 THR A O 1
ATOM 2274 N N . THR A 1 296 ? 13.479 -8.472 -15.293 1.00 98.25 296 THR A N 1
ATOM 2275 C CA . THR A 1 296 ? 14.917 -8.745 -15.198 1.00 98.25 296 THR A CA 1
ATOM 2276 C C . THR A 1 296 ? 15.432 -8.258 -13.845 1.00 98.25 296 THR A C 1
ATOM 2278 O O . THR A 1 296 ? 15.174 -7.125 -13.441 1.00 98.25 296 THR A O 1
ATOM 2281 N N . SER A 1 297 ? 16.246 -9.071 -13.180 1.00 97.81 297 SER A N 1
ATOM 2282 C CA . SER A 1 297 ? 16.863 -8.759 -11.891 1.00 97.81 297 SER A CA 1
ATOM 2283 C C . SER A 1 297 ? 15.844 -8.527 -10.758 1.00 97.81 297 SER A C 1
ATOM 2285 O O . SER A 1 297 ? 14.899 -9.288 -10.616 1.00 97.81 297 SER A O 1
ATOM 2287 N N . TYR A 1 298 ? 16.093 -7.577 -9.853 1.00 98.38 298 TYR A N 1
ATOM 2288 C CA . TYR A 1 298 ? 15.319 -7.389 -8.624 1.00 98.38 298 TYR A CA 1
ATOM 2289 C C . TYR A 1 298 ? 14.317 -6.235 -8.723 1.00 98.38 298 TYR A C 1
ATOM 2291 O O . TYR A 1 298 ? 14.711 -5.100 -8.990 1.00 98.38 298 TYR A O 1
ATOM 2299 N N . GLN A 1 299 ? 13.057 -6.498 -8.377 1.00 98.56 299 GLN A N 1
ATOM 2300 C CA . GLN A 1 299 ? 12.036 -5.500 -8.066 1.00 98.56 299 GLN A CA 1
ATOM 2301 C C . GLN A 1 299 ? 11.653 -5.605 -6.580 1.00 98.56 299 GLN A C 1
ATOM 2303 O O . GLN A 1 299 ? 11.117 -6.618 -6.127 1.00 98.56 299 GLN A O 1
ATOM 2308 N N . TRP A 1 300 ? 11.962 -4.567 -5.802 1.00 98.00 300 TRP A N 1
ATOM 2309 C CA . TRP A 1 300 ? 11.934 -4.583 -4.333 1.00 98.00 300 TRP A CA 1
ATOM 2310 C C . TRP A 1 300 ? 11.118 -3.443 -3.725 1.00 98.00 300 TRP A C 1
ATOM 2312 O O . TRP A 1 300 ? 10.811 -2.449 -4.381 1.00 98.00 300 TRP A O 1
ATOM 23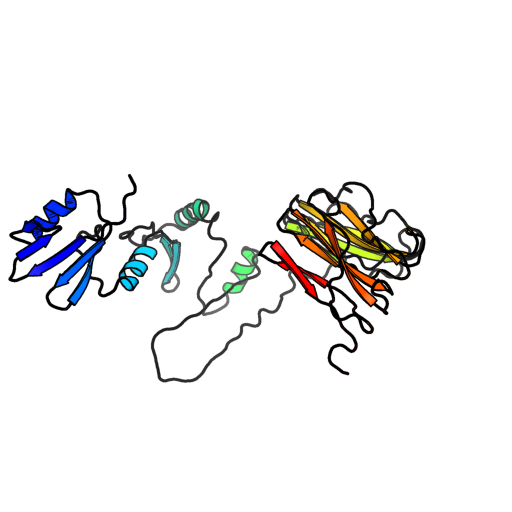22 N N . ASN A 1 301 ? 10.825 -3.589 -2.431 1.00 98.00 301 ASN A N 1
ATOM 2323 C CA . ASN A 1 301 ? 10.283 -2.556 -1.549 1.00 98.00 301 ASN A CA 1
ATOM 2324 C C . ASN A 1 301 ? 9.029 -1.868 -2.110 1.00 98.00 301 ASN A C 1
ATOM 2326 O O . ASN A 1 301 ? 9.034 -0.656 -2.338 1.00 98.00 301 ASN A O 1
ATOM 2330 N N . PRO A 1 302 ? 7.946 -2.629 -2.360 1.00 98.81 302 PRO A N 1
ATOM 2331 C CA . PRO A 1 302 ? 6.718 -2.033 -2.837 1.00 98.81 302 PRO A CA 1
ATOM 2332 C C . PRO A 1 302 ? 6.053 -1.170 -1.762 1.00 98.81 302 PRO A C 1
ATOM 2334 O O . PRO A 1 302 ? 6.006 -1.518 -0.583 1.00 98.81 302 PRO A O 1
ATOM 2337 N N . SER A 1 303 ? 5.460 -0.070 -2.204 1.00 98.88 303 SER A N 1
ATOM 2338 C CA . SER A 1 303 ? 4.613 0.816 -1.414 1.00 98.88 303 SER A CA 1
ATOM 2339 C C . SER A 1 303 ? 3.311 1.044 -2.175 1.00 98.88 303 SER A C 1
ATOM 2341 O O . SER A 1 303 ? 3.337 1.198 -3.398 1.00 98.88 303 SER A O 1
ATOM 2343 N N . VAL A 1 304 ? 2.168 1.017 -1.488 1.00 98.88 304 VAL A N 1
ATOM 2344 C CA . VAL A 1 304 ? 0.849 1.200 -2.108 1.00 98.88 304 VAL A CA 1
ATOM 2345 C C . VAL A 1 304 ? 0.067 2.325 -1.438 1.00 98.88 304 VAL A C 1
ATOM 2347 O O . VAL A 1 304 ? 0.033 2.433 -0.215 1.00 98.88 304 VAL A O 1
ATOM 2350 N N . ALA A 1 305 ? -0.593 3.150 -2.252 1.00 98.38 305 ALA A N 1
ATOM 2351 C CA . ALA A 1 305 ? -1.477 4.220 -1.801 1.00 98.38 305 ALA A CA 1
ATOM 2352 C C . ALA A 1 305 ? -2.821 4.174 -2.546 1.00 98.38 305 ALA A C 1
ATOM 2354 O O . ALA A 1 305 ? -2.835 3.931 -3.757 1.00 98.38 305 ALA A O 1
ATOM 2355 N N . PRO A 1 306 ? -3.952 4.437 -1.864 1.00 96.88 306 PRO A N 1
ATOM 2356 C CA . PRO A 1 306 ? -5.238 4.590 -2.535 1.00 96.88 306 PRO A CA 1
ATOM 2357 C C . PRO A 1 306 ? -5.302 5.883 -3.344 1.00 96.88 306 PRO A C 1
ATOM 2359 O O . PRO A 1 306 ? -4.579 6.830 -3.063 1.00 96.88 306 PRO A O 1
ATOM 2362 N N . LEU A 1 307 ? -6.203 5.949 -4.318 1.00 93.75 307 LEU A N 1
ATOM 2363 C CA . LEU A 1 307 ? -6.474 7.152 -5.103 1.00 93.75 307 LEU A CA 1
ATOM 2364 C C . LEU A 1 307 ? -7.936 7.591 -4.941 1.00 93.75 307 LEU A C 1
ATOM 2366 O O . LEU A 1 307 ? -8.835 6.785 -4.685 1.00 93.75 307 LEU A O 1
ATOM 2370 N N . ASN A 1 308 ? -8.193 8.890 -5.114 1.00 90.50 308 ASN A N 1
ATOM 2371 C CA . ASN A 1 308 ? -9.529 9.471 -4.921 1.00 90.50 308 ASN A CA 1
ATOM 2372 C C . ASN A 1 308 ? -10.572 8.956 -5.930 1.00 90.50 308 ASN A C 1
ATOM 2374 O O . ASN A 1 308 ? -11.768 8.995 -5.648 1.00 90.50 308 ASN A O 1
ATOM 2378 N N . ASP A 1 309 ? -10.140 8.443 -7.082 1.00 86.12 309 ASP A N 1
ATOM 2379 C CA . ASP A 1 309 ? -11.000 7.799 -8.082 1.00 86.12 309 ASP A CA 1
ATOM 2380 C C . ASP A 1 309 ? -11.404 6.355 -7.705 1.00 86.12 309 ASP A C 1
ATOM 2382 O O . ASP A 1 309 ? -12.126 5.684 -8.445 1.00 86.12 309 ASP A O 1
ATOM 2386 N N . GLY A 1 310 ? -10.967 5.880 -6.534 1.00 90.81 310 GLY A N 1
ATOM 2387 C CA . GLY A 1 310 ? -11.185 4.525 -6.035 1.00 90.81 310 GLY A CA 1
ATOM 2388 C C . GLY A 1 310 ? -10.139 3.516 -6.492 1.00 90.81 310 GLY A C 1
ATOM 2389 O O . GLY A 1 310 ? -10.219 2.359 -6.081 1.00 90.81 310 GLY A O 1
ATOM 2390 N N . GLY A 1 311 ? -9.189 3.933 -7.329 1.00 95.12 311 GLY A N 1
ATOM 2391 C CA . GLY A 1 311 ? -8.020 3.159 -7.703 1.00 95.12 311 GLY A CA 1
ATOM 2392 C C . GLY A 1 311 ? -6.940 3.138 -6.625 1.00 95.12 311 GLY A C 1
ATOM 2393 O O . GLY A 1 311 ? -7.151 3.519 -5.472 1.00 95.12 311 GLY A O 1
ATOM 2394 N N . PHE A 1 312 ? -5.759 2.682 -7.019 1.00 98.06 312 PHE A N 1
ATOM 2395 C CA . PHE A 1 312 ? -4.556 2.711 -6.193 1.00 98.06 312 PHE A CA 1
ATOM 2396 C C . PHE A 1 312 ? -3.312 2.816 -7.075 1.00 98.06 312 PHE A C 1
ATOM 2398 O O . PHE A 1 312 ? -3.332 2.464 -8.255 1.00 98.06 312 PHE A O 1
ATOM 2405 N N . VAL A 1 313 ? -2.218 3.300 -6.501 1.00 98.69 313 VAL A N 1
ATOM 2406 C CA . VAL A 1 313 ? -0.899 3.329 -7.135 1.00 98.69 313 VAL A CA 1
ATOM 2407 C C . VAL A 1 313 ? 0.060 2.482 -6.317 1.00 98.69 313 VAL A C 1
ATOM 2409 O O . VAL A 1 313 ? 0.042 2.529 -5.088 1.00 98.69 313 VAL A O 1
ATOM 2412 N N . VAL A 1 314 ? 0.881 1.696 -7.005 1.00 98.88 314 VAL A N 1
ATOM 2413 C CA . VAL A 1 314 ? 1.969 0.927 -6.398 1.00 98.88 314 VAL A CA 1
ATOM 2414 C C . VAL A 1 314 ? 3.279 1.479 -6.926 1.00 98.88 314 VAL A C 1
ATOM 2416 O O . VAL A 1 314 ? 3.399 1.668 -8.135 1.00 98.88 314 VAL A O 1
ATOM 2419 N N . THR A 1 315 ? 4.248 1.711 -6.047 1.00 98.88 315 THR A N 1
ATOM 2420 C CA . THR A 1 315 ? 5.619 2.093 -6.403 1.00 98.88 315 THR A CA 1
ATOM 2421 C C . THR A 1 315 ? 6.619 1.093 -5.854 1.00 98.88 315 THR A C 1
ATOM 2423 O O . THR A 1 315 ? 6.376 0.535 -4.790 1.00 98.88 315 THR A O 1
ATOM 2426 N N . TRP A 1 316 ? 7.736 0.881 -6.538 1.00 98.88 316 TRP A N 1
ATOM 2427 C CA . TRP A 1 316 ? 8.802 -0.040 -6.130 1.00 98.88 316 TRP A CA 1
ATOM 2428 C C . TRP A 1 316 ? 10.146 0.411 -6.706 1.00 98.88 316 TRP A C 1
ATOM 2430 O O . TRP A 1 316 ? 10.185 1.258 -7.601 1.00 98.88 316 TRP A O 1
ATOM 2440 N N . GLN A 1 317 ? 11.246 -0.144 -6.200 1.00 98.62 317 GLN A N 1
ATOM 2441 C CA . GLN A 1 317 ? 12.559 0.023 -6.828 1.00 98.62 317 GLN A CA 1
ATOM 2442 C C . GLN A 1 317 ? 12.839 -1.145 -7.774 1.00 98.62 317 GLN A C 1
ATOM 2444 O O . GLN A 1 317 ? 12.525 -2.289 -7.447 1.00 98.62 317 GLN A O 1
ATOM 2449 N N . SER A 1 318 ? 13.436 -0.880 -8.932 1.00 98.69 318 SER A N 1
ATOM 2450 C CA . SER A 1 318 ? 13.732 -1.882 -9.959 1.00 98.69 318 SER A CA 1
ATOM 2451 C C . SER A 1 318 ? 15.188 -1.797 -10.384 1.00 98.69 318 SER A C 1
ATOM 2453 O O . SER A 1 318 ? 15.685 -0.712 -10.685 1.00 98.69 318 SER A O 1
ATOM 2455 N N . ASN A 1 319 ? 15.873 -2.937 -10.396 1.00 98.44 319 ASN A N 1
ATOM 2456 C CA . ASN A 1 319 ? 17.280 -3.016 -10.754 1.00 98.44 319 ASN A CA 1
ATOM 2457 C C . ASN A 1 319 ? 17.464 -3.065 -12.278 1.00 98.44 319 ASN A C 1
ATOM 2459 O O . ASN A 1 319 ? 16.755 -3.812 -12.945 1.00 98.44 319 ASN A O 1
ATOM 2463 N N . VAL A 1 320 ? 18.442 -2.328 -12.814 1.00 97.69 320 VAL A N 1
ATOM 2464 C CA . VAL A 1 320 ? 18.902 -2.310 -14.219 1.00 97.69 320 VAL A CA 1
ATOM 2465 C C . VAL A 1 320 ? 17.876 -1.881 -15.269 1.00 97.69 320 VAL A C 1
ATOM 2467 O O . VAL A 1 320 ? 18.166 -1.907 -16.467 1.00 97.69 320 VAL A O 1
ATOM 2470 N N . GLN A 1 321 ? 16.688 -1.451 -14.851 1.00 97.94 321 GLN A N 1
ATOM 2471 C CA . GLN A 1 321 ? 15.588 -1.162 -15.764 1.00 97.94 321 GLN A CA 1
ATOM 2472 C C . GLN A 1 321 ? 15.758 0.145 -16.553 1.00 97.94 321 GLN A C 1
ATOM 2474 O O . GLN A 1 321 ? 15.363 0.198 -17.718 1.00 97.94 321 GLN A O 1
ATOM 2479 N N . ASP A 1 322 ? 16.375 1.171 -15.965 1.00 96.69 322 ASP A N 1
ATOM 2480 C CA . ASP A 1 322 ? 16.706 2.436 -16.646 1.00 96.69 322 ASP A CA 1
ATOM 2481 C C . ASP A 1 322 ? 18.103 2.414 -17.285 1.00 96.69 322 ASP A C 1
ATOM 2483 O O . ASP A 1 322 ? 18.544 3.406 -17.865 1.00 96.69 322 ASP A O 1
ATOM 2487 N N . GLY A 1 323 ? 18.781 1.263 -17.236 1.00 96.44 323 GLY A N 1
ATOM 2488 C CA . GLY A 1 323 ? 20.136 1.081 -17.744 1.00 96.44 323 GLY A CA 1
ATOM 2489 C C . GLY A 1 323 ? 21.242 1.317 -16.713 1.00 96.44 323 GLY A C 1
ATOM 2490 O O . GLY A 1 323 ? 22.407 1.141 -17.070 1.00 96.44 323 GLY A O 1
ATOM 2491 N N . ASP A 1 324 ? 20.905 1.653 -15.464 1.00 95.25 324 ASP A N 1
ATOM 2492 C CA . ASP A 1 324 ? 21.832 1.715 -14.325 1.00 95.25 324 ASP A CA 1
ATOM 2493 C C . ASP A 1 324 ? 21.232 1.002 -13.093 1.00 95.25 324 ASP A C 1
ATOM 2495 O O . ASP A 1 324 ? 20.191 0.363 -13.209 1.00 95.25 324 ASP A O 1
ATOM 2499 N N . LEU A 1 325 ? 21.918 1.021 -11.944 1.00 96.69 325 LEU A N 1
ATOM 2500 C CA . LEU A 1 325 ? 21.616 0.229 -10.744 1.00 96.69 325 LEU A CA 1
ATOM 2501 C C . LEU A 1 325 ? 20.130 0.175 -10.342 1.00 96.69 325 LEU A C 1
ATOM 2503 O O . LEU A 1 325 ? 19.458 -0.741 -10.793 1.00 96.69 325 LEU A O 1
ATOM 2507 N N . TYR A 1 326 ? 19.608 0.995 -9.431 1.00 98.12 326 TYR A N 1
ATOM 2508 C CA . TYR A 1 326 ? 18.193 0.930 -9.025 1.00 98.12 326 TYR A CA 1
ATOM 2509 C C . TYR A 1 326 ? 17.467 2.205 -9.432 1.00 98.12 326 TYR A C 1
ATOM 2511 O O . TYR A 1 326 ? 17.876 3.276 -9.022 1.00 98.12 326 TYR A O 1
ATOM 2519 N N . GLY A 1 327 ? 16.349 2.081 -10.147 1.00 98.44 327 GLY A N 1
ATOM 2520 C CA . GLY A 1 327 ? 15.410 3.178 -10.399 1.00 98.44 327 GLY A CA 1
ATOM 2521 C C . GLY A 1 327 ? 14.101 2.997 -9.627 1.00 98.44 327 GLY A C 1
ATOM 2522 O O . GLY A 1 327 ? 13.780 1.894 -9.183 1.00 98.44 327 GLY A O 1
ATOM 2523 N N . VAL A 1 328 ? 13.301 4.057 -9.511 1.00 98.75 328 VAL A N 1
ATOM 2524 C CA . VAL A 1 328 ? 11.974 4.026 -8.878 1.00 98.75 328 VAL A CA 1
ATOM 2525 C C . VAL A 1 328 ? 10.894 3.993 -9.947 1.00 98.75 328 VAL A C 1
ATOM 2527 O O . VAL A 1 328 ? 10.852 4.850 -10.828 1.00 98.75 328 VAL A O 1
ATOM 2530 N N . TYR A 1 329 ? 9.981 3.038 -9.830 1.00 98.88 329 TYR A N 1
ATOM 2531 C CA . TYR A 1 329 ? 8.918 2.782 -10.796 1.00 98.88 329 TYR A CA 1
ATOM 2532 C C . TYR A 1 329 ? 7.559 2.743 -10.118 1.00 98.88 329 TYR A C 1
ATOM 2534 O O . TYR A 1 329 ? 7.459 2.579 -8.900 1.00 98.88 329 TYR A O 1
ATOM 2542 N N . GLY A 1 330 ? 6.505 2.898 -10.912 1.00 98.62 330 GLY A N 1
ATOM 2543 C CA . GLY A 1 330 ? 5.138 2.785 -10.445 1.00 98.62 330 GLY A CA 1
ATOM 2544 C C . GLY A 1 330 ? 4.167 2.248 -11.488 1.00 98.62 330 GLY A C 1
ATOM 2545 O O . GLY A 1 330 ? 4.412 2.277 -12.693 1.00 98.62 330 GLY A O 1
ATOM 2546 N N . GLN A 1 331 ? 3.028 1.763 -11.002 1.00 98.75 331 GLN A N 1
ATOM 2547 C CA . GLN A 1 331 ? 1.892 1.313 -11.802 1.00 98.75 331 GLN A CA 1
ATOM 2548 C C . GLN A 1 331 ? 0.599 1.757 -11.119 1.00 98.75 331 GLN A C 1
ATOM 2550 O O . GLN A 1 331 ? 0.359 1.461 -9.946 1.00 98.75 331 GLN A O 1
ATOM 2555 N N . GLY A 1 332 ? -0.248 2.456 -11.874 1.00 98.06 332 GLY A N 1
ATOM 2556 C CA . GLY A 1 332 ? -1.600 2.803 -11.449 1.00 98.06 332 GLY A CA 1
ATOM 2557 C C . GLY A 1 332 ? -2.585 1.667 -11.710 1.00 98.06 332 GLY A C 1
ATOM 2558 O O . GLY A 1 332 ? -2.426 0.901 -12.664 1.00 98.06 332 GLY A O 1
ATOM 2559 N N . TYR A 1 333 ? -3.628 1.591 -10.894 1.00 97.62 333 TYR A N 1
ATOM 2560 C CA . TYR A 1 333 ? -4.744 0.660 -11.009 1.00 97.62 333 TYR A CA 1
ATOM 2561 C C . TYR A 1 333 ? -6.056 1.417 -10.846 1.00 97.62 333 TYR A C 1
ATOM 2563 O O . TYR A 1 333 ? -6.173 2.280 -9.981 1.00 97.62 333 TYR A O 1
ATOM 2571 N N . GLY A 1 334 ? -7.049 1.082 -11.665 1.00 93.81 334 GLY A N 1
ATOM 2572 C CA . GLY A 1 334 ? -8.414 1.565 -11.488 1.00 93.81 334 GLY A CA 1
ATOM 2573 C C . GLY A 1 334 ? -9.121 0.871 -10.322 1.00 93.81 334 GLY A C 1
ATOM 2574 O O . GLY A 1 334 ? -8.626 -0.102 -9.749 1.00 93.81 334 GLY A O 1
ATOM 2575 N N . SER A 1 335 ? -10.330 1.331 -10.006 1.00 90.75 335 SER A N 1
ATOM 2576 C CA . SER A 1 335 ? -11.101 0.848 -8.853 1.00 90.75 335 SER A CA 1
ATOM 2577 C C . SER A 1 335 ? -11.442 -0.643 -8.882 1.00 90.75 335 SER A C 1
ATOM 2579 O O . SER A 1 335 ? -11.571 -1.256 -7.827 1.00 90.75 335 SER A O 1
ATOM 2581 N N . SER A 1 336 ? -11.514 -1.262 -10.062 1.00 85.44 336 SER A N 1
ATOM 2582 C CA . SER A 1 336 ? -11.714 -2.708 -10.224 1.00 85.44 336 SER A CA 1
ATOM 2583 C C . SER A 1 336 ? -10.445 -3.549 -10.029 1.00 85.44 336 SER A C 1
ATOM 2585 O O . SER A 1 336 ? -10.500 -4.766 -10.185 1.00 85.44 336 SER A O 1
ATOM 2587 N N . GLY A 1 337 ? -9.297 -2.930 -9.729 1.00 88.56 337 GLY A N 1
ATOM 2588 C CA . GLY A 1 337 ? -8.001 -3.616 -9.668 1.00 88.56 337 GLY A CA 1
ATOM 2589 C C . GLY A 1 337 ? -7.397 -3.923 -11.040 1.00 88.56 337 GLY A C 1
ATOM 2590 O O . GLY A 1 337 ? -6.461 -4.709 -11.141 1.00 88.56 337 GLY A O 1
ATOM 2591 N N . VAL A 1 338 ? -7.910 -3.309 -12.108 1.00 91.69 338 VAL A N 1
ATOM 2592 C CA . VAL A 1 338 ? -7.324 -3.398 -13.453 1.00 91.69 338 VAL A CA 1
ATOM 2593 C C . VAL A 1 338 ? -6.232 -2.342 -13.602 1.00 91.69 338 VAL A C 1
ATOM 2595 O O . VAL A 1 338 ? -6.438 -1.192 -13.216 1.00 91.69 338 VAL A O 1
ATOM 2598 N N . ARG A 1 339 ? -5.085 -2.715 -14.184 1.00 95.25 339 ARG A N 1
ATOM 2599 C CA . ARG A 1 339 ? -3.986 -1.781 -14.475 1.00 95.25 339 ARG A CA 1
ATOM 2600 C C . ARG A 1 339 ? -4.491 -0.587 -15.291 1.00 95.25 339 ARG A C 1
ATOM 2602 O O . ARG A 1 339 ? -5.159 -0.754 -16.310 1.00 95.25 339 ARG A O 1
ATOM 2609 N N . SER A 1 340 ? -4.157 0.610 -14.832 1.00 93.75 340 SER A N 1
ATOM 2610 C CA . SER A 1 340 ? -4.421 1.874 -15.510 1.00 93.75 340 SER A CA 1
ATOM 2611 C C . SER A 1 340 ? -3.128 2.364 -16.152 1.00 93.75 340 SER A C 1
ATOM 2613 O O . SER A 1 340 ? -2.175 2.712 -15.455 1.00 93.75 340 SER A O 1
ATOM 2615 N N . GLY A 1 341 ? -3.086 2.357 -17.484 1.00 92.62 341 GLY A N 1
ATOM 2616 C CA . GLY A 1 341 ? -1.884 2.702 -18.239 1.00 92.62 341 GLY A CA 1
ATOM 2617 C C . GLY A 1 341 ? -0.770 1.658 -18.123 1.00 92.62 341 GLY A C 1
ATOM 2618 O O . GLY A 1 341 ? -1.007 0.501 -17.771 1.00 92.62 341 GLY A O 1
ATOM 2619 N N . VAL A 1 342 ? 0.444 2.085 -18.456 1.00 94.44 342 VAL A N 1
ATOM 2620 C CA . VAL A 1 342 ? 1.663 1.273 -18.371 1.00 94.44 342 VAL A CA 1
ATOM 2621 C C . VAL A 1 342 ? 2.444 1.605 -17.106 1.00 94.44 342 VAL A C 1
ATOM 2623 O O . VAL A 1 342 ? 2.225 2.640 -16.476 1.00 94.44 342 VAL A O 1
ATOM 2626 N N . GLU A 1 343 ? 3.378 0.728 -16.772 1.00 97.19 343 GLU A N 1
ATOM 2627 C CA . GLU A 1 343 ? 4.432 1.008 -15.811 1.00 97.19 343 GLU A CA 1
ATOM 2628 C C . GLU A 1 343 ? 5.221 2.265 -16.213 1.00 97.19 343 GLU A C 1
ATOM 2630 O O . GLU A 1 343 ? 5.523 2.466 -17.393 1.00 97.19 343 GLU A O 1
ATOM 2635 N N . PHE A 1 344 ? 5.538 3.117 -15.240 1.00 97.81 344 PHE A N 1
ATOM 2636 C CA . PHE A 1 344 ? 6.219 4.392 -15.458 1.00 97.81 344 PHE A CA 1
ATOM 2637 C C . PHE A 1 344 ? 7.363 4.595 -14.463 1.00 97.81 344 PHE A C 1
ATOM 2639 O O . PHE A 1 344 ? 7.280 4.171 -13.313 1.00 97.81 344 PHE A O 1
ATOM 2646 N N . GLN A 1 345 ? 8.422 5.274 -14.902 1.00 98.38 345 GLN A N 1
ATOM 2647 C CA . GLN A 1 345 ? 9.535 5.668 -14.042 1.00 98.38 345 GLN A CA 1
ATOM 2648 C C . GLN A 1 345 ? 9.190 6.954 -13.277 1.00 98.38 345 GLN A C 1
ATOM 2650 O O . GLN A 1 345 ? 8.637 7.897 -13.846 1.00 98.38 345 GLN A O 1
ATOM 2655 N N . VAL A 1 346 ? 9.500 6.981 -11.982 1.00 98.31 346 VAL A N 1
ATOM 2656 C CA . VAL A 1 346 ? 9.221 8.094 -11.063 1.00 98.31 346 VAL A CA 1
ATOM 2657 C C . VAL A 1 346 ? 10.419 9.036 -10.953 1.00 98.31 346 VAL A C 1
ATOM 2659 O O . VAL A 1 346 ? 10.251 10.254 -11.012 1.00 98.31 346 VAL A O 1
ATOM 2662 N N . ASN A 1 347 ? 11.626 8.491 -10.774 1.00 97.31 347 ASN A N 1
ATOM 2663 C CA . ASN A 1 347 ? 12.849 9.286 -10.698 1.00 97.31 347 ASN A CA 1
ATOM 2664 C C . ASN A 1 347 ? 13.247 9.811 -12.085 1.00 97.31 347 ASN A C 1
ATOM 2666 O O . ASN A 1 347 ? 13.052 9.149 -13.099 1.00 97.31 347 ASN A O 1
ATOM 2670 N N . THR A 1 348 ? 13.844 11.001 -12.129 1.00 95.44 348 THR A N 1
ATOM 2671 C CA . THR A 1 348 ? 14.428 11.569 -13.358 1.00 95.44 348 THR A CA 1
ATOM 2672 C C . THR A 1 348 ? 15.951 11.487 -13.381 1.00 95.44 348 THR A C 1
ATOM 2674 O O . THR A 1 348 ? 16.550 11.490 -14.453 1.00 95.44 348 THR A O 1
ATOM 2677 N N . TYR A 1 349 ? 16.582 11.424 -12.208 1.00 94.62 349 TYR A N 1
ATOM 2678 C CA . TYR A 1 349 ? 18.009 11.171 -12.056 1.00 94.62 349 TYR A CA 1
ATOM 2679 C C . TYR A 1 349 ? 18.235 9.661 -11.962 1.00 94.62 349 TYR A C 1
ATOM 2681 O O . TYR A 1 349 ? 17.659 9.027 -11.080 1.00 94.62 349 TYR A O 1
ATOM 2689 N N . THR A 1 350 ? 19.030 9.107 -12.876 1.00 95.94 350 THR A N 1
ATOM 2690 C CA . THR A 1 350 ? 19.178 7.654 -13.082 1.00 95.94 350 THR A CA 1
ATOM 2691 C C . THR A 1 350 ? 20.579 7.134 -12.777 1.00 95.94 350 THR A C 1
ATOM 2693 O O . THR A 1 350 ? 20.856 5.975 -13.030 1.00 95.94 350 THR A O 1
ATOM 2696 N N . THR A 1 351 ? 21.505 7.984 -12.335 1.00 95.12 351 THR A N 1
ATOM 2697 C CA . THR A 1 351 ? 22.867 7.528 -12.036 1.00 95.12 351 THR A CA 1
ATOM 2698 C C . THR A 1 351 ? 22.892 6.892 -10.650 1.00 95.12 351 THR A C 1
ATOM 2700 O O . THR A 1 351 ? 22.406 7.493 -9.695 1.00 95.12 351 THR A O 1
ATOM 2703 N N . SER A 1 352 ? 23.547 5.742 -10.505 1.00 95.50 352 SER A N 1
ATOM 2704 C CA . SER A 1 352 ? 23.634 5.000 -9.237 1.00 95.50 352 SER A CA 1
ATOM 2705 C C . SER A 1 352 ? 22.261 4.554 -8.703 1.00 95.50 352 SER A C 1
ATOM 2707 O O . SER A 1 352 ? 21.433 4.089 -9.474 1.00 95.50 352 SER A O 1
ATOM 2709 N N . ASP A 1 353 ? 22.063 4.572 -7.381 1.00 96.56 353 ASP A N 1
ATOM 2710 C CA . ASP A 1 353 ? 20.922 3.950 -6.710 1.00 96.56 353 ASP A CA 1
ATOM 2711 C C . ASP A 1 353 ? 19.824 4.946 -6.327 1.00 96.56 353 ASP A C 1
ATOM 2713 O O . ASP A 1 353 ? 20.075 5.922 -5.615 1.00 96.56 353 ASP A O 1
ATOM 2717 N N . GLN A 1 354 ? 18.588 4.629 -6.711 1.00 97.19 354 GLN A N 1
ATOM 2718 C CA . GLN A 1 354 ? 17.352 5.298 -6.326 1.00 97.19 354 GLN A CA 1
ATOM 2719 C C . GLN A 1 354 ? 16.417 4.252 -5.714 1.00 97.19 354 GLN A C 1
ATOM 2721 O O . GLN A 1 354 ? 15.896 3.367 -6.395 1.00 97.19 354 GLN A O 1
ATOM 2726 N N . GLN A 1 355 ? 16.262 4.310 -4.395 1.00 96.50 355 GLN A N 1
ATOM 2727 C CA . GLN A 1 355 ? 15.804 3.181 -3.583 1.00 96.50 355 GLN A CA 1
ATOM 2728 C C . GLN A 1 355 ? 14.783 3.599 -2.521 1.00 96.50 355 GLN A C 1
ATOM 2730 O O . GLN A 1 355 ? 14.569 4.783 -2.259 1.00 96.50 355 GLN A O 1
ATOM 2735 N N . ASP A 1 356 ? 14.159 2.593 -1.913 1.00 96.75 356 ASP A N 1
ATOM 2736 C CA . ASP A 1 356 ? 13.211 2.693 -0.803 1.00 96.75 356 ASP A CA 1
ATOM 2737 C C . ASP A 1 356 ? 12.052 3.670 -1.058 1.00 96.75 356 ASP A C 1
ATOM 2739 O O . ASP A 1 356 ? 11.834 4.608 -0.279 1.00 96.75 356 ASP A O 1
ATOM 2743 N N . PRO A 1 357 ? 11.292 3.490 -2.156 1.00 98.38 357 PRO A N 1
ATOM 2744 C CA . PRO A 1 357 ? 10.202 4.391 -2.456 1.00 98.38 357 PRO A CA 1
ATOM 2745 C C . PRO A 1 357 ? 9.057 4.246 -1.453 1.00 98.38 357 PRO A C 1
ATOM 2747 O O . PRO A 1 357 ? 8.659 3.150 -1.062 1.00 98.38 357 PRO A O 1
ATOM 2750 N N . SER A 1 358 ? 8.468 5.380 -1.099 1.00 98.56 358 SER A N 1
ATOM 2751 C CA . SER A 1 358 ? 7.236 5.465 -0.323 1.00 98.56 358 SER A CA 1
ATOM 2752 C C . SER A 1 358 ? 6.249 6.358 -1.055 1.00 98.56 358 SER A C 1
ATOM 2754 O O . SER A 1 358 ? 6.622 7.447 -1.499 1.00 98.56 358 SER A O 1
ATOM 2756 N N . VAL A 1 359 ? 5.003 5.904 -1.195 1.00 98.69 359 VAL A N 1
ATOM 2757 C CA . VAL A 1 359 ? 3.937 6.654 -1.861 1.00 98.69 359 VAL A CA 1
ATOM 2758 C C . VAL A 1 359 ? 2.832 7.028 -0.880 1.00 98.69 359 VAL A C 1
ATOM 2760 O O . VAL A 1 359 ? 2.413 6.224 -0.049 1.00 98.69 359 VAL A O 1
ATOM 2763 N N . ALA A 1 360 ? 2.342 8.262 -0.984 1.00 97.69 360 ALA A N 1
ATOM 2764 C CA . ALA A 1 360 ? 1.210 8.753 -0.209 1.00 97.69 360 ALA A CA 1
ATOM 2765 C C . ALA A 1 360 ? 0.183 9.451 -1.115 1.00 97.69 360 ALA A C 1
ATOM 2767 O O . ALA A 1 360 ? 0.571 10.146 -2.060 1.00 97.69 360 ALA A O 1
ATOM 2768 N N . PRO A 1 361 ? -1.124 9.306 -0.834 1.00 92.94 361 PRO A N 1
ATOM 2769 C CA . PRO A 1 361 ? -2.159 10.019 -1.570 1.00 92.94 361 PRO A CA 1
ATOM 2770 C C . PRO A 1 361 ? -2.178 11.511 -1.228 1.00 92.94 361 PRO A C 1
ATOM 2772 O O . PRO A 1 361 ? -1.847 11.913 -0.110 1.00 92.94 361 PRO A O 1
ATOM 2775 N N . LEU A 1 362 ? -2.628 12.332 -2.176 1.00 87.94 362 LEU A N 1
ATOM 2776 C CA . LEU A 1 362 ? -2.867 13.760 -1.990 1.00 87.94 362 LEU A CA 1
ATOM 2777 C C . LEU A 1 362 ? -4.367 14.076 -2.065 1.00 87.94 362 LEU A C 1
ATOM 2779 O O . LEU A 1 362 ? -5.133 13.456 -2.803 1.00 87.94 362 LEU A O 1
ATOM 2783 N N . ASN A 1 363 ? -4.795 15.098 -1.319 1.00 85.00 363 ASN A N 1
ATOM 2784 C CA . ASN A 1 363 ? -6.205 15.505 -1.252 1.00 85.00 363 ASN A CA 1
ATOM 2785 C C . ASN A 1 363 ? -6.768 16.001 -2.596 1.00 85.00 363 ASN A C 1
ATOM 2787 O O . ASN A 1 363 ? -7.981 16.002 -2.786 1.00 85.00 363 ASN A O 1
ATOM 2791 N N . ASP A 1 364 ? -5.909 16.434 -3.517 1.00 81.44 364 ASP A N 1
ATOM 2792 C CA . ASP A 1 364 ? -6.286 16.873 -4.864 1.00 81.44 364 ASP A CA 1
ATOM 2793 C C . ASP A 1 364 ? -6.499 15.707 -5.849 1.00 81.44 364 ASP A C 1
ATOM 2795 O O . ASP A 1 364 ? -6.872 15.935 -6.998 1.00 81.44 364 ASP A O 1
ATOM 2799 N N . GLY A 1 365 ? -6.317 14.462 -5.396 1.00 81.12 365 GLY A N 1
ATOM 2800 C CA . GLY A 1 365 ? -6.434 13.251 -6.208 1.00 81.12 365 GLY A CA 1
ATOM 2801 C C . GLY A 1 365 ? -5.122 12.783 -6.826 1.00 81.12 365 GLY A C 1
ATOM 2802 O O . GLY A 1 365 ? -5.116 11.739 -7.475 1.00 81.12 365 GLY A O 1
ATOM 2803 N N . GLY A 1 366 ? -4.026 13.514 -6.618 1.00 88.31 366 GLY A N 1
ATOM 2804 C CA . GLY A 1 366 ? -2.687 13.057 -6.961 1.00 88.31 366 GLY A CA 1
ATOM 2805 C C . GLY A 1 366 ? -2.088 12.118 -5.913 1.00 88.31 366 GLY A C 1
ATOM 2806 O O . GLY A 1 366 ? -2.735 11.682 -4.959 1.00 88.31 366 GLY A O 1
ATOM 2807 N N . PHE A 1 367 ? -0.802 11.842 -6.082 1.00 96.00 367 PHE A N 1
ATOM 2808 C CA . PHE A 1 367 ? 0.029 11.134 -5.117 1.00 96.00 367 PHE A CA 1
ATOM 2809 C C . PHE A 1 367 ? 1.421 11.771 -5.088 1.00 96.00 367 PHE A C 1
ATOM 2811 O O . PHE A 1 367 ? 1.843 12.417 -6.049 1.00 96.00 367 PHE A O 1
ATOM 2818 N N . VAL A 1 368 ? 2.135 11.590 -3.982 1.00 97.94 368 VAL A N 1
ATOM 2819 C CA . VAL A 1 368 ? 3.541 11.973 -3.832 1.00 97.94 368 VAL A CA 1
ATOM 2820 C C . VAL A 1 368 ? 4.370 10.719 -3.609 1.00 97.94 368 VAL A C 1
ATOM 2822 O O . VAL A 1 368 ? 3.963 9.842 -2.850 1.00 97.94 368 VAL A O 1
ATOM 2825 N N . VAL A 1 369 ? 5.523 10.640 -4.271 1.00 98.44 369 VAL A N 1
ATOM 2826 C CA . VAL A 1 369 ? 6.502 9.569 -4.073 1.00 98.44 369 VAL A CA 1
ATOM 2827 C C . VAL A 1 369 ? 7.781 10.186 -3.528 1.00 98.44 369 VAL A C 1
ATOM 2829 O O . VAL A 1 369 ? 8.256 11.192 -4.052 1.00 98.44 369 VAL A O 1
ATOM 2832 N N . THR A 1 370 ? 8.334 9.584 -2.484 1.00 98.06 370 THR A N 1
ATOM 2833 C CA . THR A 1 370 ? 9.651 9.921 -1.931 1.00 98.06 370 THR A CA 1
ATOM 2834 C C . THR A 1 370 ? 10.570 8.719 -2.055 1.00 98.06 370 THR A C 1
ATOM 2836 O O . THR A 1 370 ? 10.096 7.601 -1.887 1.00 98.06 370 THR A O 1
ATOM 2839 N N . TRP A 1 371 ? 11.858 8.937 -2.301 1.00 98.00 371 TRP A N 1
ATOM 2840 C CA . TRP A 1 371 ? 12.872 7.884 -2.405 1.00 98.00 371 TRP A CA 1
ATOM 2841 C C . TRP A 1 371 ? 14.232 8.405 -1.927 1.00 98.00 371 TRP A C 1
ATOM 2843 O O . TRP A 1 371 ? 14.449 9.618 -1.871 1.00 98.00 371 TRP A O 1
ATOM 2853 N N . GLY A 1 372 ? 15.144 7.497 -1.582 1.00 96.75 372 GLY A N 1
ATOM 2854 C CA . GLY A 1 372 ? 16.558 7.811 -1.377 1.00 96.75 372 GLY A CA 1
ATOM 2855 C C . GLY A 1 372 ? 17.303 7.820 -2.711 1.00 96.75 372 GLY A C 1
ATOM 2856 O O . GLY A 1 372 ? 17.048 6.957 -3.544 1.00 96.75 372 GLY A O 1
ATOM 2857 N N . SER A 1 373 ? 18.207 8.778 -2.933 1.00 96.25 373 SER A N 1
ATOM 2858 C CA . SER A 1 373 ? 19.024 8.872 -4.154 1.00 96.25 373 SER A CA 1
ATOM 2859 C C . SER A 1 373 ? 20.508 8.937 -3.804 1.00 96.25 373 SER A C 1
ATOM 2861 O O . SER A 1 373 ? 20.898 9.665 -2.891 1.00 96.25 373 SER A O 1
ATOM 2863 N N . SER A 1 374 ? 21.328 8.190 -4.538 1.00 93.88 374 SER A N 1
ATOM 2864 C CA . SER A 1 374 ? 22.790 8.198 -4.434 1.00 93.88 374 SER A CA 1
ATOM 2865 C C . SER A 1 374 ? 23.407 9.035 -5.552 1.00 93.88 374 SER A C 1
ATOM 2867 O O . SER A 1 374 ? 22.984 8.945 -6.700 1.00 93.88 374 SER A O 1
ATOM 2869 N N . GLY A 1 375 ? 24.415 9.851 -5.233 1.00 85.81 375 GLY A N 1
ATOM 2870 C CA . GLY A 1 375 ? 25.182 10.633 -6.214 1.00 85.81 375 GLY A CA 1
ATOM 2871 C C . GLY A 1 375 ? 24.471 11.854 -6.815 1.00 85.81 375 GLY A C 1
ATOM 2872 O O . GLY A 1 375 ? 25.111 12.654 -7.500 1.00 85.81 375 GLY A O 1
ATOM 2873 N N . GLN A 1 376 ? 23.176 12.051 -6.551 1.00 89.50 376 GLN A N 1
ATOM 2874 C CA . GLN A 1 376 ? 22.419 13.185 -7.094 1.00 89.50 376 GLN A CA 1
ATOM 2875 C C . GLN A 1 376 ? 22.872 14.538 -6.534 1.00 89.50 376 GLN A C 1
ATOM 2877 O O . GLN A 1 376 ? 22.945 15.514 -7.283 1.00 89.50 376 GLN A O 1
ATOM 2882 N N . ASP A 1 377 ? 23.210 14.580 -5.245 1.00 86.06 377 ASP A N 1
ATOM 2883 C CA . ASP A 1 377 ? 23.562 15.818 -4.541 1.00 86.06 377 ASP A CA 1
ATOM 2884 C C . ASP A 1 377 ? 25.081 16.084 -4.501 1.00 86.06 377 ASP A C 1
ATOM 2886 O O . ASP A 1 377 ? 25.514 17.095 -3.951 1.00 86.06 377 ASP A O 1
ATOM 2890 N N . GLY A 1 378 ? 25.886 15.237 -5.158 1.00 69.62 378 GLY A N 1
ATOM 2891 C CA . GLY A 1 378 ? 27.316 15.473 -5.392 1.00 69.62 378 GLY A CA 1
ATOM 2892 C C . GLY A 1 378 ? 28.296 14.925 -4.348 1.00 69.62 378 GLY A C 1
ATOM 2893 O O . GLY A 1 378 ? 29.469 15.294 -4.426 1.00 69.62 378 GLY A O 1
ATOM 2894 N N . ASP A 1 379 ? 27.849 14.050 -3.442 1.00 53.97 379 ASP A N 1
ATOM 2895 C CA . ASP A 1 379 ? 28.689 13.364 -2.442 1.00 53.97 379 ASP A CA 1
ATOM 2896 C C . ASP A 1 379 ? 28.903 11.873 -2.747 1.00 53.97 379 ASP A C 1
ATOM 2898 O O . ASP A 1 379 ? 27.929 11.197 -3.168 1.00 53.97 379 ASP A O 1
#

pLDDT: mean 71.83, std 27.11, range [23.06, 98.94]